Protein AF-A0A933X5A7-F1 (afdb_monomer)

Radius of gyration: 33.51 Å; Cα contacts (8 Å, |Δi|>4): 408; chains: 1; bounding box: 72×53×98 Å

Structure (mmCIF, N/CA/C/O backbone):
data_AF-A0A933X5A7-F1
#
_entry.id   AF-A0A933X5A7-F1
#
loop_
_atom_site.group_PDB
_atom_site.id
_atom_site.type_symbol
_atom_site.label_atom_id
_atom_site.label_alt_id
_atom_site.label_comp_id
_atom_site.label_asym_id
_atom_site.label_entity_id
_atom_site.label_seq_id
_atom_site.pdbx_PDB_ins_code
_atom_site.Cartn_x
_atom_site.Cartn_y
_atom_site.Cartn_z
_atom_site.occupancy
_atom_site.B_iso_or_equiv
_atom_site.auth_seq_id
_atom_site.auth_comp_id
_atom_site.auth_asym_id
_atom_site.auth_atom_id
_atom_site.pdbx_PDB_model_num
ATOM 1 N N . MET A 1 1 ? -29.990 -5.524 26.180 1.00 42.72 1 MET A N 1
ATOM 2 C CA . MET A 1 1 ? -28.900 -6.435 25.785 1.00 42.72 1 MET A CA 1
ATOM 3 C C . MET A 1 1 ? -27.844 -6.377 26.872 1.00 42.72 1 MET A C 1
ATOM 5 O O . MET A 1 1 ? -27.451 -5.260 27.201 1.00 42.72 1 MET A O 1
ATOM 9 N N . PRO A 1 2 ? -27.437 -7.513 27.458 1.00 55.31 2 PRO A N 1
ATOM 10 C CA . PRO A 1 2 ? -26.263 -7.545 28.320 1.00 55.31 2 PRO A CA 1
ATOM 11 C C . PRO A 1 2 ? -25.062 -7.063 27.501 1.00 55.31 2 PRO A C 1
ATOM 13 O O . PRO A 1 2 ? -24.871 -7.483 26.360 1.00 55.31 2 PRO A O 1
ATOM 16 N N . ALA A 1 3 ? -24.310 -6.107 28.035 1.00 64.94 3 ALA A N 1
ATOM 17 C CA . ALA A 1 3 ? -23.134 -5.584 27.360 1.00 64.94 3 ALA A CA 1
ATOM 18 C C . ALA A 1 3 ? -22.058 -6.678 27.292 1.00 64.94 3 ALA A C 1
ATOM 20 O O . ALA A 1 3 ? -21.705 -7.279 28.310 1.00 64.94 3 ALA A O 1
ATOM 21 N N . TYR A 1 4 ? -21.562 -6.950 26.087 1.00 75.81 4 TYR A N 1
ATOM 22 C CA . TYR A 1 4 ? -20.503 -7.926 25.861 1.00 75.81 4 TYR A CA 1
ATOM 23 C C . TYR A 1 4 ? -19.150 -7.300 26.205 1.00 75.81 4 TYR A C 1
ATOM 25 O O . TYR A 1 4 ? -18.743 -6.320 25.584 1.00 75.81 4 TYR A O 1
ATOM 33 N N . ALA A 1 5 ? -18.468 -7.858 27.201 1.00 81.25 5 ALA A N 1
ATOM 34 C CA . ALA A 1 5 ? -17.094 -7.501 27.516 1.00 81.25 5 ALA A CA 1
ATOM 35 C C . ALA A 1 5 ? -16.159 -8.294 26.599 1.00 81.25 5 ALA A C 1
ATOM 37 O O . ALA A 1 5 ? -16.067 -9.514 26.730 1.00 81.25 5 ALA A O 1
ATOM 38 N N . ASP A 1 6 ? -15.487 -7.613 25.672 1.00 81.88 6 ASP A N 1
ATOM 39 C CA . ASP A 1 6 ? -14.465 -8.244 24.841 1.00 81.88 6 ASP A CA 1
ATOM 40 C C . ASP A 1 6 ? -13.217 -8.632 25.659 1.00 81.88 6 ASP A C 1
ATOM 42 O O . ASP A 1 6 ? -13.009 -8.199 26.800 1.00 81.88 6 ASP A O 1
ATOM 46 N N . THR A 1 7 ? -12.344 -9.450 25.070 1.00 83.44 7 THR A N 1
ATOM 47 C CA . THR A 1 7 ? -11.128 -9.899 25.752 1.00 83.44 7 THR A CA 1
ATOM 48 C C . THR A 1 7 ? -10.181 -8.754 26.101 1.00 83.44 7 THR A C 1
ATOM 50 O O . THR A 1 7 ? -9.541 -8.807 27.148 1.00 83.44 7 THR A O 1
ATOM 53 N N . SER A 1 8 ? -10.084 -7.707 25.278 1.00 80.62 8 SER A N 1
ATOM 54 C CA . SER A 1 8 ? -9.198 -6.566 25.551 1.00 80.62 8 SER A CA 1
ATOM 55 C C . SER A 1 8 ? -9.640 -5.806 26.800 1.00 80.62 8 SER A C 1
ATOM 57 O O . SER A 1 8 ? -8.805 -5.397 27.611 1.00 80.62 8 SER A O 1
ATOM 59 N N . PHE A 1 9 ? -10.949 -5.656 26.992 1.00 84.88 9 PHE A N 1
ATOM 60 C CA . PHE A 1 9 ? -11.553 -5.121 28.201 1.00 84.88 9 PHE A CA 1
ATOM 61 C C . PHE A 1 9 ? -11.274 -6.022 29.411 1.00 84.88 9 PHE A C 1
ATOM 63 O O . PHE A 1 9 ? -10.796 -5.528 30.434 1.00 84.88 9 PHE A O 1
ATOM 70 N N . LEU A 1 10 ? -11.477 -7.339 29.287 1.00 85.56 10 LEU A N 1
ATOM 71 C CA . LEU A 1 10 ? -11.176 -8.295 30.362 1.00 85.56 10 LEU A CA 1
ATOM 72 C C . LEU A 1 10 ? -9.686 -8.272 30.748 1.00 85.56 10 LEU A C 1
ATOM 74 O O . LEU A 1 10 ? -9.354 -8.240 31.930 1.00 85.56 10 LEU A O 1
ATOM 78 N N . VAL A 1 11 ? -8.767 -8.189 29.782 1.00 85.81 11 VAL A N 1
ATOM 79 C CA . VAL A 1 11 ? -7.322 -8.050 30.050 1.00 85.81 11 VAL A CA 1
ATOM 80 C C . VAL A 1 11 ? -7.040 -6.812 30.902 1.00 85.81 11 VAL A C 1
ATOM 82 O O . VAL A 1 11 ? -6.234 -6.885 31.829 1.00 85.81 11 VAL A O 1
ATOM 85 N N . ARG A 1 12 ? -7.701 -5.681 30.623 1.00 84.56 12 ARG A N 1
ATOM 86 C CA . ARG A 1 12 ? -7.540 -4.441 31.403 1.00 84.56 12 ARG A CA 1
ATOM 87 C C . ARG A 1 12 ? -8.102 -4.555 32.820 1.00 84.56 12 ARG A C 1
ATOM 89 O O . ARG A 1 12 ? -7.582 -3.886 33.706 1.00 84.56 12 ARG A O 1
ATOM 96 N N . ALA A 1 13 ? -9.135 -5.368 33.034 1.00 83.94 13 ALA A N 1
ATOM 97 C CA . ALA A 1 13 ? -9.700 -5.598 34.361 1.00 83.94 13 ALA A CA 1
ATOM 98 C C . ALA A 1 13 ? -8.765 -6.431 35.255 1.00 83.94 13 ALA A C 1
ATOM 100 O O . ALA A 1 13 ? -8.583 -6.090 36.417 1.00 83.94 13 ALA A O 1
ATOM 101 N N . TYR A 1 14 ? -8.115 -7.458 34.695 1.00 84.56 14 TYR A N 1
ATOM 102 C CA . TYR A 1 14 ? -7.277 -8.408 35.448 1.00 84.56 14 TYR A CA 1
ATOM 103 C C . TYR A 1 14 ? -5.772 -8.113 35.415 1.00 84.56 14 TYR A C 1
ATOM 105 O O . TYR A 1 14 ? -4.965 -8.914 35.883 1.00 84.56 14 TYR A O 1
ATOM 113 N N . THR A 1 15 ? -5.339 -6.999 34.820 1.00 82.88 15 THR A N 1
ATOM 114 C CA . THR A 1 15 ? -3.921 -6.614 34.813 1.00 82.88 15 THR A CA 1
ATOM 115 C C . THR A 1 15 ? -3.738 -5.125 35.104 1.00 82.88 15 THR A C 1
ATOM 117 O O . THR A 1 15 ? -4.627 -4.331 34.794 1.00 82.88 15 THR A O 1
ATOM 120 N N . PRO A 1 16 ? -2.582 -4.713 35.662 1.00 73.06 16 PRO A N 1
ATOM 121 C CA . PRO A 1 16 ? -2.262 -3.305 35.865 1.00 73.06 16 PRO A CA 1
ATOM 122 C C . PRO A 1 16 ? -2.421 -2.496 34.567 1.00 73.06 16 PRO A C 1
ATOM 124 O O . PRO A 1 16 ? -1.745 -2.740 33.568 1.00 73.06 16 PRO A O 1
ATOM 127 N N . HIS A 1 17 ? -3.348 -1.540 34.571 1.00 72.69 17 HIS A N 1
ATOM 128 C CA . HIS A 1 17 ? -3.622 -0.628 33.460 1.00 72.69 17 HIS A CA 1
ATOM 129 C C . HIS A 1 17 ? -4.215 0.676 34.007 1.00 72.69 17 HIS A C 1
ATOM 131 O O . HIS A 1 17 ? -4.885 0.656 35.038 1.00 72.69 17 HIS A O 1
ATOM 137 N N . ALA A 1 18 ? -4.030 1.799 33.305 1.00 60.66 18 ALA A N 1
ATOM 138 C CA . ALA A 1 18 ? -4.531 3.112 33.739 1.00 60.66 18 ALA A CA 1
ATOM 139 C C . ALA A 1 18 ? -6.054 3.130 34.004 1.00 60.66 18 ALA A C 1
ATOM 141 O O . ALA A 1 18 ? -6.531 3.844 34.882 1.00 60.66 18 ALA A O 1
ATOM 142 N N . ASP A 1 19 ? -6.806 2.294 33.285 1.00 71.31 19 ASP A N 1
ATOM 143 C CA . ASP A 1 19 ? -8.266 2.163 33.403 1.00 71.31 19 ASP A CA 1
ATOM 144 C C . ASP A 1 19 ? -8.735 0.926 34.192 1.00 71.31 19 ASP A C 1
ATOM 146 O O . ASP A 1 19 ? -9.932 0.645 34.226 1.00 71.31 19 ASP A O 1
ATOM 150 N N . CYS A 1 20 ? -7.826 0.193 34.844 1.00 72.81 20 CYS A N 1
ATOM 151 C CA . CYS A 1 20 ? -8.132 -1.039 35.585 1.00 72.81 20 CYS A CA 1
ATOM 152 C C . CYS A 1 20 ? -9.269 -0.834 36.606 1.00 72.81 20 CYS A C 1
ATOM 154 O O . CYS A 1 20 ? -10.258 -1.565 36.599 1.00 72.81 20 CYS A O 1
ATOM 156 N N . HIS A 1 21 ? -9.215 0.245 37.394 1.00 70.38 21 HIS A N 1
ATOM 157 C CA . HIS A 1 21 ? -10.259 0.573 38.372 1.00 70.38 21 HIS A CA 1
ATOM 158 C C . HIS A 1 21 ? -11.632 0.858 37.746 1.00 70.38 21 HIS A C 1
ATOM 160 O O . HIS A 1 21 ? -12.651 0.511 38.336 1.00 70.38 21 HIS A O 1
ATOM 166 N N . LYS A 1 22 ? -11.680 1.468 36.554 1.00 70.56 22 LYS A N 1
ATOM 167 C CA . LYS A 1 22 ? -12.946 1.737 35.851 1.00 70.56 22 LYS A CA 1
ATOM 168 C C . LYS A 1 22 ? -13.535 0.454 35.271 1.00 70.56 22 LYS A C 1
ATOM 170 O O . LYS A 1 22 ? -14.743 0.259 35.350 1.00 70.56 22 LYS A O 1
ATOM 175 N N . ALA A 1 23 ? -12.686 -0.412 34.717 1.00 71.62 23 ALA A N 1
ATOM 176 C CA . ALA A 1 23 ? -13.098 -1.701 34.168 1.00 71.62 23 ALA A CA 1
ATOM 177 C C . ALA A 1 23 ? -13.633 -2.635 35.267 1.00 71.62 23 ALA A C 1
ATOM 179 O O . ALA A 1 23 ? -14.717 -3.195 35.118 1.00 71.62 23 ALA A O 1
ATOM 180 N N . LEU A 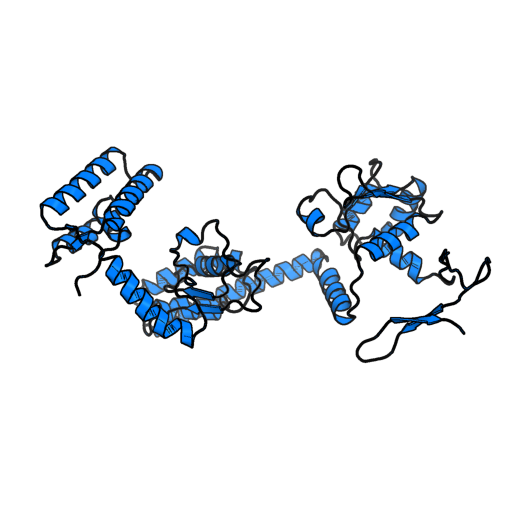1 24 ? -12.933 -2.720 36.404 1.00 73.44 24 LEU A N 1
ATOM 181 C CA . LEU A 1 24 ? -13.381 -3.468 37.584 1.00 73.44 24 LEU A CA 1
ATOM 182 C C . LEU A 1 24 ? -14.687 -2.913 38.158 1.00 73.44 24 LEU A C 1
ATOM 184 O O . LEU A 1 24 ? -15.619 -3.674 38.404 1.00 73.44 24 LEU A O 1
ATOM 188 N N . ALA A 1 25 ? -14.792 -1.589 38.320 1.00 73.94 25 ALA A N 1
ATOM 189 C CA . ALA A 1 25 ? -16.017 -0.966 38.816 1.00 73.94 25 ALA A CA 1
ATOM 190 C C . ALA A 1 25 ? -17.218 -1.252 37.903 1.00 73.94 25 ALA A C 1
ATOM 192 O O . ALA A 1 25 ? -18.325 -1.452 38.398 1.00 73.94 25 ALA A O 1
ATOM 193 N N . TRP A 1 26 ? -17.002 -1.301 36.585 1.00 78.38 26 TRP A N 1
ATOM 194 C CA . TRP A 1 26 ? -18.036 -1.641 35.614 1.00 78.38 26 TRP A CA 1
ATOM 195 C C . TRP A 1 26 ? -18.467 -3.110 35.707 1.00 78.38 26 TRP A C 1
ATOM 197 O O . TRP A 1 26 ? -19.667 -3.364 35.783 1.00 78.38 26 TRP A O 1
ATOM 207 N N . LEU A 1 27 ? -17.515 -4.052 35.791 1.00 74.25 27 LEU A N 1
ATOM 208 C CA . LEU A 1 27 ? -17.810 -5.483 35.981 1.00 74.25 27 LEU A CA 1
ATOM 209 C C . LEU A 1 27 ? -18.603 -5.732 37.271 1.00 74.25 27 LEU A C 1
ATOM 211 O O . LEU A 1 27 ? -19.525 -6.538 37.291 1.00 74.25 27 LEU A O 1
ATOM 215 N N . GLN A 1 28 ? -18.285 -4.999 38.340 1.00 71.94 28 GLN A N 1
ATOM 216 C CA . GLN A 1 28 ? -18.964 -5.115 39.634 1.00 71.94 28 GLN A CA 1
ATOM 217 C C . GLN A 1 28 ? -20.346 -4.444 39.672 1.00 71.94 28 GLN A C 1
ATOM 219 O O . GLN A 1 28 ? -21.196 -4.838 40.467 1.00 71.94 28 GLN A O 1
ATOM 224 N N . HIS A 1 29 ? -20.584 -3.416 38.849 1.00 72.31 29 HIS A N 1
ATOM 225 C CA . HIS A 1 29 ? -21.885 -2.734 38.754 1.00 72.31 29 HIS A CA 1
ATOM 226 C C . HIS A 1 29 ? -22.857 -3.414 37.786 1.00 72.31 29 HIS A C 1
ATOM 228 O O . HIS A 1 29 ? -24.032 -3.029 37.724 1.00 72.31 29 HIS A O 1
ATOM 234 N N . ALA A 1 30 ? -22.396 -4.396 37.015 1.00 68.25 30 ALA A N 1
ATOM 235 C CA . ALA A 1 30 ? -23.262 -5.157 36.141 1.00 68.25 30 ALA A CA 1
ATOM 236 C C . ALA A 1 30 ? -24.273 -5.965 36.964 1.00 68.25 30 ALA A C 1
ATOM 238 O O . ALA A 1 30 ? -23.933 -6.667 37.911 1.00 68.25 30 ALA A O 1
ATOM 239 N N . ARG A 1 31 ? -25.555 -5.838 36.607 1.00 64.94 31 ARG A N 1
ATOM 240 C CA . ARG A 1 31 ? -26.656 -6.541 37.289 1.00 64.94 31 ARG A CA 1
ATOM 241 C C . ARG A 1 31 ? -26.757 -8.020 36.912 1.00 64.94 31 ARG A C 1
ATOM 243 O O . ARG A 1 31 ? -27.474 -8.754 37.582 1.00 64.94 31 ARG A O 1
ATOM 250 N N . GLU A 1 32 ? -26.093 -8.429 35.835 1.00 80.12 32 GLU A N 1
ATOM 251 C CA . GLU A 1 32 ? -26.134 -9.782 35.283 1.00 80.12 32 GLU A CA 1
ATOM 252 C C . GLU A 1 32 ? -24.705 -10.326 35.140 1.00 80.12 32 GLU A C 1
ATOM 254 O O . GLU A 1 32 ? -23.808 -9.548 34.801 1.00 80.12 32 GLU A O 1
ATOM 259 N N . PRO A 1 33 ? -24.490 -11.639 35.352 1.00 80.94 33 PRO A N 1
ATOM 260 C CA . PRO A 1 33 ? -23.201 -12.276 35.115 1.00 80.94 33 PRO A CA 1
ATOM 261 C C . PRO A 1 33 ? -22.720 -12.084 33.677 1.00 80.94 33 PRO A C 1
ATOM 263 O O . PRO A 1 33 ? -23.481 -12.260 32.721 1.00 80.94 33 PRO A O 1
ATOM 266 N N . HIS A 1 34 ? -21.439 -11.776 33.504 1.00 85.12 34 HIS A N 1
ATOM 267 C CA . HIS A 1 34 ? -20.882 -11.542 32.179 1.00 85.12 34 HIS A CA 1
ATOM 268 C C . HIS A 1 34 ? -20.581 -12.854 31.444 1.00 85.12 34 HIS A C 1
ATOM 270 O O . HIS A 1 34 ? -19.974 -13.767 32.015 1.00 85.12 34 HIS A O 1
ATOM 276 N N . PRO A 1 35 ? -20.943 -12.960 30.154 1.00 87.88 35 PRO A N 1
ATOM 277 C CA . PRO A 1 35 ? -20.696 -14.164 29.379 1.00 87.88 35 PRO A CA 1
ATOM 278 C C . PRO A 1 35 ? -19.194 -14.405 29.166 1.00 87.88 35 PRO A C 1
ATOM 280 O O . PRO A 1 35 ? -18.468 -13.582 28.607 1.00 87.88 35 PRO A O 1
ATOM 283 N N . PHE A 1 36 ? -18.729 -15.586 29.567 1.00 89.25 36 PHE A N 1
ATOM 284 C CA . PHE A 1 36 ? -17.343 -16.027 29.456 1.00 89.25 36 PHE A CA 1
ATOM 285 C C . PHE A 1 36 ? -17.238 -17.290 28.593 1.00 89.25 36 PHE A C 1
ATOM 287 O O . PHE A 1 36 ? -17.519 -18.413 29.026 1.00 89.25 36 PHE A O 1
ATOM 294 N N . THR A 1 37 ? -16.854 -17.105 27.332 1.00 89.25 37 THR A N 1
ATOM 295 C CA . THR A 1 37 ? -16.797 -18.179 26.333 1.00 89.25 37 THR A CA 1
ATOM 296 C C . THR A 1 37 ? -15.478 -18.957 26.399 1.00 89.25 37 THR A C 1
ATOM 298 O O . THR A 1 37 ? -14.498 -18.538 27.022 1.00 89.25 37 THR A O 1
ATOM 301 N N . ALA A 1 38 ? -15.415 -20.102 25.712 1.00 85.12 38 ALA A N 1
ATOM 302 C CA . ALA A 1 38 ? -14.159 -20.839 25.545 1.00 85.12 38 ALA A CA 1
ATOM 303 C C . ALA A 1 38 ? -13.084 -20.010 24.808 1.00 85.12 38 ALA A C 1
ATOM 305 O O . ALA A 1 38 ? -11.896 -20.144 25.108 1.00 85.12 38 ALA A O 1
ATOM 306 N N . LEU A 1 39 ? -13.501 -19.120 23.896 1.00 84.75 39 LEU A N 1
ATOM 307 C CA . LEU A 1 39 ? -12.613 -18.194 23.190 1.00 84.75 39 LEU A CA 1
ATOM 308 C C . LEU A 1 39 ? -12.040 -17.139 24.139 1.00 84.75 39 LEU A C 1
ATOM 310 O O . LEU A 1 39 ? -10.820 -16.989 24.182 1.00 84.75 39 LEU A O 1
ATOM 314 N N . HIS A 1 40 ? -12.880 -16.514 24.978 1.00 88.44 40 HIS A N 1
ATOM 315 C CA . HIS A 1 40 ? -12.418 -15.613 26.042 1.00 88.44 40 HIS A CA 1
ATOM 316 C C . HIS A 1 40 ? -11.366 -16.290 26.918 1.00 88.44 40 HIS A C 1
ATOM 318 O O . HIS A 1 40 ? -10.287 -15.742 27.127 1.00 88.44 40 HIS A O 1
ATOM 324 N N . ARG A 1 41 ? -11.624 -17.523 27.373 1.00 88.31 41 ARG A N 1
ATOM 325 C CA . ARG A 1 41 ? -10.671 -18.277 28.201 1.00 88.31 41 ARG A CA 1
ATOM 326 C C . ARG A 1 41 ? -9.318 -18.470 27.512 1.00 88.31 41 ARG A C 1
ATOM 328 O O . ARG A 1 41 ? -8.283 -18.381 28.176 1.00 88.31 41 ARG A O 1
ATOM 335 N N . HIS A 1 42 ? -9.307 -18.774 26.216 1.00 86.75 42 HIS A N 1
ATOM 336 C CA . HIS A 1 42 ? -8.068 -19.001 25.478 1.00 86.75 42 HIS A CA 1
ATOM 337 C C . HIS A 1 42 ? -7.303 -17.695 25.232 1.00 86.75 42 HIS A C 1
ATOM 339 O O . HIS A 1 42 ? -6.126 -17.588 25.588 1.00 86.75 42 HIS A O 1
ATOM 345 N N . GLU A 1 43 ? -7.978 -16.695 24.667 1.00 88.88 43 GLU A N 1
ATOM 346 C CA . GLU A 1 43 ? -7.370 -15.427 24.279 1.00 88.88 43 GLU A CA 1
ATOM 347 C C . GLU A 1 43 ? -6.910 -14.622 25.501 1.00 88.88 43 GLU A C 1
ATOM 349 O O . GLU A 1 43 ? -5.753 -14.208 25.544 1.00 88.88 43 GLU A O 1
ATOM 354 N N . LEU A 1 44 ? -7.740 -14.497 26.546 1.00 89.62 44 LEU A N 1
ATOM 355 C CA . LEU A 1 44 ? -7.412 -13.758 27.774 1.00 89.62 44 LEU A CA 1
ATOM 356 C C . LEU A 1 44 ? -6.122 -14.283 28.411 1.00 89.62 44 LEU A C 1
ATOM 358 O O . LEU A 1 44 ? -5.222 -13.522 28.767 1.00 89.62 44 LEU A O 1
ATOM 362 N N . ARG A 1 45 ? -5.981 -15.611 28.502 1.00 91.19 45 ARG A N 1
ATOM 363 C CA . ARG A 1 45 ? -4.778 -16.235 29.072 1.00 91.19 45 ARG A CA 1
ATOM 364 C C . ARG A 1 45 ? -3.543 -15.995 28.210 1.00 91.19 45 ARG A C 1
ATOM 366 O O . ARG A 1 45 ? -2.452 -15.851 28.762 1.00 91.19 45 ARG A O 1
ATOM 373 N N . ASN A 1 46 ? -3.685 -15.965 26.888 1.00 90.62 46 ASN A N 1
ATOM 374 C CA . ASN A 1 46 ? -2.581 -15.652 25.981 1.00 90.62 46 ASN A CA 1
ATOM 375 C C . ASN A 1 46 ? -2.201 -14.170 26.037 1.00 90.62 46 ASN A C 1
ATOM 377 O O . ASN A 1 46 ? -1.016 -13.864 26.135 1.00 90.62 46 ASN A O 1
ATOM 381 N N . ALA A 1 47 ? -3.174 -13.263 26.080 1.00 86.69 47 ALA A N 1
ATOM 382 C CA . ALA A 1 47 ? -2.938 -11.830 26.192 1.00 86.69 47 ALA A CA 1
ATOM 383 C C . ALA A 1 47 ? -2.213 -11.464 27.500 1.00 86.69 47 ALA A C 1
ATOM 385 O O . ALA A 1 47 ? -1.233 -10.722 27.476 1.00 86.69 47 ALA A O 1
ATOM 386 N N . ILE A 1 48 ? -2.598 -12.056 28.637 1.00 90.38 48 ILE A N 1
ATOM 387 C CA . ILE A 1 48 ? -1.886 -11.854 29.912 1.00 90.38 48 ILE A CA 1
ATOM 388 C C . ILE A 1 48 ? -0.445 -12.395 29.825 1.00 90.38 48 ILE A C 1
ATOM 390 O O . ILE A 1 48 ? 0.487 -11.756 30.310 1.00 90.38 48 ILE A O 1
ATOM 394 N N . ARG A 1 49 ? -0.213 -13.546 29.173 1.00 90.62 49 ARG A N 1
ATOM 395 C CA . ARG A 1 49 ? 1.155 -14.057 28.934 1.00 90.62 49 ARG A CA 1
ATOM 396 C C . ARG A 1 49 ? 1.975 -13.114 28.050 1.00 90.62 49 ARG A C 1
ATOM 398 O O . ARG A 1 49 ? 3.149 -12.902 28.338 1.00 90.62 49 ARG A O 1
ATOM 405 N N . LEU A 1 50 ? 1.367 -12.532 27.017 1.00 87.00 50 LEU A N 1
ATOM 406 C CA . LEU A 1 50 ? 2.020 -11.560 26.141 1.00 87.00 50 LEU A CA 1
ATOM 407 C C . LEU A 1 50 ? 2.464 -10.312 26.916 1.00 87.00 50 LEU A C 1
ATOM 409 O O . LEU A 1 50 ? 3.568 -9.823 26.693 1.00 87.00 50 LEU A O 1
ATOM 413 N N . ARG A 1 51 ? 1.669 -9.844 27.887 1.00 87.12 51 ARG A N 1
ATOM 414 C CA . ARG A 1 51 ? 2.061 -8.734 28.775 1.00 87.12 51 ARG A CA 1
ATOM 415 C C . ARG A 1 51 ? 3.288 -9.047 29.632 1.00 87.12 51 ARG A C 1
ATOM 417 O O . ARG A 1 51 ? 4.100 -8.157 29.867 1.00 87.12 51 ARG A O 1
ATOM 424 N N . VAL A 1 52 ? 3.465 -10.305 30.052 1.00 89.19 52 VAL A N 1
ATOM 425 C CA . VAL A 1 52 ? 4.701 -10.740 30.733 1.00 89.19 52 VAL A CA 1
ATOM 426 C C . VAL A 1 52 ? 5.898 -10.621 29.794 1.00 89.19 52 VAL A C 1
ATOM 428 O O . VAL A 1 52 ? 6.931 -10.090 30.184 1.00 89.19 52 VAL A O 1
ATOM 431 N N . PHE A 1 53 ? 5.755 -11.079 28.547 1.00 87.81 53 PHE A N 1
ATOM 432 C CA . PHE A 1 53 ? 6.814 -10.974 27.540 1.00 87.81 53 PHE A CA 1
ATOM 433 C C . PHE A 1 53 ? 7.190 -9.514 27.237 1.00 87.81 53 PHE A C 1
ATOM 435 O O . PHE A 1 53 ? 8.367 -9.202 27.095 1.00 87.81 53 PHE A O 1
ATOM 442 N N . ARG A 1 54 ? 6.204 -8.609 27.208 1.00 86.94 54 ARG A N 1
ATOM 443 C CA . ARG A 1 54 ? 6.406 -7.163 27.010 1.00 86.94 54 ARG A CA 1
ATOM 444 C C . ARG A 1 54 ? 6.978 -6.431 28.232 1.00 86.94 54 ARG A C 1
ATOM 446 O O . ARG A 1 54 ? 7.266 -5.245 28.137 1.00 86.94 54 ARG A O 1
ATOM 453 N N . GLY A 1 55 ? 7.131 -7.107 29.373 1.00 86.56 55 GLY A N 1
ATOM 454 C CA . GLY A 1 55 ? 7.606 -6.493 30.617 1.00 86.56 55 GLY A CA 1
ATOM 455 C C . GLY A 1 55 ? 6.583 -5.580 31.302 1.00 86.56 55 GLY A C 1
ATOM 456 O O . GLY A 1 55 ? 6.940 -4.856 32.226 1.00 86.56 55 GLY A O 1
ATOM 457 N N . GLU A 1 56 ? 5.317 -5.616 30.879 1.00 86.94 56 GLU A N 1
ATOM 458 C CA . GLU A 1 56 ? 4.234 -4.809 31.460 1.00 86.94 56 GLU A CA 1
ATOM 459 C C . GLU A 1 56 ? 3.792 -5.355 32.827 1.00 86.94 56 GLU A C 1
ATOM 461 O O . GLU A 1 56 ? 3.369 -4.598 33.699 1.00 86.94 56 GLU A O 1
ATOM 466 N N . ILE A 1 57 ? 3.884 -6.678 33.018 1.00 89.69 57 ILE A N 1
ATOM 467 C CA . ILE A 1 57 ? 3.535 -7.371 34.265 1.00 89.69 57 ILE A CA 1
ATOM 468 C C . ILE A 1 57 ? 4.558 -8.465 34.592 1.00 89.69 57 ILE A C 1
ATOM 470 O O . ILE A 1 57 ? 5.197 -9.035 33.708 1.00 89.69 57 ILE A O 1
ATOM 474 N N . THR A 1 58 ? 4.684 -8.820 35.867 1.00 91.88 58 THR A N 1
ATOM 475 C CA . THR A 1 58 ? 5.572 -9.899 36.318 1.00 91.88 58 THR A CA 1
ATOM 476 C C . THR A 1 58 ? 4.927 -11.282 36.185 1.00 91.88 58 THR A C 1
ATOM 478 O O . THR A 1 58 ? 3.704 -11.441 36.115 1.00 91.88 58 THR A O 1
ATOM 481 N N . ALA A 1 59 ? 5.755 -12.331 36.210 1.00 90.12 59 ALA A N 1
ATOM 482 C CA . ALA A 1 59 ? 5.278 -13.714 36.191 1.00 90.12 59 ALA A CA 1
ATOM 483 C C . ALA A 1 59 ? 4.378 -14.067 37.395 1.00 90.12 59 ALA A C 1
ATOM 485 O O . ALA A 1 59 ? 3.497 -14.924 37.254 1.00 90.12 59 ALA A O 1
ATOM 486 N N . GLU A 1 60 ? 4.584 -13.404 38.540 1.00 90.06 60 GLU A N 1
ATOM 487 C CA . GLU A 1 60 ? 3.752 -13.529 39.743 1.00 90.06 60 GLU A CA 1
ATOM 488 C C . GLU A 1 60 ? 2.415 -12.797 39.583 1.00 90.06 60 GLU A C 1
ATOM 490 O O . GLU A 1 60 ? 1.371 -13.383 39.857 1.00 90.06 60 GLU A O 1
ATOM 495 N N . GLN A 1 61 ? 2.407 -11.583 39.021 1.00 87.62 61 GLN A N 1
ATOM 496 C CA . GLN A 1 61 ? 1.163 -10.862 38.708 1.00 87.62 61 GLN A CA 1
ATOM 497 C C . GLN A 1 61 ? 0.272 -11.643 37.733 1.00 87.62 61 GLN A C 1
ATOM 499 O O . GLN A 1 61 ? -0.936 -11.714 37.923 1.00 87.62 61 GLN A O 1
ATOM 504 N N . ARG A 1 62 ? 0.857 -12.321 36.738 1.00 93.06 62 ARG A N 1
ATOM 505 C CA . ARG A 1 62 ? 0.114 -13.241 35.858 1.00 93.06 62 ARG A CA 1
ATOM 506 C C . ARG A 1 62 ? -0.536 -14.396 36.635 1.00 93.06 62 ARG A C 1
ATOM 508 O O . ARG A 1 62 ? -1.644 -14.800 36.291 1.00 93.06 62 ARG A O 1
ATOM 515 N N . LYS A 1 63 ? 0.146 -14.971 37.638 1.00 91.12 63 LYS A N 1
ATOM 516 C CA . LYS A 1 63 ? -0.446 -16.045 38.462 1.00 91.12 63 LYS A CA 1
ATOM 517 C C . LYS A 1 63 ? -1.647 -15.519 39.243 1.00 91.12 63 LYS A C 1
ATOM 519 O O . LYS A 1 63 ? -2.672 -16.191 39.241 1.00 91.12 63 LYS A O 1
ATOM 524 N N . LEU A 1 64 ? -1.514 -14.333 39.841 1.00 90.00 64 LEU A N 1
ATOM 525 C CA . LEU A 1 64 ? -2.588 -13.672 40.581 1.00 90.00 64 LEU A CA 1
ATOM 526 C C . LEU A 1 64 ? -3.800 -13.408 39.676 1.00 90.00 64 LEU A C 1
ATOM 528 O O . LEU A 1 64 ? -4.894 -13.858 39.985 1.00 90.00 64 LEU A O 1
ATOM 532 N N . ALA A 1 65 ? -3.579 -12.819 38.497 1.00 88.62 65 ALA A N 1
ATOM 533 C CA . ALA A 1 65 ? -4.633 -12.553 37.517 1.00 88.62 65 ALA A CA 1
ATOM 534 C C . ALA A 1 65 ? -5.394 -13.827 37.110 1.00 88.62 65 ALA A C 1
ATOM 536 O O . ALA A 1 65 ? -6.613 -13.829 36.975 1.00 88.62 65 ALA A O 1
ATOM 537 N N . PHE A 1 66 ? -4.690 -14.951 36.930 1.00 92.50 66 PHE A N 1
ATOM 538 C CA . PHE A 1 66 ? -5.347 -16.227 36.635 1.00 92.50 66 PHE A CA 1
ATOM 539 C C . PHE A 1 66 ? -6.168 -16.757 37.810 1.00 92.50 66 PHE A C 1
ATOM 541 O O . PHE A 1 66 ? -7.179 -17.401 37.566 1.00 92.50 66 PHE A O 1
ATOM 548 N N . GLN A 1 67 ? -5.738 -16.525 39.050 1.00 90.81 67 GLN A N 1
ATOM 549 C CA . GLN A 1 67 ? -6.498 -16.917 40.236 1.00 90.81 67 GLN A CA 1
ATOM 550 C C . GLN A 1 67 ? -7.753 -16.056 40.401 1.00 90.81 67 GLN A C 1
ATOM 552 O O . GLN A 1 67 ? -8.813 -16.606 40.674 1.00 90.81 67 GLN A O 1
ATOM 557 N N . GLU A 1 68 ? -7.652 -14.747 40.167 1.00 88.19 68 GLU A N 1
ATOM 558 C CA . GLU A 1 68 ? -8.790 -13.819 40.199 1.00 88.19 68 GLU A CA 1
ATOM 559 C C . GLU A 1 68 ? -9.855 -14.193 39.164 1.00 88.19 68 GLU A C 1
ATOM 561 O O . GLU A 1 68 ? -11.024 -14.283 39.511 1.00 88.19 68 GLU A O 1
ATOM 566 N N . ILE A 1 69 ? -9.462 -14.529 37.929 1.00 88.94 69 ILE A N 1
ATOM 567 C CA . ILE A 1 69 ? -10.411 -14.984 36.895 1.00 88.94 69 ILE A CA 1
ATOM 568 C C . ILE A 1 69 ? -11.178 -16.240 37.340 1.00 88.94 69 ILE A C 1
ATOM 570 O O . ILE A 1 69 ? -12.380 -16.345 37.102 1.00 88.94 69 ILE A O 1
ATOM 574 N N . GLU A 1 70 ? -10.502 -17.214 37.960 1.00 89.50 70 GLU A N 1
ATOM 575 C CA . GLU A 1 70 ? -11.185 -18.418 38.455 1.00 89.50 70 GLU A CA 1
ATOM 576 C C . GLU A 1 70 ? -12.054 -18.119 39.691 1.00 89.50 70 GLU A C 1
ATOM 578 O O . GLU A 1 70 ? -13.095 -18.752 39.851 1.00 89.50 70 GLU A O 1
ATOM 583 N N . SER A 1 71 ? -11.675 -17.143 40.527 1.00 87.75 71 SER A N 1
ATOM 584 C CA . SER A 1 71 ? -12.515 -16.659 41.633 1.00 87.75 71 SER A CA 1
ATOM 585 C C . SER A 1 71 ? -13.789 -16.007 41.106 1.00 87.75 71 SER A C 1
ATOM 587 O O . SER A 1 71 ? -14.879 -16.389 41.509 1.00 87.75 71 SER A O 1
ATOM 589 N N . ASP A 1 72 ? -13.677 -15.113 40.126 1.00 87.25 72 ASP A N 1
ATOM 590 C CA . ASP A 1 72 ? -14.817 -14.401 39.543 1.00 87.25 72 ASP A CA 1
ATOM 591 C C . ASP A 1 72 ? -15.779 -15.336 38.790 1.00 87.25 72 ASP A C 1
ATOM 593 O O . ASP A 1 72 ? -16.982 -15.075 38.713 1.00 87.25 72 ASP A O 1
ATOM 597 N N . LEU A 1 73 ? -15.270 -16.449 38.250 1.00 87.12 73 LEU A N 1
ATOM 598 C CA . LEU A 1 73 ? -16.095 -17.537 37.716 1.00 87.12 73 LEU A CA 1
ATOM 599 C C . LEU A 1 73 ? -16.821 -18.314 38.821 1.00 87.12 73 LEU A C 1
ATOM 601 O O . LEU A 1 73 ? -17.958 -18.737 38.618 1.00 87.12 73 LEU A O 1
ATOM 605 N N . ALA A 1 74 ? -16.183 -18.518 39.976 1.00 87.88 74 ALA A N 1
ATOM 606 C CA . ALA A 1 74 ? -16.805 -19.168 41.127 1.00 87.88 74 ALA A CA 1
ATOM 607 C C . ALA A 1 74 ? -17.862 -18.270 41.795 1.00 87.88 74 ALA A C 1
ATOM 609 O O . ALA A 1 74 ? -18.905 -18.763 42.227 1.00 87.88 74 ALA A O 1
ATOM 610 N N . ASP A 1 75 ? -17.626 -16.958 41.806 1.00 85.81 75 ASP A N 1
ATOM 611 C CA . ASP A 1 75 ? -18.502 -15.939 42.390 1.00 85.81 75 ASP A CA 1
ATOM 612 C C . ASP A 1 75 ? -19.653 -15.515 41.451 1.00 85.81 75 ASP A C 1
ATOM 614 O O . ASP A 1 75 ? -20.438 -14.627 41.783 1.00 85.81 75 ASP A O 1
ATOM 618 N N . ASN A 1 76 ? -19.798 -16.166 40.286 1.00 83.75 76 ASN A N 1
ATOM 619 C CA . ASN A 1 76 ? -20.786 -15.859 39.240 1.00 83.75 76 ASN A CA 1
ATOM 620 C C . ASN A 1 76 ? -20.723 -14.414 38.705 1.00 83.75 76 ASN A C 1
ATOM 622 O O . ASN A 1 76 ? -21.710 -13.911 38.169 1.00 83.75 76 ASN A O 1
ATOM 626 N N . ILE A 1 77 ? -19.572 -13.746 38.799 1.00 84.06 77 ILE A N 1
ATOM 627 C CA . ILE A 1 77 ? -19.329 -12.472 38.103 1.00 84.06 77 ILE A CA 1
ATOM 628 C C . ILE A 1 77 ? -19.130 -12.753 36.607 1.00 84.06 77 ILE A C 1
ATOM 630 O O . ILE A 1 77 ? -19.690 -12.069 35.749 1.00 84.06 77 ILE A O 1
ATOM 634 N N . LEU A 1 78 ? -18.382 -13.815 36.295 1.00 86.38 78 LEU A N 1
ATOM 635 C CA . LEU A 1 78 ? -18.253 -14.397 34.962 1.00 86.38 78 LEU A CA 1
ATOM 636 C C . LEU A 1 78 ? -19.059 -15.699 34.896 1.00 86.38 78 LEU A C 1
ATOM 638 O O . LEU A 1 78 ? -19.041 -16.496 35.828 1.00 86.38 78 LEU A O 1
ATOM 642 N N . THR A 1 79 ? -19.745 -15.964 33.785 1.00 89.56 79 THR A N 1
ATOM 643 C CA . THR A 1 79 ? -20.501 -17.211 33.588 1.00 89.56 79 THR A CA 1
ATOM 644 C C . THR A 1 79 ? -20.085 -17.916 32.312 1.00 89.56 79 THR A C 1
ATOM 646 O O . THR A 1 79 ? -20.117 -17.341 31.221 1.00 89.56 79 THR A O 1
ATOM 649 N N . HIS A 1 80 ? -19.747 -19.202 32.432 1.00 88.44 80 HIS A N 1
ATOM 650 C CA . HIS A 1 80 ? -19.419 -20.024 31.276 1.00 88.44 80 HIS A CA 1
ATOM 651 C C . HIS A 1 80 ? -20.581 -20.099 30.292 1.00 88.44 80 HIS A C 1
ATOM 653 O O . HIS A 1 80 ? -21.604 -20.724 30.556 1.00 88.44 80 HIS A O 1
ATOM 659 N N . THR A 1 81 ? -20.393 -19.462 29.139 1.00 87.50 81 THR A N 1
ATOM 660 C CA . THR A 1 81 ? -21.412 -19.384 28.096 1.00 87.50 81 THR A CA 1
ATOM 661 C C . THR A 1 81 ? -20.945 -20.204 26.897 1.00 87.50 81 THR A C 1
ATOM 663 O O . THR A 1 81 ? -19.969 -19.816 26.241 1.00 87.50 81 THR A O 1
ATOM 666 N N . PRO A 1 82 ? -21.567 -21.365 26.620 1.00 84.31 82 PRO A N 1
ATOM 667 C CA . PRO A 1 82 ? -21.251 -22.134 25.429 1.00 84.31 82 PRO A CA 1
ATOM 668 C C . PRO A 1 82 ? -21.706 -21.363 24.190 1.00 84.31 82 PRO A C 1
ATOM 670 O O . PRO A 1 82 ? -22.782 -20.771 24.171 1.00 84.31 82 PRO A O 1
ATOM 673 N N . ILE A 1 83 ? -20.883 -21.392 23.145 1.00 81.56 83 ILE A N 1
ATOM 674 C CA . ILE A 1 83 ? -21.275 -20.891 21.828 1.00 81.56 83 ILE A CA 1
ATOM 675 C C . ILE A 1 83 ? -21.970 -22.059 21.116 1.00 81.56 83 ILE A C 1
ATOM 677 O O . ILE A 1 83 ? -21.327 -23.100 20.933 1.00 81.56 83 ILE A O 1
ATOM 681 N N . PRO A 1 84 ? -23.260 -21.947 20.745 1.00 85.31 84 PRO A N 1
ATOM 682 C CA . PRO A 1 84 ? -23.973 -23.004 20.039 1.00 85.31 84 PRO A CA 1
ATOM 683 C C . PRO A 1 84 ? -23.527 -23.032 18.573 1.00 85.31 84 PRO A C 1
ATOM 685 O O . PRO A 1 84 ? -24.250 -22.597 17.685 1.00 85.31 84 PRO A O 1
ATOM 688 N N . TRP A 1 85 ? -22.315 -23.536 18.316 1.00 78.81 85 TRP A N 1
ATOM 689 C CA . TRP A 1 85 ? -21.663 -23.477 17.003 1.00 78.81 85 TRP A CA 1
ATOM 690 C C . TRP A 1 85 ? -22.544 -23.978 15.864 1.00 78.81 85 TRP A C 1
ATOM 692 O O . TRP A 1 85 ? -22.583 -23.354 14.813 1.00 78.81 85 TRP A O 1
ATOM 702 N N . THR A 1 86 ? -23.281 -25.068 16.076 1.00 83.94 86 THR A N 1
ATOM 703 C CA . THR A 1 86 ? -24.199 -25.611 15.070 1.00 83.94 86 THR A CA 1
ATOM 704 C C . THR A 1 86 ? -25.287 -24.611 14.685 1.00 83.94 86 THR A C 1
ATOM 706 O O . THR A 1 86 ? -25.566 -24.447 13.503 1.00 83.94 86 THR A O 1
ATOM 709 N N . ASP A 1 87 ? -25.882 -23.926 15.662 1.00 83.50 87 ASP A N 1
ATOM 710 C CA . ASP A 1 87 ? -26.921 -22.929 15.401 1.00 83.50 87 ASP A CA 1
ATOM 711 C C . ASP A 1 87 ? -26.313 -21.635 14.847 1.00 83.50 87 ASP A C 1
ATOM 713 O O . ASP A 1 87 ? -26.884 -21.032 13.948 1.00 83.50 87 ASP A O 1
ATOM 717 N N . THR A 1 88 ? -25.114 -21.251 15.299 1.00 77.88 88 THR A N 1
ATOM 718 C CA . THR A 1 88 ? -24.358 -20.124 14.732 1.00 77.88 88 THR A CA 1
ATOM 719 C C . THR A 1 88 ? -24.013 -20.350 13.259 1.00 77.88 88 THR A C 1
ATOM 721 O O . THR A 1 88 ? -24.173 -19.442 12.449 1.00 77.88 88 THR A O 1
ATOM 724 N N . PHE A 1 89 ? -23.560 -21.549 12.887 1.00 77.94 89 PHE A N 1
ATOM 725 C CA . PHE A 1 89 ? -23.275 -21.878 11.491 1.00 77.94 89 PHE A CA 1
ATOM 726 C C . PHE A 1 89 ? -24.544 -21.999 10.655 1.00 77.94 89 PHE A C 1
ATOM 728 O O . PHE A 1 89 ? -24.518 -21.598 9.499 1.00 77.94 89 PHE A O 1
ATOM 735 N N . ARG A 1 90 ? -25.652 -22.478 11.234 1.00 83.25 90 ARG A N 1
ATOM 736 C CA . ARG A 1 90 ? -26.952 -22.489 10.553 1.00 83.25 90 ARG A CA 1
ATOM 737 C C . ARG A 1 90 ? -27.431 -21.069 10.251 1.00 83.25 90 ARG A C 1
ATOM 739 O O . ARG A 1 90 ? -27.747 -20.778 9.109 1.00 83.25 90 ARG A O 1
ATOM 746 N N . GLU A 1 91 ? -27.369 -20.166 11.228 1.00 79.75 91 GLU A N 1
ATOM 747 C CA . GLU A 1 91 ? -27.677 -18.744 11.020 1.00 79.75 91 GLU A CA 1
ATOM 748 C C . GLU A 1 91 ? -26.734 -18.117 9.979 1.00 79.75 91 GLU A C 1
ATOM 750 O O . GLU A 1 91 ? -27.155 -17.361 9.109 1.00 79.75 91 GLU A O 1
ATOM 755 N N . SER A 1 92 ? -25.444 -18.465 10.021 1.00 72.56 92 SER A N 1
ATOM 756 C CA . SER A 1 92 ? -24.475 -18.031 9.012 1.00 72.56 92 SER A CA 1
ATOM 757 C C . SER A 1 92 ? -24.809 -18.552 7.611 1.00 72.56 92 SER A C 1
ATOM 759 O O . SER A 1 92 ? -24.537 -17.851 6.638 1.00 72.56 92 SER A O 1
ATOM 761 N N . GLU A 1 93 ? -25.346 -19.764 7.487 1.00 78.94 93 GLU A N 1
ATOM 762 C CA . GLU A 1 93 ? -25.777 -20.366 6.224 1.00 78.94 93 GLU A CA 1
ATOM 763 C C . GLU A 1 93 ? -27.058 -19.700 5.707 1.00 78.94 93 GLU A C 1
ATOM 765 O O . GLU A 1 93 ? -27.121 -19.352 4.530 1.00 78.94 93 GLU A O 1
ATOM 770 N N . ASP A 1 94 ? -28.018 -19.410 6.588 1.00 83.00 94 ASP A N 1
ATOM 771 C CA . ASP A 1 94 ? -29.239 -18.665 6.259 1.00 83.00 94 ASP A CA 1
ATOM 772 C C . ASP A 1 94 ? -28.906 -17.243 5.772 1.00 83.00 94 ASP A C 1
ATOM 774 O O . ASP A 1 94 ? -29.403 -16.781 4.739 1.00 83.00 94 ASP A O 1
ATOM 778 N N . LEU A 1 95 ? -27.986 -16.557 6.458 1.00 71.44 95 LEU A N 1
ATOM 779 C CA . LEU A 1 95 ? -27.463 -15.263 6.022 1.00 71.44 95 LEU A CA 1
ATOM 780 C C . LEU A 1 95 ? -26.706 -15.381 4.696 1.00 71.44 95 LEU A C 1
ATOM 782 O O . LEU A 1 95 ? -26.890 -14.537 3.817 1.00 71.44 95 LEU A O 1
ATOM 786 N N . ALA A 1 96 ? -25.887 -16.418 4.516 1.00 70.88 96 ALA A N 1
ATOM 787 C CA . ALA A 1 96 ? -25.181 -16.659 3.263 1.00 70.88 96 ALA A CA 1
ATOM 788 C C . ALA A 1 96 ? -26.154 -16.884 2.102 1.00 70.88 96 ALA A C 1
ATOM 790 O O . ALA A 1 96 ? -25.982 -16.273 1.054 1.00 70.88 96 ALA A O 1
ATOM 791 N N . ALA A 1 97 ? -27.217 -17.668 2.286 1.00 76.81 97 ALA A N 1
ATOM 792 C CA . ALA A 1 97 ? -28.228 -17.911 1.260 1.00 76.81 97 ALA A CA 1
ATOM 793 C C . ALA A 1 97 ? -28.884 -16.604 0.778 1.00 76.81 97 ALA A C 1
ATOM 795 O O . ALA A 1 97 ? -29.056 -16.393 -0.421 1.00 76.81 97 ALA A O 1
ATOM 796 N N . ILE A 1 98 ? -29.167 -15.671 1.696 1.00 73.00 98 ILE A N 1
ATOM 797 C CA . ILE A 1 98 ? -29.754 -14.362 1.359 1.00 73.00 98 ILE A CA 1
ATOM 798 C C . ILE A 1 98 ? -28.811 -13.507 0.495 1.00 73.00 98 ILE A C 1
ATOM 800 O O . ILE A 1 98 ? -29.280 -12.733 -0.348 1.00 73.00 98 ILE A O 1
ATOM 804 N N . HIS A 1 99 ? -27.500 -13.611 0.721 1.00 64.69 99 HIS A N 1
ATOM 805 C CA . HIS A 1 99 ? -26.508 -12.679 0.185 1.00 64.69 99 HIS A CA 1
ATOM 806 C C . HIS A 1 99 ? -25.713 -13.258 -0.987 1.00 64.69 99 HIS A C 1
ATOM 808 O O . HIS A 1 99 ? -25.535 -12.567 -1.985 1.00 64.69 99 HIS A O 1
ATOM 814 N N . THR A 1 100 ? -25.280 -14.514 -0.918 1.00 71.19 100 THR A N 1
ATOM 815 C CA . THR A 1 100 ? -24.434 -15.166 -1.925 1.00 71.19 100 THR A CA 1
ATOM 816 C C . THR A 1 100 ? -25.123 -15.270 -3.282 1.00 71.19 100 THR A C 1
ATOM 818 O O . THR A 1 100 ? -24.496 -14.965 -4.294 1.00 71.19 100 THR A O 1
ATOM 821 N N . GLU A 1 101 ? -26.419 -15.592 -3.329 1.00 73.81 101 GLU A N 1
ATOM 822 C CA . GLU A 1 101 ? -27.170 -15.646 -4.594 1.00 73.81 101 GLU A CA 1
ATOM 823 C C . GLU A 1 101 ? -27.381 -14.260 -5.226 1.00 73.81 101 GLU A C 1
ATOM 825 O O . GLU A 1 101 ? -27.457 -14.136 -6.446 1.00 73.81 101 GLU A O 1
ATOM 830 N N . LYS A 1 102 ? -27.461 -13.204 -4.405 1.00 70.19 102 LYS A N 1
ATOM 831 C CA . LYS A 1 102 ? -27.709 -11.829 -4.871 1.00 70.19 102 LYS A CA 1
ATOM 832 C C . LYS A 1 102 ? -26.436 -11.071 -5.229 1.00 70.19 102 LYS A C 1
ATOM 834 O O . LYS A 1 102 ? -26.445 -10.272 -6.159 1.00 70.19 102 LYS A O 1
ATOM 839 N N . LEU A 1 103 ? -25.376 -11.272 -4.452 1.00 63.56 103 LEU A N 1
ATOM 840 C CA . LEU A 1 103 ? -24.128 -10.513 -4.531 1.00 63.56 103 LEU A CA 1
ATOM 841 C C . LEU A 1 103 ? -23.014 -11.283 -5.246 1.00 63.56 103 LEU A C 1
ATOM 843 O O . LEU A 1 103 ? -22.010 -10.678 -5.607 1.00 63.56 103 LEU A O 1
ATOM 847 N N . GLY A 1 104 ? -23.170 -12.595 -5.456 1.00 63.78 104 GLY A N 1
ATOM 848 C CA . GLY A 1 104 ? -22.173 -13.425 -6.136 1.00 63.78 104 GLY A CA 1
ATOM 849 C C . GLY A 1 104 ? -20.879 -13.634 -5.342 1.00 63.78 104 GLY A C 1
ATOM 850 O O . GLY A 1 104 ? -19.878 -14.043 -5.924 1.00 63.78 104 GLY A O 1
ATOM 851 N N . VAL A 1 105 ? -20.891 -13.361 -4.033 1.00 60.16 105 VAL A N 1
ATOM 852 C CA . VAL A 1 105 ? -19.748 -13.523 -3.119 1.00 60.16 105 VAL A CA 1
ATOM 853 C C . VAL A 1 105 ? -20.041 -14.605 -2.083 1.00 60.16 105 VAL A C 1
ATOM 855 O O . VAL A 1 105 ? -21.166 -14.732 -1.588 1.00 60.16 105 VAL A O 1
ATOM 858 N N . ARG A 1 106 ? -19.038 -15.418 -1.757 1.00 63.34 106 ARG A N 1
ATOM 859 C CA . ARG A 1 106 ? -19.140 -16.439 -0.713 1.00 63.34 106 ARG A CA 1
ATOM 860 C C . ARG A 1 106 ? -19.081 -15.750 0.648 1.00 63.34 106 ARG A C 1
ATOM 862 O O . ARG A 1 106 ? -18.329 -14.808 0.863 1.00 63.34 106 ARG A O 1
ATOM 869 N N . SER A 1 107 ? -19.835 -16.262 1.610 1.00 56.50 107 SER A N 1
ATOM 870 C CA . SER A 1 107 ? -19.878 -15.764 2.993 1.00 56.50 107 SER A CA 1
ATOM 871 C C . SER A 1 107 ? -18.534 -15.836 3.742 1.00 56.50 107 SER A C 1
ATOM 873 O O . SER A 1 107 ? -18.373 -15.168 4.758 1.00 56.50 107 SER A O 1
ATOM 875 N N . PHE A 1 108 ? -17.556 -16.588 3.222 1.00 56.94 108 PHE A N 1
ATOM 876 C CA . PHE A 1 108 ? -16.178 -16.659 3.727 1.00 56.94 108 PHE A CA 1
ATOM 877 C C . PHE A 1 108 ? -15.195 -15.702 3.024 1.00 56.94 108 PHE A C 1
ATOM 879 O O . PHE A 1 108 ? -14.010 -15.726 3.344 1.00 56.94 108 PHE A O 1
ATOM 886 N N . ASP A 1 109 ? -15.660 -14.840 2.113 1.00 67.44 109 ASP A N 1
ATOM 887 C CA . ASP A 1 109 ? -14.819 -13.842 1.425 1.00 67.44 109 ASP A CA 1
ATOM 888 C C . ASP A 1 109 ? -14.525 -12.603 2.305 1.00 67.44 109 ASP A C 1
ATOM 890 O O . ASP A 1 109 ? -13.946 -11.621 1.845 1.00 67.44 109 ASP A O 1
ATOM 894 N N . ILE A 1 110 ? -14.930 -12.628 3.581 1.00 72.25 110 ILE A N 1
ATOM 895 C CA . ILE A 1 110 ? -14.709 -11.547 4.546 1.00 72.25 110 ILE A CA 1
ATOM 896 C C . ILE A 1 110 ? -13.562 -11.934 5.481 1.00 72.25 110 ILE A C 1
ATOM 898 O O . ILE A 1 110 ? -13.708 -12.794 6.352 1.00 72.25 110 ILE A O 1
ATOM 902 N N . LEU A 1 111 ? -12.429 -11.248 5.336 1.00 77.81 111 LEU A N 1
ATOM 903 C CA . LEU A 1 111 ? -11.326 -11.298 6.289 1.00 77.81 111 LEU A CA 1
ATOM 904 C C . LEU A 1 111 ? -11.531 -10.220 7.359 1.00 77.81 111 LEU A C 1
ATOM 906 O O . LEU A 1 111 ? -11.502 -9.027 7.065 1.00 77.81 111 LEU A O 1
ATOM 910 N N . LEU A 1 112 ? -11.710 -10.640 8.611 1.00 82.75 112 LEU A N 1
ATOM 911 C CA . LEU A 1 112 ? -11.733 -9.735 9.758 1.00 82.75 112 LEU A CA 1
ATOM 912 C C . LEU A 1 112 ? -10.343 -9.682 10.388 1.00 82.75 112 LEU A C 1
ATOM 914 O O . LEU A 1 112 ? -9.804 -10.706 10.806 1.00 82.75 112 LEU A O 1
ATOM 918 N N . SER A 1 113 ? -9.787 -8.480 10.490 1.00 79.69 113 SER A N 1
ATOM 919 C CA . SER A 1 113 ? -8.505 -8.233 11.140 1.00 79.69 113 SER A CA 1
ATOM 920 C C . SER A 1 113 ? -8.617 -7.051 12.093 1.00 79.69 113 SER A C 1
ATOM 922 O O . SER A 1 113 ? -9.199 -6.025 11.753 1.00 79.69 113 SER A O 1
ATOM 924 N N . SER A 1 114 ? -8.015 -7.179 13.275 1.00 81.56 114 SER A N 1
ATOM 925 C CA . SER A 1 114 ? -7.715 -6.027 14.130 1.00 81.56 114 SER A CA 1
ATOM 926 C C . SER A 1 114 ? -6.462 -5.302 13.618 1.00 81.56 114 SER A C 1
ATOM 928 O O . SER A 1 114 ? -5.848 -5.727 12.635 1.00 81.56 114 SER A O 1
ATOM 930 N N . GLU A 1 115 ? -6.032 -4.234 14.300 1.00 70.94 115 GLU A N 1
ATOM 931 C CA . GLU A 1 115 ? -4.806 -3.508 13.927 1.00 70.94 115 GLU A CA 1
ATOM 932 C C . GLU A 1 115 ? -3.559 -4.398 13.854 1.00 70.94 115 GLU A C 1
ATOM 934 O O . GLU A 1 115 ? -2.647 -4.103 13.091 1.00 70.94 115 GLU A O 1
ATOM 939 N N . VAL A 1 116 ? -3.533 -5.518 14.583 1.00 69.25 116 VAL A N 1
ATOM 940 C CA . VAL A 1 116 ? -2.399 -6.454 14.578 1.00 69.25 116 VAL A CA 1
ATOM 941 C C . VAL A 1 116 ? -2.168 -7.061 13.194 1.00 69.25 116 VAL A C 1
ATOM 943 O O . VAL A 1 116 ? -1.026 -7.280 12.810 1.00 69.25 116 VAL A O 1
ATOM 946 N N . GLY A 1 117 ? -3.220 -7.296 12.407 1.00 62.97 117 GLY A N 1
ATOM 947 C CA . GLY A 1 117 ? -3.034 -7.818 11.052 1.00 62.97 117 GLY A CA 1
ATOM 948 C C . GLY A 1 117 ? -2.534 -6.775 10.054 1.00 62.97 117 GLY A C 1
ATOM 949 O O . GLY A 1 117 ? -2.275 -7.137 8.914 1.00 62.97 117 GLY A O 1
ATOM 950 N N . CYS A 1 118 ? -2.358 -5.513 10.457 1.00 62.97 118 CYS A N 1
ATOM 951 C CA . CYS A 1 118 ? -1.712 -4.487 9.634 1.00 62.97 118 CYS A CA 1
ATOM 952 C C . CYS A 1 118 ? -0.177 -4.516 9.758 1.00 62.97 118 CYS A C 1
ATOM 954 O O . CYS A 1 118 ? 0.509 -3.780 9.048 1.00 62.97 118 CYS A O 1
ATOM 956 N N . GLU A 1 119 ? 0.377 -5.361 10.636 1.00 66.31 119 GLU A N 1
ATOM 957 C CA . GLU A 1 119 ? 1.817 -5.516 10.836 1.00 66.31 119 GLU A CA 1
ATOM 958 C C . GLU A 1 119 ? 2.340 -6.766 10.109 1.00 66.31 119 GLU A C 1
ATOM 960 O O . GLU A 1 119 ? 2.007 -7.897 10.454 1.00 66.31 119 GLU A O 1
ATOM 965 N N . GLY A 1 120 ? 3.200 -6.567 9.104 1.00 59.31 120 GLY A N 1
ATOM 966 C CA . GLY A 1 120 ? 4.016 -7.641 8.516 1.00 59.31 120 GLY A CA 1
ATOM 967 C C . GLY A 1 120 ? 3.287 -8.653 7.622 1.00 59.31 120 GLY A C 1
ATOM 968 O O . GLY A 1 120 ? 3.891 -9.659 7.256 1.00 59.31 120 GLY A O 1
ATOM 969 N N . LEU A 1 121 ? 2.027 -8.399 7.265 1.00 69.25 121 LEU A N 1
ATOM 970 C CA . LEU A 1 121 ? 1.235 -9.220 6.345 1.00 69.25 121 LEU A CA 1
ATOM 971 C C . LEU A 1 121 ? 0.801 -8.396 5.137 1.00 69.25 121 LEU A C 1
ATOM 973 O O . LEU A 1 121 ? 0.549 -7.202 5.274 1.00 69.25 121 LEU A O 1
ATOM 977 N N . ASP A 1 122 ? 0.692 -9.039 3.979 1.00 76.56 122 ASP A N 1
ATOM 978 C CA . ASP A 1 122 ? 0.259 -8.405 2.736 1.00 76.56 122 ASP A CA 1
ATOM 979 C C . ASP A 1 122 ? -1.026 -9.077 2.243 1.00 76.56 122 ASP A C 1
ATOM 981 O O . ASP A 1 122 ? -1.144 -10.305 2.238 1.00 76.56 122 ASP A O 1
ATOM 985 N N . TYR A 1 123 ? -2.005 -8.260 1.858 1.00 82.38 123 TYR A N 1
ATOM 986 C CA . TYR A 1 123 ? -3.351 -8.682 1.462 1.00 82.38 123 TYR A CA 1
ATOM 987 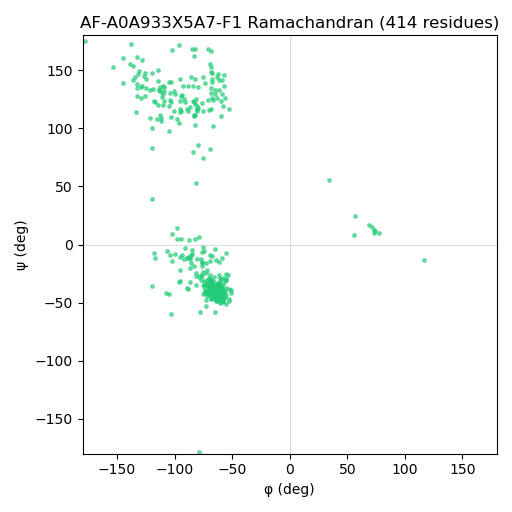C C . TYR A 1 123 ? -3.657 -8.266 0.023 1.00 82.38 123 TYR A C 1
ATOM 989 O O . TYR A 1 123 ? -4.773 -7.874 -0.302 1.00 82.38 123 TYR A O 1
ATOM 997 N N . GLU A 1 124 ? -2.666 -8.379 -0.856 1.00 75.56 124 GLU A N 1
ATOM 998 C CA . GLU A 1 124 ? -2.763 -8.102 -2.299 1.00 75.56 124 GLU A CA 1
ATOM 999 C C . GLU A 1 124 ? -3.813 -8.965 -3.035 1.00 75.56 124 GLU A C 1
ATOM 1001 O O . GLU A 1 124 ? -4.175 -8.680 -4.174 1.00 75.56 124 GLU A O 1
ATOM 1006 N N . PHE A 1 125 ? -4.337 -10.012 -2.386 1.00 76.56 125 PHE A N 1
ATOM 1007 C CA . PHE A 1 125 ? -5.458 -10.819 -2.877 1.00 76.56 125 PHE A CA 1
ATOM 1008 C C . PHE A 1 125 ? -6.843 -10.255 -2.509 1.00 76.56 125 PHE A C 1
ATOM 1010 O O . PHE A 1 125 ? -7.846 -10.731 -3.040 1.00 76.56 125 PHE A O 1
ATOM 1017 N N . CYS A 1 126 ? -6.917 -9.281 -1.598 1.00 83.25 126 CYS A N 1
ATOM 1018 C CA . CYS A 1 126 ? -8.144 -8.562 -1.267 1.00 83.25 126 CYS A CA 1
ATOM 1019 C C . CYS A 1 126 ? -8.329 -7.388 -2.235 1.00 83.25 126 CYS A C 1
ATOM 1021 O O . CYS A 1 126 ? -7.365 -6.735 -2.612 1.00 83.25 126 CYS A O 1
ATOM 1023 N N . ASP A 1 127 ? -9.567 -7.077 -2.609 1.00 84.00 127 ASP A N 1
ATOM 1024 C CA . ASP A 1 127 ? -9.902 -5.950 -3.495 1.00 84.00 127 ASP A CA 1
ATOM 1025 C C . ASP A 1 127 ? -10.794 -4.894 -2.812 1.00 84.00 127 ASP A C 1
ATOM 1027 O O . ASP A 1 127 ? -11.060 -3.823 -3.364 1.00 84.00 127 ASP A O 1
ATOM 1031 N N . ARG A 1 128 ? -11.262 -5.186 -1.594 1.00 86.50 128 ARG A N 1
ATOM 1032 C CA . ARG A 1 128 ? -12.152 -4.339 -0.796 1.00 86.50 128 ARG A CA 1
ATOM 1033 C C . ARG A 1 128 ? -11.632 -4.224 0.631 1.00 86.50 128 ARG A C 1
ATOM 1035 O O . ARG A 1 128 ? -11.427 -5.233 1.301 1.00 86.50 128 ARG A O 1
ATOM 1042 N N . LEU A 1 129 ? -11.492 -2.993 1.112 1.00 88.06 129 LEU A N 1
ATOM 1043 C CA . LEU A 1 129 ? -11.186 -2.669 2.502 1.00 88.06 129 LEU A CA 1
ATOM 1044 C C . LEU A 1 129 ? -12.409 -2.024 3.147 1.00 88.06 129 LEU A C 1
ATOM 1046 O O . LEU A 1 129 ? -12.924 -1.032 2.638 1.00 88.06 129 LEU A O 1
ATOM 1050 N N . VAL A 1 130 ? -12.853 -2.551 4.285 1.00 88.94 130 VAL A N 1
ATOM 1051 C CA . VAL A 1 130 ? -13.898 -1.923 5.102 1.00 88.94 130 VAL A CA 1
ATOM 1052 C C . VAL A 1 130 ? -13.294 -1.523 6.442 1.00 88.94 130 VAL A C 1
ATOM 1054 O O . VAL A 1 130 ? -13.014 -2.372 7.284 1.00 88.94 130 VAL A O 1
ATOM 1057 N N . ASN A 1 131 ? -13.108 -0.222 6.650 1.00 87.75 131 ASN A N 1
ATOM 1058 C CA . ASN A 1 131 ? -12.715 0.338 7.937 1.00 87.75 131 ASN A CA 1
ATOM 1059 C C . ASN A 1 131 ? -13.960 0.493 8.810 1.00 87.75 131 ASN A C 1
ATOM 1061 O O . ASN A 1 131 ? -14.759 1.412 8.614 1.00 87.75 131 ASN A O 1
ATOM 1065 N N . TYR A 1 132 ? -14.119 -0.427 9.762 1.00 87.06 132 TYR A N 1
ATOM 1066 C CA . TYR A 1 132 ? -15.192 -0.362 10.755 1.00 87.06 132 TYR A CA 1
ATOM 1067 C C . TYR A 1 132 ? -15.002 0.826 11.711 1.00 87.06 132 TYR A C 1
ATOM 1069 O O . TYR A 1 132 ? -15.964 1.500 12.071 1.00 87.06 132 TYR A O 1
ATOM 1077 N N . ASP A 1 133 ? -13.750 1.108 12.071 1.00 83.88 133 ASP A N 1
ATOM 1078 C CA . ASP A 1 133 ? -13.308 2.293 12.795 1.00 83.88 133 ASP A CA 1
ATOM 1079 C C . ASP A 1 133 ? -12.197 3.010 12.014 1.00 83.88 133 ASP A C 1
ATOM 1081 O O . ASP A 1 133 ? -11.324 2.380 11.403 1.00 83.88 133 ASP A O 1
ATOM 1085 N N . ILE A 1 134 ? -12.223 4.344 12.044 1.00 82.69 134 ILE A N 1
ATOM 1086 C CA . ILE A 1 134 ? -11.157 5.171 11.477 1.00 82.69 134 ILE A CA 1
ATOM 1087 C C . ILE A 1 134 ? -10.131 5.449 12.580 1.00 82.69 134 ILE A C 1
ATOM 1089 O O . ILE A 1 134 ? -10.494 6.015 13.617 1.00 82.69 134 ILE A O 1
ATOM 1093 N N . PRO A 1 135 ? -8.850 5.090 12.381 1.00 80.25 135 PRO A N 1
ATOM 1094 C CA . PRO A 1 135 ? -7.820 5.387 13.358 1.00 80.25 135 PRO A CA 1
ATOM 1095 C C . PRO A 1 135 ? -7.600 6.898 13.427 1.00 80.25 135 PRO A C 1
ATOM 1097 O O . PRO A 1 135 ? -7.703 7.614 12.440 1.00 80.25 135 PRO A O 1
ATOM 1100 N N . TRP A 1 136 ? -7.253 7.396 14.607 1.00 81.25 136 TRP A N 1
ATOM 1101 C CA . TRP A 1 136 ? -7.091 8.834 14.835 1.00 81.25 136 TRP A CA 1
ATOM 1102 C C . TRP A 1 136 ? -5.777 9.356 14.239 1.00 81.25 136 TRP A C 1
ATOM 1104 O O . TRP A 1 136 ? -5.599 10.559 14.071 1.00 81.25 136 TRP A O 1
ATOM 1114 N N . ASN A 1 137 ? -4.863 8.433 13.926 1.00 78.00 137 ASN A N 1
ATOM 1115 C CA . ASN A 1 137 ? -3.625 8.698 13.218 1.00 78.00 137 ASN A CA 1
ATOM 1116 C C . ASN A 1 137 ? -3.828 8.415 11.712 1.00 78.00 137 ASN A C 1
ATOM 1118 O O . ASN A 1 137 ? -4.044 7.248 11.362 1.00 78.00 137 ASN A O 1
ATOM 1122 N N . PRO A 1 138 ? -3.716 9.430 10.833 1.00 78.31 138 PRO A N 1
ATOM 1123 C CA . PRO A 1 138 ? -3.856 9.265 9.386 1.00 78.31 138 PRO A CA 1
ATOM 1124 C C . PRO A 1 138 ? -2.861 8.258 8.805 1.00 78.31 138 PRO A C 1
ATOM 1126 O O . PRO A 1 138 ? -3.215 7.501 7.907 1.00 78.31 138 PRO A O 1
ATOM 1129 N N . MET A 1 139 ? -1.653 8.183 9.369 1.00 77.31 139 MET A N 1
ATOM 1130 C CA . MET A 1 139 ? -0.620 7.242 8.944 1.00 77.31 139 MET A CA 1
ATOM 1131 C C . MET A 1 139 ? -1.067 5.791 9.097 1.00 77.31 139 MET A C 1
ATOM 1133 O O . MET A 1 139 ? -0.814 4.955 8.242 1.00 77.31 139 MET A O 1
ATOM 1137 N N . ARG A 1 140 ? -1.782 5.470 10.182 1.00 80.25 140 ARG A N 1
ATOM 1138 C CA . ARG A 1 140 ? -2.280 4.101 10.383 1.00 80.25 140 ARG A CA 1
ATOM 1139 C C . ARG A 1 140 ? -3.317 3.719 9.338 1.00 80.25 140 ARG A C 1
ATOM 1141 O O . ARG A 1 140 ? -3.421 2.550 8.987 1.00 80.25 140 ARG A O 1
ATOM 1148 N N . LEU A 1 141 ? -4.102 4.686 8.875 1.00 82.25 141 LEU A N 1
ATOM 1149 C CA . LEU A 1 141 ? -5.089 4.466 7.829 1.00 82.25 141 LEU A CA 1
ATOM 1150 C C . LEU A 1 141 ? -4.424 4.268 6.465 1.00 82.25 141 LEU A C 1
ATOM 1152 O O . LEU A 1 141 ? -4.802 3.342 5.755 1.00 82.25 141 LEU A O 1
ATOM 1156 N N . GLU A 1 142 ? -3.429 5.093 6.137 1.00 80.38 142 GLU A N 1
ATOM 1157 C CA . GLU A 1 142 ? -2.597 4.927 4.939 1.00 80.38 142 GLU A CA 1
ATOM 1158 C C . GLU A 1 142 ? -1.962 3.530 4.940 1.00 80.38 142 GLU A C 1
ATOM 1160 O O . GLU A 1 142 ? -2.209 2.743 4.030 1.00 80.38 142 GLU A O 1
ATOM 1165 N N . GLN A 1 143 ? -1.313 3.145 6.043 1.00 79.75 143 GLN A N 1
ATOM 1166 C CA . GLN A 1 143 ? -0.655 1.846 6.150 1.00 79.75 143 GLN A CA 1
ATOM 1167 C C . GLN A 1 143 ? -1.631 0.682 5.984 1.00 79.75 143 GLN A C 1
ATOM 1169 O O . GLN A 1 143 ? -1.245 -0.340 5.425 1.00 79.75 143 GLN A O 1
ATOM 1174 N N . ARG A 1 144 ? -2.885 0.810 6.454 1.00 84.69 144 ARG A N 1
ATOM 1175 C CA . ARG A 1 144 ? -3.952 -0.187 6.228 1.00 84.69 144 ARG A CA 1
ATOM 1176 C C . ARG A 1 144 ? -4.263 -0.331 4.739 1.00 84.69 144 ARG A C 1
ATOM 1178 O O . ARG A 1 144 ? -4.363 -1.455 4.250 1.00 84.69 144 ARG A O 1
ATOM 1185 N N . ILE A 1 145 ? -4.407 0.787 4.029 1.00 84.88 145 ILE A N 1
ATOM 1186 C CA . ILE A 1 145 ? -4.666 0.814 2.582 1.00 84.88 145 ILE A CA 1
ATOM 1187 C C . ILE A 1 145 ? -3.480 0.196 1.836 1.00 84.88 145 ILE A C 1
ATOM 1189 O O . ILE A 1 145 ? -3.673 -0.718 1.034 1.00 84.88 145 ILE A O 1
ATOM 1193 N N . GLY A 1 146 ? -2.258 0.581 2.206 1.00 83.00 146 GLY A N 1
ATOM 1194 C CA . GLY A 1 146 ? -1.014 0.068 1.644 1.00 83.00 146 GLY A CA 1
ATOM 1195 C C . GLY A 1 146 ? -0.741 -1.417 1.908 1.00 83.00 146 GLY A C 1
ATOM 1196 O O . GLY A 1 146 ? 0.249 -1.935 1.407 1.00 83.00 146 GLY A O 1
ATOM 1197 N N . ARG A 1 147 ? -1.569 -2.151 2.671 1.00 83.56 147 ARG A N 1
ATOM 1198 C CA . ARG A 1 147 ? -1.500 -3.632 2.753 1.00 83.56 147 ARG A CA 1
ATOM 1199 C C . ARG A 1 147 ? -2.199 -4.319 1.585 1.00 83.56 147 ARG A C 1
ATOM 1201 O O . ARG A 1 147 ? -1.891 -5.472 1.295 1.00 83.56 147 ARG A O 1
ATOM 1208 N N . ILE A 1 148 ? -3.154 -3.629 0.970 1.00 85.88 148 ILE A N 1
ATOM 1209 C CA . ILE A 1 148 ? -4.017 -4.136 -0.100 1.00 85.88 148 ILE A CA 1
ATOM 1210 C C . ILE A 1 148 ? -3.617 -3.504 -1.437 1.00 85.88 148 ILE A C 1
ATOM 1212 O O . ILE A 1 148 ? -3.539 -4.196 -2.453 1.00 85.88 148 ILE A O 1
ATOM 1216 N N . ASP A 1 149 ? -3.333 -2.202 -1.428 1.00 83.88 149 ASP A N 1
ATOM 1217 C CA . ASP A 1 149 ? -2.851 -1.450 -2.584 1.00 83.88 149 ASP A CA 1
ATOM 1218 C C . ASP A 1 149 ? -1.327 -1.606 -2.723 1.00 83.88 149 ASP A C 1
ATOM 1220 O O . ASP A 1 149 ? -0.541 -0.782 -2.259 1.00 83.88 149 ASP A O 1
ATOM 1224 N N . ARG A 1 150 ? -0.900 -2.749 -3.279 1.00 76.44 150 ARG A N 1
ATOM 1225 C CA . ARG A 1 150 ? 0.513 -3.105 -3.501 1.00 76.44 150 ARG A CA 1
ATOM 1226 C C . ARG A 1 150 ? 0.767 -3.628 -4.907 1.00 76.44 150 ARG A C 1
ATOM 1228 O O . ARG A 1 150 ? -0.132 -4.115 -5.592 1.00 76.44 150 ARG A O 1
ATOM 1235 N N . PHE A 1 151 ? 2.040 -3.595 -5.305 1.00 72.69 151 PHE A N 1
ATOM 1236 C CA . PHE A 1 151 ? 2.516 -4.270 -6.510 1.00 72.69 151 PHE A CA 1
ATOM 1237 C C . PHE A 1 151 ? 2.205 -5.770 -6.431 1.00 72.69 151 PHE A C 1
ATOM 1239 O O . PHE A 1 151 ? 2.695 -6.437 -5.529 1.00 72.69 151 PHE A O 1
ATOM 1246 N N . GLY A 1 152 ? 1.405 -6.281 -7.371 1.00 70.25 152 GLY A N 1
ATOM 1247 C CA . GLY A 1 152 ? 0.878 -7.654 -7.341 1.00 70.25 152 GLY A CA 1
ATOM 1248 C C . GLY A 1 152 ? -0.649 -7.730 -7.229 1.00 70.25 152 GLY A C 1
ATOM 1249 O O . GLY A 1 152 ? -1.233 -8.772 -7.543 1.00 70.25 152 GLY A O 1
ATOM 1250 N N . GLN A 1 153 ? -1.305 -6.610 -6.895 1.00 78.44 153 GLN A N 1
ATOM 1251 C CA . GLN A 1 153 ? -2.761 -6.472 -6.910 1.00 78.44 153 GLN A CA 1
ATOM 1252 C C . GLN A 1 153 ? -3.336 -6.802 -8.299 1.00 78.44 153 GLN A C 1
ATOM 1254 O O . GLN A 1 153 ? -2.919 -6.250 -9.318 1.00 78.44 153 GLN A O 1
ATOM 1259 N N . ARG A 1 154 ? -4.300 -7.732 -8.340 1.00 73.62 154 ARG A N 1
ATOM 1260 C CA . ARG A 1 154 ? -4.911 -8.233 -9.588 1.00 73.62 154 ARG A CA 1
ATOM 1261 C C . ARG A 1 154 ? -6.203 -7.516 -9.960 1.00 73.62 154 ARG A C 1
ATOM 1263 O O . ARG A 1 154 ? -6.617 -7.589 -11.115 1.00 73.62 154 ARG A O 1
ATOM 1270 N N . SER A 1 155 ? -6.867 -6.889 -8.991 1.00 78.25 155 SER A N 1
ATOM 1271 C CA . SER A 1 155 ? -8.080 -6.115 -9.239 1.00 78.25 155 SER A CA 1
ATOM 1272 C C . SER A 1 155 ? -7.739 -4.793 -9.925 1.00 78.25 155 SER A C 1
ATOM 1274 O O . SER A 1 155 ? -6.795 -4.116 -9.531 1.00 78.25 155 SER A O 1
ATOM 1276 N N . GLU A 1 156 ? -8.543 -4.383 -10.910 1.00 80.56 156 GLU A N 1
ATOM 1277 C CA . GLU A 1 156 ? -8.385 -3.079 -11.577 1.00 80.56 156 GLU A CA 1
ATOM 1278 C C . GLU A 1 156 ? -8.548 -1.899 -10.609 1.00 80.56 156 GLU A C 1
ATOM 1280 O O . GLU A 1 156 ? -8.056 -0.803 -10.875 1.00 80.56 156 GLU A O 1
ATOM 1285 N N . LYS A 1 157 ? -9.299 -2.097 -9.516 1.00 80.12 157 LYS A N 1
ATOM 1286 C CA . LYS A 1 157 ? -9.580 -1.075 -8.505 1.00 80.12 157 LYS A CA 1
ATOM 1287 C C . LYS A 1 157 ? -9.647 -1.694 -7.116 1.00 80.12 157 LYS A C 1
ATOM 1289 O O . LYS A 1 157 ? -10.286 -2.732 -6.932 1.00 80.12 157 LYS A O 1
ATOM 1294 N N . VAL A 1 158 ? -9.071 -0.995 -6.142 1.00 83.94 158 VAL A N 1
ATOM 1295 C CA . VAL A 1 158 ? -9.273 -1.253 -4.713 1.00 83.94 158 VAL A CA 1
ATOM 1296 C C . VAL A 1 158 ? -10.392 -0.343 -4.210 1.00 83.94 158 VAL A C 1
ATOM 1298 O O . VAL A 1 158 ? -10.373 0.866 -4.439 1.00 83.94 158 VAL A O 1
ATOM 1301 N N . LEU A 1 159 ? -11.402 -0.916 -3.554 1.00 85.94 159 LEU A N 1
ATOM 1302 C CA . LEU A 1 159 ? -12.517 -0.153 -2.989 1.00 85.94 159 LEU A CA 1
ATOM 1303 C C . LEU A 1 159 ? -12.349 -0.014 -1.478 1.00 85.94 159 LEU A C 1
ATOM 1305 O O . LEU A 1 159 ? -12.301 -1.012 -0.763 1.00 85.94 159 LEU A O 1
ATOM 1309 N N . ILE A 1 160 ? -12.315 1.224 -0.991 1.00 87.44 160 ILE A N 1
ATOM 1310 C CA . ILE A 1 160 ? -12.170 1.530 0.433 1.00 87.44 160 ILE A CA 1
ATOM 1311 C C . ILE A 1 160 ? -13.492 2.095 0.951 1.00 87.44 160 ILE A C 1
ATOM 1313 O O . ILE A 1 160 ? -13.966 3.135 0.494 1.00 87.44 160 ILE A O 1
ATOM 1317 N N . PHE A 1 161 ? -14.079 1.416 1.930 1.00 87.62 161 PHE A N 1
ATOM 1318 C CA . PHE A 1 161 ? -15.286 1.837 2.629 1.00 87.62 161 PHE A CA 1
ATOM 1319 C C . PHE A 1 161 ? -14.921 2.237 4.053 1.00 87.62 161 PHE A C 1
ATOM 1321 O O . PHE A 1 161 ? -14.278 1.474 4.767 1.00 87.62 161 PHE A O 1
ATOM 1328 N N . ASN A 1 162 ? -15.350 3.420 4.484 1.00 86.75 162 ASN A N 1
ATOM 1329 C CA . ASN A 1 162 ? -15.112 3.905 5.840 1.00 86.75 162 ASN A CA 1
ATOM 1330 C C . ASN A 1 162 ? -16.447 4.109 6.548 1.00 86.75 162 ASN A C 1
ATOM 1332 O O . ASN A 1 162 ? -17.299 4.854 6.058 1.00 86.75 162 ASN A O 1
ATOM 1336 N N . PHE A 1 163 ? -16.632 3.461 7.694 1.00 88.19 163 PHE A N 1
ATOM 1337 C CA . PHE A 1 163 ? -17.787 3.714 8.544 1.00 88.19 163 PHE A CA 1
ATOM 1338 C C . PHE A 1 163 ? -17.515 4.926 9.431 1.00 88.19 163 PHE A C 1
ATOM 1340 O O . PHE A 1 163 ? -16.531 4.991 10.164 1.00 88.19 163 PHE A O 1
ATOM 1347 N N . VAL A 1 164 ? -18.404 5.912 9.330 1.00 83.62 164 VAL A N 1
ATOM 1348 C CA . VAL A 1 164 ? -18.333 7.173 10.067 1.00 83.62 164 VAL A CA 1
ATOM 1349 C C . VAL A 1 164 ? -19.676 7.398 10.737 1.00 83.62 164 VAL A C 1
ATOM 1351 O O . VAL A 1 164 ? -20.714 7.369 10.078 1.00 83.62 164 VAL A O 1
ATOM 1354 N N . THR A 1 165 ? -19.661 7.621 12.050 1.00 83.56 165 THR A N 1
ATOM 1355 C CA . THR A 1 165 ? -20.884 7.914 12.800 1.00 83.56 165 THR A CA 1
ATOM 1356 C C . THR A 1 165 ? -21.218 9.403 12.662 1.00 83.56 165 THR A C 1
ATOM 1358 O O . THR A 1 165 ? -20.398 10.236 13.056 1.00 83.56 165 THR A O 1
ATOM 1361 N N . PRO A 1 166 ? -22.400 9.775 12.138 1.00 81.69 166 PRO A N 1
ATOM 1362 C CA . PRO A 1 166 ? -22.768 11.177 11.984 1.00 81.69 166 PRO A CA 1
ATOM 1363 C C . PRO A 1 166 ? -22.823 11.913 13.324 1.00 81.69 166 PRO A C 1
ATOM 1365 O O . PRO A 1 166 ? -23.309 11.386 14.327 1.00 81.69 166 PRO A O 1
ATOM 1368 N N . GLY A 1 167 ? -22.366 13.160 13.342 1.00 79.12 167 GLY A N 1
ATOM 1369 C CA . GLY A 1 167 ? -22.403 14.019 14.517 1.00 79.12 167 GLY A CA 1
ATOM 1370 C C . GLY A 1 167 ? -21.371 13.672 15.591 1.00 79.12 167 GLY A C 1
ATOM 1371 O O . GLY A 1 167 ? -21.446 14.237 16.689 1.00 79.12 167 GLY A O 1
ATOM 1372 N N . THR A 1 168 ? -20.390 12.810 15.315 1.00 83.44 168 THR A N 1
ATOM 1373 C CA . THR A 1 168 ? -19.301 12.524 16.259 1.00 83.44 168 THR A CA 1
ATOM 1374 C C . THR A 1 168 ? -18.044 13.345 15.972 1.00 83.44 168 THR A C 1
ATOM 1376 O O . THR A 1 168 ? -17.954 14.098 14.997 1.00 83.44 168 THR A O 1
ATOM 1379 N N . VAL A 1 169 ? -17.078 13.265 16.887 1.00 80.31 169 VAL A N 1
ATOM 1380 C CA . VAL A 1 169 ? -15.776 13.922 16.732 1.00 80.31 169 VAL A CA 1
ATOM 1381 C C . VAL A 1 169 ? -14.985 13.273 15.591 1.00 80.31 169 VAL A C 1
ATOM 1383 O O . VAL A 1 169 ? -14.317 13.976 14.836 1.00 80.31 169 VAL A O 1
ATOM 1386 N N . GLU A 1 170 ? -15.130 11.959 15.419 1.00 80.50 170 GLU A N 1
ATOM 1387 C CA . GLU A 1 170 ? -14.549 11.174 14.330 1.00 80.50 170 GLU A CA 1
ATOM 1388 C C . GLU A 1 170 ? -14.974 11.710 12.960 1.00 80.50 170 GLU A C 1
ATOM 1390 O O . GLU A 1 170 ? -14.112 11.918 12.110 1.00 80.50 170 GLU A O 1
ATOM 1395 N N . GLU A 1 171 ? -16.262 12.013 12.755 1.00 84.00 171 GLU A N 1
ATOM 1396 C CA . GLU A 1 171 ? -16.729 12.632 11.508 1.00 84.00 171 GLU A CA 1
ATOM 1397 C C . GLU A 1 171 ? -16.141 14.036 11.324 1.00 84.00 171 GLU A C 1
ATOM 1399 O O . GLU A 1 171 ? -15.498 14.323 10.314 1.00 84.00 171 GLU A O 1
ATOM 1404 N N . ARG A 1 172 ? -16.380 14.927 12.293 1.00 79.56 172 ARG A N 1
ATOM 1405 C CA . ARG A 1 172 ? -16.133 16.368 12.126 1.00 79.56 172 ARG A CA 1
ATOM 1406 C C . ARG A 1 172 ? -14.657 16.733 12.054 1.00 79.56 172 ARG A C 1
ATOM 1408 O O . ARG A 1 172 ? -14.308 17.690 11.371 1.00 79.56 172 ARG A O 1
ATOM 1415 N N . ILE A 1 173 ? -13.817 16.026 12.805 1.00 81.25 173 ILE A N 1
ATOM 1416 C CA . ILE A 1 173 ? -12.403 16.370 12.963 1.00 81.25 173 ILE A CA 1
ATOM 1417 C C . ILE A 1 173 ? -11.548 15.438 12.115 1.00 81.25 173 ILE A C 1
ATOM 1419 O O . ILE A 1 173 ? -10.847 15.909 11.227 1.00 81.25 173 ILE A O 1
ATOM 1423 N N . PHE A 1 174 ? -11.618 14.129 12.352 1.00 81.44 174 PHE A N 1
ATOM 1424 C CA . PHE A 1 174 ? -10.682 13.180 11.748 1.00 81.44 174 PHE A CA 1
ATOM 1425 C C . PHE A 1 174 ? -11.030 12.881 10.291 1.00 81.44 174 PHE A C 1
ATOM 1427 O O . PHE A 1 174 ? -10.227 13.166 9.407 1.00 81.44 174 PHE A O 1
ATOM 1434 N N . PHE A 1 175 ? -12.242 12.392 10.014 1.00 82.62 175 PHE A N 1
ATOM 1435 C CA . PHE A 1 175 ? -12.641 12.002 8.661 1.00 82.62 175 PHE A CA 1
ATOM 1436 C C . PHE A 1 175 ? -12.566 13.171 7.674 1.00 82.62 175 PHE A C 1
ATOM 1438 O O . PHE A 1 175 ? -11.971 13.033 6.609 1.00 82.62 175 PHE A O 1
ATOM 1445 N N . ARG A 1 176 ? -13.096 14.346 8.042 1.00 81.38 176 ARG A N 1
ATOM 1446 C CA . ARG A 1 176 ? -13.027 15.559 7.205 1.00 81.38 176 ARG A CA 1
ATOM 1447 C C . ARG A 1 176 ? -11.599 16.046 6.967 1.00 81.38 176 ARG A C 1
ATOM 1449 O O . ARG A 1 176 ? -11.288 16.478 5.859 1.00 81.38 176 ARG A O 1
ATOM 1456 N N . CYS A 1 177 ? -10.739 15.987 7.985 1.00 82.25 177 CYS A N 1
ATOM 1457 C CA . CYS A 1 177 ? -9.325 16.331 7.839 1.00 82.25 177 CYS A CA 1
ATOM 1458 C C . CYS A 1 177 ? -8.635 15.364 6.869 1.00 82.25 177 CYS A C 1
ATOM 1460 O O . CYS A 1 177 ? -7.988 15.801 5.923 1.00 82.25 177 CYS A O 1
ATOM 1462 N N . PHE A 1 178 ? -8.849 14.058 7.033 1.00 82.81 178 PHE A N 1
ATOM 1463 C CA . PHE A 1 178 ? -8.231 13.020 6.203 1.00 82.81 178 PHE A CA 1
ATOM 1464 C C . PHE A 1 178 ? -8.732 13.039 4.758 1.00 82.81 178 PHE A C 1
ATOM 1466 O O . PHE A 1 178 ? -7.943 12.882 3.830 1.00 82.81 178 PHE A O 1
ATOM 1473 N N . GLU A 1 179 ? -10.030 13.289 4.557 1.00 81.38 179 GLU A N 1
ATOM 1474 C CA . GLU A 1 179 ? -10.622 13.510 3.235 1.00 81.38 179 GLU A CA 1
ATOM 1475 C C . GLU A 1 179 ? -9.939 14.682 2.526 1.00 81.38 179 GLU A C 1
ATOM 1477 O O . GLU A 1 179 ? -9.612 14.588 1.344 1.00 81.38 179 GLU A O 1
ATOM 1482 N N . ARG A 1 180 ? -9.678 15.770 3.256 1.00 82.62 180 ARG A N 1
ATOM 1483 C CA . ARG A 1 180 ? -9.014 16.953 2.709 1.00 82.62 180 ARG A CA 1
ATOM 1484 C C . ARG A 1 180 ? -7.527 16.740 2.441 1.00 82.62 180 ARG A C 1
ATOM 1486 O O . ARG A 1 180 ? -7.025 17.284 1.467 1.00 82.62 180 ARG A O 1
ATOM 1493 N N . LEU A 1 181 ? -6.859 15.921 3.251 1.00 76.62 181 LEU A N 1
ATOM 1494 C CA . LEU A 1 181 ? -5.478 15.479 3.029 1.00 76.62 181 LEU A CA 1
ATOM 1495 C C . LEU A 1 181 ? -5.329 14.526 1.831 1.00 76.62 181 LEU A C 1
ATOM 1497 O O . LEU A 1 181 ? -4.207 14.206 1.458 1.00 76.62 181 LEU A O 1
ATOM 1501 N N . GLY A 1 182 ? -6.430 14.058 1.235 1.00 75.62 182 GLY A N 1
ATOM 1502 C CA . GLY A 1 182 ? -6.388 13.191 0.056 1.00 75.62 182 GLY A CA 1
ATOM 1503 C C . GLY A 1 182 ? -6.049 11.726 0.346 1.00 75.62 182 GLY A C 1
ATOM 1504 O O . GLY A 1 182 ? -5.899 10.955 -0.596 1.00 75.62 182 GLY A O 1
ATOM 1505 N N . ILE A 1 183 ? -6.018 11.311 1.621 1.00 73.50 183 ILE A N 1
ATOM 1506 C CA . ILE A 1 183 ? -5.588 9.966 2.072 1.00 73.50 183 ILE A CA 1
ATOM 1507 C C . ILE A 1 183 ? -6.363 8.829 1.391 1.00 73.50 183 ILE A C 1
ATOM 1509 O O . ILE A 1 183 ? -5.849 7.732 1.217 1.00 73.50 183 ILE A O 1
ATOM 1513 N N . PHE A 1 184 ? -7.614 9.076 1.003 1.00 68.81 184 PHE A N 1
ATOM 1514 C CA . PHE A 1 184 ? -8.481 8.063 0.396 1.00 68.81 184 PHE A CA 1
ATOM 1515 C C . PHE A 1 184 ? -8.460 8.036 -1.137 1.00 68.81 184 PHE A C 1
ATOM 1517 O O . PHE A 1 184 ? -9.137 7.188 -1.717 1.00 68.81 184 PHE A O 1
ATOM 1524 N N . ARG A 1 185 ? -7.823 9.012 -1.797 1.00 66.12 185 ARG A N 1
ATOM 1525 C CA . ARG A 1 185 ? -7.954 9.216 -3.252 1.00 66.12 185 ARG A CA 1
ATOM 1526 C C . ARG A 1 185 ? -6.642 9.101 -4.007 1.00 66.12 185 ARG A C 1
ATOM 1528 O O . ARG A 1 185 ? -6.669 8.583 -5.117 1.00 66.12 185 ARG A O 1
ATOM 1535 N N . ASP A 1 186 ? -5.546 9.552 -3.412 1.00 62.50 186 ASP A N 1
ATOM 1536 C CA . ASP A 1 186 ? -4.233 9.536 -4.047 1.00 62.50 186 ASP A CA 1
ATOM 1537 C C . ASP A 1 186 ? -3.299 8.584 -3.293 1.00 62.50 186 ASP A C 1
ATOM 1539 O O . ASP A 1 186 ? -3.437 8.398 -2.085 1.00 62.50 186 ASP A O 1
ATOM 1543 N N . THR A 1 187 ? -2.335 7.978 -3.989 1.00 55.78 187 THR A N 1
ATOM 1544 C CA . THR A 1 187 ? -1.223 7.272 -3.342 1.00 55.78 187 THR A CA 1
ATOM 1545 C C . THR A 1 187 ? -0.370 8.305 -2.625 1.00 55.78 187 THR A C 1
ATOM 1547 O O . THR A 1 187 ? 0.399 9.047 -3.242 1.00 55.78 187 THR A O 1
ATOM 1550 N N . VAL A 1 188 ? -0.541 8.384 -1.311 1.00 55.19 188 VAL A N 1
ATOM 1551 C CA . VAL A 1 188 ? 0.130 9.343 -0.437 1.00 55.19 188 VAL A CA 1
ATOM 1552 C C . VAL A 1 188 ? 1.548 8.849 -0.098 1.00 55.19 188 VAL A C 1
ATOM 1554 O O . VAL A 1 188 ? 1.941 8.774 1.056 1.00 55.19 188 VAL A O 1
ATOM 1557 N N . GLY A 1 189 ? 2.344 8.515 -1.119 1.00 53.25 189 GLY A N 1
ATOM 1558 C CA . GLY A 1 189 ? 3.746 8.125 -0.926 1.00 53.25 189 GLY A CA 1
ATOM 1559 C C . GLY A 1 189 ? 4.595 9.265 -0.348 1.00 53.25 189 GLY A C 1
ATOM 1560 O O . GLY A 1 189 ? 5.417 9.036 0.530 1.00 53.25 189 GLY A O 1
ATOM 1561 N N . ASP A 1 190 ? 4.333 10.512 -0.764 1.00 53.59 190 ASP A N 1
ATOM 1562 C CA . ASP A 1 190 ? 5.124 11.681 -0.332 1.00 53.59 190 ASP A CA 1
ATOM 1563 C C . ASP A 1 190 ? 4.642 12.312 0.979 1.00 53.59 190 ASP A C 1
ATOM 1565 O O . ASP A 1 190 ? 5.389 13.057 1.609 1.00 53.59 190 ASP A O 1
ATOM 1569 N N . CYS A 1 191 ? 3.394 12.073 1.411 1.00 55.78 191 CYS A N 1
ATOM 1570 C CA . CYS A 1 191 ? 2.954 12.615 2.702 1.00 55.78 191 CYS A CA 1
ATOM 1571 C C . CYS A 1 191 ? 3.278 11.671 3.862 1.00 55.78 191 CYS A C 1
ATOM 1573 O O . CYS A 1 191 ? 2.913 12.006 4.986 1.00 55.78 191 CYS A O 1
ATOM 1575 N N . GLU A 1 192 ? 3.956 10.535 3.645 1.00 60.41 192 GLU A N 1
ATOM 1576 C CA . GLU A 1 192 ? 4.391 9.668 4.745 1.00 60.41 192 GLU A CA 1
ATOM 1577 C C . GLU A 1 192 ? 5.241 10.436 5.768 1.00 60.41 192 GLU A C 1
ATOM 1579 O O . GLU A 1 192 ? 5.015 10.339 6.973 1.00 60.41 192 GLU A O 1
ATOM 1584 N N . GLU A 1 193 ? 6.168 11.274 5.309 1.00 58.88 193 GLU A N 1
ATOM 1585 C CA . GLU A 1 193 ? 7.043 12.033 6.205 1.00 58.88 193 GLU A CA 1
ATOM 1586 C C . GLU A 1 193 ? 6.259 13.109 6.981 1.00 58.88 193 GLU A C 1
ATOM 1588 O O . GLU A 1 193 ? 6.375 13.216 8.201 1.00 58.88 193 GLU A O 1
ATOM 1593 N N . VAL A 1 194 ? 5.344 13.818 6.308 1.00 62.03 194 VAL A N 1
ATOM 1594 C CA . VAL A 1 194 ? 4.537 14.902 6.904 1.00 62.03 194 VAL A CA 1
ATOM 1595 C C . VAL A 1 194 ? 3.419 14.386 7.822 1.00 62.03 194 VAL A C 1
ATOM 1597 O O . VAL A 1 194 ? 3.106 15.006 8.838 1.00 62.03 194 VAL A O 1
ATOM 1600 N N . LEU A 1 195 ? 2.793 13.257 7.478 1.00 64.31 195 LEU A N 1
ATOM 1601 C CA . LEU A 1 195 ? 1.748 12.608 8.282 1.00 64.31 195 LEU A CA 1
ATOM 1602 C C . LEU A 1 195 ? 2.340 11.752 9.412 1.00 64.31 195 LEU A C 1
ATOM 1604 O O . LEU A 1 195 ? 1.665 11.520 10.419 1.00 64.31 195 LEU A O 1
ATOM 1608 N N . GLY A 1 196 ? 3.565 11.252 9.222 1.00 57.22 196 GLY A N 1
ATOM 1609 C CA . GLY A 1 196 ? 4.321 10.451 10.180 1.00 57.22 196 GLY A CA 1
ATOM 1610 C C . GLY A 1 196 ? 4.971 11.286 11.282 1.00 57.22 196 GLY A C 1
ATOM 1611 O O . GLY A 1 196 ? 5.109 10.799 12.409 1.00 57.22 196 GLY A O 1
ATOM 1612 N N . GLU A 1 197 ? 5.302 12.553 11.013 1.00 56.44 197 GLU A N 1
ATOM 1613 C CA . GLU A 1 197 ? 5.633 13.501 12.071 1.00 56.44 197 GLU A CA 1
ATOM 1614 C C . GLU A 1 197 ? 4.433 13.649 13.017 1.00 56.44 197 GLU A C 1
ATOM 1616 O O . GLU A 1 197 ? 3.324 14.007 12.621 1.00 56.44 197 GLU A O 1
ATOM 1621 N N . MET A 1 198 ? 4.653 13.385 14.307 1.00 53.09 198 MET A N 1
ATOM 1622 C CA . MET A 1 198 ? 3.627 13.301 15.360 1.00 53.09 198 MET A CA 1
ATOM 1623 C C . MET A 1 198 ? 2.729 14.556 15.495 1.00 53.09 198 MET A C 1
ATOM 1625 O O . MET A 1 198 ? 1.716 14.517 16.192 1.00 53.09 198 MET A O 1
ATOM 1629 N N . SER A 1 199 ? 3.032 15.642 14.776 1.00 65.56 199 SER A N 1
ATOM 1630 C CA . SER A 1 199 ? 2.387 16.948 14.870 1.00 65.56 199 SER A CA 1
ATOM 1631 C C . SER A 1 199 ? 0.906 16.958 14.465 1.00 65.56 199 SER A C 1
ATOM 1633 O O . SER A 1 199 ? 0.107 17.587 15.158 1.00 65.56 199 SER A O 1
ATOM 1635 N N . VAL A 1 200 ? 0.495 16.273 13.389 1.00 73.88 200 VAL A N 1
ATOM 1636 C CA . VAL A 1 200 ? -0.902 16.336 12.903 1.00 73.88 200 VAL A CA 1
ATOM 1637 C C . VAL A 1 200 ? -1.833 15.568 13.838 1.00 73.88 200 VAL A C 1
ATOM 1639 O O . VAL A 1 200 ? -2.868 16.081 14.264 1.00 73.88 200 VAL A O 1
ATOM 1642 N N . THR A 1 201 ? -1.444 14.345 14.200 1.00 77.75 201 THR A N 1
ATOM 1643 C CA . THR A 1 201 ? -2.237 13.481 15.084 1.00 77.75 201 THR A CA 1
ATOM 1644 C C . THR A 1 201 ? -2.393 14.105 16.472 1.00 77.75 201 THR A C 1
ATOM 1646 O O . THR A 1 201 ? -3.499 14.119 17.012 1.00 77.75 201 THR A O 1
ATOM 1649 N N . GLU A 1 202 ? -1.315 14.656 17.040 1.00 79.25 202 GLU A N 1
ATOM 1650 C CA . GLU A 1 202 ? -1.344 15.327 18.345 1.00 79.25 202 GLU A CA 1
ATOM 1651 C C . GLU A 1 202 ? -2.257 16.554 18.335 1.00 79.25 202 GLU A C 1
ATOM 1653 O O . GLU A 1 202 ? -3.115 16.679 19.208 1.00 79.25 202 GLU A O 1
ATOM 1658 N N . GLN A 1 203 ? -2.164 17.405 17.310 1.00 80.56 203 GLN A N 1
ATOM 1659 C CA . GLN A 1 203 ? -3.019 18.589 17.195 1.00 80.56 203 GLN A CA 1
ATOM 1660 C C . GLN A 1 203 ? -4.504 18.222 17.045 1.00 80.56 203 GLN A C 1
ATOM 1662 O O . GLN A 1 203 ? -5.365 18.845 17.671 1.00 80.56 203 GLN A O 1
ATOM 1667 N N . LEU A 1 204 ? -4.832 17.189 16.258 1.00 82.00 204 LEU A N 1
ATOM 1668 C CA . LEU A 1 204 ? -6.215 16.712 16.125 1.00 82.00 204 LEU A CA 1
ATOM 1669 C C . LEU A 1 204 ? -6.731 16.088 17.431 1.00 82.00 204 LEU A C 1
ATOM 1671 O O . LEU A 1 204 ? -7.878 16.325 17.813 1.00 82.00 204 LEU A O 1
ATOM 1675 N N . LEU A 1 205 ? -5.889 15.339 18.150 1.00 81.94 205 LEU A N 1
ATOM 1676 C CA . LEU A 1 205 ? -6.200 14.789 19.473 1.00 81.94 205 LEU A CA 1
ATOM 1677 C C . LEU A 1 205 ? -6.446 15.886 20.514 1.00 81.94 205 LEU A C 1
ATOM 1679 O O . LEU A 1 205 ? -7.390 15.783 21.300 1.00 81.94 205 LEU A O 1
ATOM 1683 N N . GLU A 1 206 ? -5.621 16.933 20.533 1.00 82.56 206 GLU A N 1
ATOM 1684 C CA . GLU A 1 206 ? -5.798 18.089 21.413 1.00 82.56 206 GLU A CA 1
ATOM 1685 C C . GLU A 1 206 ? -7.105 18.824 21.116 1.00 82.56 206 GLU A C 1
ATOM 1687 O O . GLU A 1 206 ? -7.852 19.151 22.041 1.00 82.56 206 GLU A O 1
ATOM 1692 N N . LEU A 1 207 ? -7.428 19.025 19.835 1.00 82.81 207 LEU A N 1
ATOM 1693 C CA . LEU A 1 207 ? -8.705 19.604 19.419 1.00 82.81 207 LEU A CA 1
ATOM 1694 C C . LEU A 1 207 ? -9.891 18.749 19.860 1.00 82.81 207 LEU A C 1
ATOM 1696 O O . LEU A 1 207 ? -10.850 19.282 20.414 1.00 82.81 207 LEU A O 1
ATOM 1700 N N . ALA A 1 208 ? -9.811 17.435 19.652 1.00 80.19 208 ALA A N 1
ATOM 1701 C CA . ALA A 1 208 ? -10.851 16.485 20.034 1.00 80.19 208 ALA A CA 1
ATOM 1702 C C . ALA A 1 208 ? -11.090 16.443 21.552 1.00 80.19 208 ALA A C 1
ATOM 1704 O O . ALA A 1 208 ? -12.215 16.224 21.998 1.00 80.19 208 ALA A O 1
ATOM 1705 N N . ARG A 1 209 ? -10.038 16.651 22.353 1.00 81.12 209 ARG A N 1
ATOM 1706 C CA . ARG A 1 209 ? -10.094 16.607 23.821 1.00 81.12 209 ARG A CA 1
ATOM 1707 C C . ARG A 1 209 ? -10.452 17.938 24.468 1.00 81.12 209 ARG A C 1
ATOM 1709 O O . ARG A 1 209 ? -10.688 17.952 25.673 1.00 81.12 209 ARG A O 1
ATOM 1716 N N . ASN A 1 210 ? -10.472 19.042 23.724 1.00 79.25 210 ASN A N 1
ATOM 1717 C CA . ASN A 1 210 ? -10.685 20.366 24.293 1.00 79.25 210 ASN A CA 1
ATOM 1718 C C . ASN A 1 210 ? -12.187 20.665 24.483 1.00 79.25 210 ASN A C 1
ATOM 1720 O O . ASN A 1 210 ? -12.892 20.905 23.502 1.00 79.25 210 ASN A O 1
ATOM 1724 N N . PRO A 1 211 ? -12.690 20.732 25.732 1.00 70.81 211 PRO A N 1
ATOM 1725 C CA . PRO A 1 211 ? -14.109 20.952 26.002 1.00 70.81 211 PRO A CA 1
ATOM 1726 C C . PRO A 1 211 ? -14.560 22.408 25.797 1.00 70.81 211 PRO A C 1
ATOM 1728 O O . PRO A 1 211 ? -15.747 22.693 25.922 1.00 70.81 211 PRO A O 1
ATOM 1731 N N . GLN A 1 212 ? -13.640 23.345 25.532 1.00 73.81 212 GLN A N 1
ATOM 1732 C CA . GLN A 1 212 ? -13.953 24.775 25.406 1.00 73.81 212 GLN A CA 1
ATOM 1733 C C . GLN A 1 212 ? -14.268 25.219 23.972 1.00 73.81 212 GLN A C 1
ATOM 1735 O O . GLN A 1 212 ? -14.730 26.341 23.776 1.00 73.81 212 GLN A O 1
ATOM 1740 N N . LEU A 1 213 ? -13.993 24.383 22.969 1.00 75.38 213 LEU A N 1
ATOM 1741 C CA . LEU A 1 213 ? -14.218 24.728 21.566 1.00 75.38 213 LEU A CA 1
ATOM 1742 C C . LEU A 1 213 ? -15.641 24.365 21.146 1.00 75.38 213 LEU A C 1
ATOM 1744 O O . LEU A 1 213 ? -16.125 23.270 21.435 1.00 75.38 213 LEU A O 1
ATOM 1748 N N . THR A 1 214 ? -16.301 25.261 20.409 1.00 82.69 214 THR A N 1
ATOM 1749 C CA . THR A 1 214 ? -17.544 24.887 19.725 1.00 82.69 214 THR A CA 1
ATOM 1750 C C . THR A 1 214 ? -17.239 23.901 18.588 1.00 82.69 214 THR A C 1
ATOM 1752 O O . THR A 1 214 ? -16.125 23.910 18.050 1.00 82.69 214 THR A O 1
ATOM 1755 N N . PRO A 1 215 ? -18.208 23.065 18.169 1.00 76.81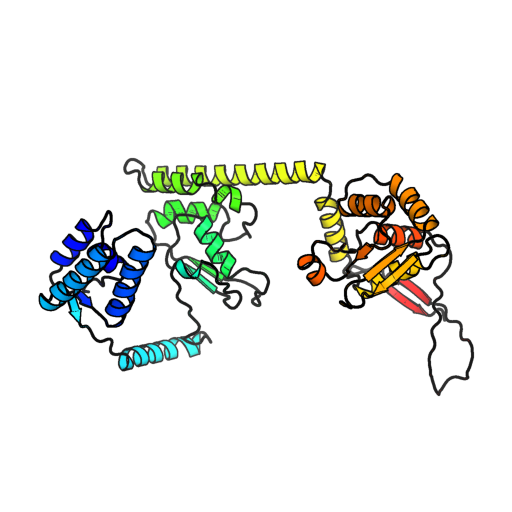 215 PRO A N 1
ATOM 1756 C CA . PRO A 1 215 ? -18.019 22.146 17.045 1.00 76.81 215 PRO A CA 1
ATOM 1757 C C . PRO A 1 215 ? -17.519 22.844 15.772 1.00 76.81 215 PRO A C 1
ATOM 1759 O O . PRO A 1 215 ? -16.636 22.326 15.095 1.00 76.81 215 PRO A O 1
ATOM 1762 N N . GLU A 1 216 ? -18.015 24.052 15.494 1.00 81.44 216 GLU A N 1
ATOM 1763 C CA . GLU A 1 216 ? -17.619 24.858 14.331 1.00 81.44 216 GLU A CA 1
ATOM 1764 C C . GLU A 1 216 ? -16.176 25.371 14.444 1.00 81.44 216 GLU A C 1
ATOM 1766 O O . GLU A 1 216 ? -15.431 25.373 13.465 1.00 81.44 216 GLU A O 1
ATOM 1771 N N . GLN A 1 217 ? -15.751 25.778 15.644 1.00 83.00 217 GLN A N 1
ATOM 1772 C CA . GLN A 1 217 ? -14.376 26.212 15.895 1.00 83.00 217 GLN A CA 1
ATOM 1773 C C . GLN A 1 217 ? -13.385 25.050 15.794 1.00 83.00 217 GLN A C 1
ATOM 1775 O O . GLN A 1 217 ? -12.289 25.223 15.258 1.00 83.00 217 GLN A O 1
ATOM 1780 N N . ALA A 1 218 ? -13.759 23.874 16.305 1.00 79.81 218 ALA A N 1
ATOM 1781 C CA . ALA A 1 218 ? -12.949 22.666 16.205 1.00 79.81 218 ALA A CA 1
ATOM 1782 C C . ALA A 1 218 ? -12.769 22.240 14.741 1.00 79.81 218 ALA A C 1
ATOM 1784 O O . ALA A 1 218 ? -11.652 21.946 14.322 1.00 79.81 218 ALA A O 1
ATOM 1785 N N . GLU A 1 219 ? -13.839 22.291 13.945 1.00 81.75 219 GLU A N 1
ATOM 1786 C CA . GLU A 1 219 ? -13.783 21.975 12.518 1.00 81.75 219 GLU A CA 1
ATOM 1787 C C . GLU A 1 219 ? -12.939 22.991 11.734 1.00 81.75 219 GLU A C 1
ATOM 1789 O O . GLU A 1 219 ? -12.106 22.603 10.917 1.00 81.75 219 GLU A O 1
ATOM 1794 N N . ALA A 1 220 ? -13.082 24.292 12.010 1.00 85.50 220 ALA A N 1
ATOM 1795 C CA . ALA A 1 220 ? -12.264 25.325 11.375 1.00 85.50 220 ALA A CA 1
ATOM 1796 C C . ALA A 1 220 ? -10.764 25.132 11.659 1.00 85.50 220 ALA A C 1
ATOM 1798 O O . ALA A 1 220 ? -9.940 25.255 10.752 1.00 85.50 220 ALA A O 1
ATOM 1799 N N . LYS A 1 221 ? -10.407 24.772 12.897 1.00 83.62 221 LYS A N 1
ATOM 1800 C CA . LYS A 1 221 ? -9.019 24.457 13.257 1.00 83.62 221 LYS A CA 1
ATOM 1801 C C . LYS A 1 221 ? -8.531 23.159 12.616 1.00 83.62 221 LYS A C 1
ATOM 1803 O O . LYS A 1 221 ? -7.405 23.128 12.136 1.00 83.62 221 LYS A O 1
ATOM 1808 N N . ALA A 1 222 ? -9.363 22.120 12.550 1.00 83.81 222 ALA A N 1
ATOM 1809 C CA . ALA A 1 222 ? -9.018 20.878 11.858 1.00 83.81 222 ALA A CA 1
ATOM 1810 C C . ALA A 1 222 ? -8.725 21.124 10.368 1.00 83.81 222 ALA A C 1
ATOM 1812 O O . ALA A 1 222 ? -7.741 20.609 9.840 1.00 83.81 222 ALA A O 1
ATOM 1813 N N . ARG A 1 223 ? -9.514 21.985 9.708 1.00 85.06 223 ARG A N 1
ATOM 1814 C CA . ARG A 1 223 ? -9.237 22.428 8.330 1.00 85.06 223 ARG A CA 1
ATOM 1815 C C . ARG A 1 223 ? -7.903 23.158 8.223 1.00 85.06 223 ARG A C 1
ATOM 1817 O O . ARG A 1 223 ? -7.139 22.872 7.314 1.00 85.06 223 ARG A O 1
ATOM 1824 N N . GLN A 1 224 ? -7.607 24.054 9.163 1.00 85.31 224 GLN A N 1
ATOM 1825 C CA . GLN A 1 224 ? -6.336 24.774 9.178 1.00 85.31 224 GLN A CA 1
ATOM 1826 C C . GLN A 1 224 ? -5.136 23.828 9.340 1.00 85.31 224 GLN A C 1
ATOM 1828 O O . GLN A 1 224 ? -4.113 24.032 8.694 1.00 85.31 224 GLN A O 1
ATOM 1833 N N . ILE A 1 225 ? -5.259 22.784 10.164 1.00 84.00 225 ILE A N 1
ATOM 1834 C CA . ILE A 1 225 ? -4.226 21.746 10.303 1.00 84.00 225 ILE A CA 1
ATOM 1835 C C . ILE A 1 225 ? -4.031 21.007 8.978 1.00 84.00 225 ILE A C 1
ATOM 1837 O O . ILE A 1 225 ? -2.893 20.857 8.541 1.00 84.00 225 ILE A O 1
ATOM 1841 N N . ALA A 1 226 ? -5.122 20.594 8.324 1.00 82.81 226 ALA A N 1
ATOM 1842 C CA . ALA A 1 226 ? -5.056 19.926 7.026 1.00 82.81 226 ALA A CA 1
ATOM 1843 C C . ALA A 1 226 ? -4.374 20.808 5.967 1.00 82.81 226 ALA A C 1
ATOM 1845 O O . ALA A 1 226 ? -3.458 20.356 5.290 1.00 82.81 226 ALA A O 1
ATOM 1846 N N . ASP A 1 227 ? -4.773 22.078 5.865 1.00 85.12 227 ASP A N 1
ATOM 1847 C CA . ASP A 1 227 ? -4.208 23.025 4.898 1.00 85.12 227 ASP A CA 1
ATOM 1848 C C . ASP A 1 227 ? -2.717 23.306 5.184 1.00 85.12 227 ASP A C 1
ATOM 1850 O O . ASP A 1 227 ? -1.909 23.392 4.260 1.00 85.12 227 ASP A O 1
ATOM 1854 N N . ASN A 1 228 ? -2.319 23.402 6.459 1.00 84.12 228 ASN A N 1
ATOM 1855 C CA . ASN A 1 228 ? -0.912 23.551 6.840 1.00 84.12 228 ASN A CA 1
ATOM 1856 C C . ASN A 1 228 ? -0.087 22.318 6.454 1.00 84.12 228 ASN A C 1
ATOM 1858 O O . ASN A 1 228 ? 1.006 22.473 5.916 1.00 84.12 228 ASN A O 1
ATOM 1862 N N . ALA A 1 229 ? -0.603 21.115 6.714 1.00 79.50 229 ALA A N 1
ATOM 1863 C CA . ALA A 1 229 ? 0.060 19.870 6.345 1.00 79.50 229 ALA A CA 1
ATOM 1864 C C . ALA A 1 229 ? 0.209 19.752 4.820 1.00 79.50 229 ALA A C 1
ATOM 1866 O O . ALA A 1 229 ? 1.304 19.473 4.341 1.00 79.50 229 ALA A O 1
ATOM 1867 N N . LEU A 1 230 ? -0.838 20.071 4.051 1.00 80.50 230 LEU A N 1
ATOM 1868 C CA . LEU A 1 230 ? -0.764 20.130 2.586 1.00 80.50 230 LEU A CA 1
ATOM 1869 C C . LEU A 1 230 ? 0.295 21.123 2.105 1.00 80.50 230 LEU A C 1
ATOM 1871 O O . LEU A 1 230 ? 1.056 20.808 1.197 1.00 80.50 230 LEU A O 1
ATOM 1875 N N . ARG A 1 231 ? 0.401 22.295 2.742 1.00 82.38 231 ARG A N 1
ATOM 1876 C CA . ARG A 1 231 ? 1.430 23.282 2.395 1.00 82.38 231 ARG A CA 1
ATOM 1877 C C . ARG A 1 231 ? 2.843 22.748 2.625 1.00 82.38 231 ARG A C 1
ATOM 1879 O O . ARG A 1 231 ? 3.729 23.037 1.831 1.00 82.38 231 ARG A O 1
ATOM 1886 N N . VAL A 1 232 ? 3.062 21.999 3.707 1.00 78.50 232 VAL A N 1
ATOM 1887 C CA . VAL A 1 232 ? 4.361 21.365 3.983 1.00 78.50 232 VAL A CA 1
ATOM 1888 C C . VAL A 1 232 ? 4.671 20.312 2.922 1.00 78.50 232 VAL A C 1
ATOM 1890 O O . VAL A 1 232 ? 5.771 20.326 2.383 1.00 78.50 232 VAL A O 1
ATOM 1893 N N . VAL A 1 233 ? 3.695 19.474 2.556 1.00 75.19 233 VAL A N 1
ATOM 1894 C CA . VAL A 1 233 ? 3.840 18.490 1.468 1.00 75.19 233 VAL A CA 1
ATOM 1895 C C . VAL A 1 233 ? 4.174 19.177 0.144 1.00 75.19 233 VAL A C 1
ATOM 1897 O O . VAL A 1 233 ? 5.085 18.755 -0.559 1.00 75.19 233 VAL A O 1
ATOM 1900 N N . GLU A 1 234 ? 3.464 20.247 -0.214 1.00 77.38 234 GLU A N 1
ATOM 1901 C CA . GLU A 1 234 ? 3.732 21.013 -1.436 1.00 77.38 234 GLU A CA 1
ATOM 1902 C C . GLU A 1 234 ? 5.115 21.662 -1.418 1.00 77.38 234 GLU A C 1
ATOM 1904 O O . GLU A 1 234 ? 5.807 21.662 -2.433 1.00 77.38 234 GLU A O 1
ATOM 1909 N N . GLU A 1 235 ? 5.533 22.215 -0.281 1.00 77.06 235 GLU A N 1
ATOM 1910 C CA . GLU A 1 235 ? 6.857 22.812 -0.131 1.00 77.06 235 GLU A CA 1
ATOM 1911 C C . GLU A 1 235 ? 7.958 21.755 -0.217 1.00 77.06 235 GLU A C 1
ATOM 1913 O O . GLU A 1 235 ? 8.963 21.984 -0.884 1.00 77.06 235 GLU A O 1
ATOM 1918 N N . GLN A 1 236 ? 7.746 20.579 0.370 1.00 71.25 236 GLN A N 1
ATOM 1919 C CA . GLN A 1 236 ? 8.659 19.451 0.263 1.00 71.25 236 GLN A CA 1
ATOM 1920 C C . GLN A 1 236 ? 8.745 18.935 -1.174 1.00 71.25 236 GLN A C 1
ATOM 1922 O O . GLN A 1 236 ? 9.844 18.848 -1.709 1.00 71.25 236 GLN A O 1
ATOM 1927 N N . ARG A 1 237 ? 7.611 18.748 -1.860 1.00 69.75 237 ARG A N 1
ATOM 1928 C CA . ARG A 1 237 ? 7.582 18.441 -3.299 1.00 69.75 237 ARG A CA 1
ATOM 1929 C C . ARG A 1 237 ? 8.279 19.505 -4.126 1.00 69.75 237 ARG A C 1
ATOM 1931 O O . ARG A 1 237 ? 8.989 19.177 -5.068 1.00 69.75 237 ARG A O 1
ATOM 1938 N N . ARG A 1 238 ? 8.100 20.786 -3.795 1.00 74.19 238 ARG A N 1
ATOM 1939 C CA . ARG A 1 238 ? 8.803 21.878 -4.475 1.00 74.19 238 ARG A CA 1
ATOM 1940 C C . ARG A 1 238 ? 10.306 21.765 -4.247 1.00 74.19 238 ARG A C 1
ATOM 1942 O O . ARG A 1 238 ? 11.052 21.895 -5.204 1.00 74.19 238 ARG A O 1
ATOM 1949 N N . LEU A 1 239 ? 10.755 21.492 -3.024 1.00 67.12 239 LEU A N 1
ATOM 1950 C CA . LEU A 1 239 ? 12.170 21.299 -2.695 1.00 67.12 239 LEU A CA 1
ATOM 1951 C C . LEU A 1 239 ? 12.755 20.043 -3.348 1.00 67.12 239 LEU A C 1
ATOM 1953 O O . LEU A 1 239 ? 13.901 20.072 -3.782 1.00 67.12 239 LEU A O 1
ATOM 1957 N N . GLU A 1 240 ? 11.986 18.966 -3.468 1.00 61.03 240 GLU A N 1
ATOM 1958 C CA . GLU A 1 240 ? 12.361 17.759 -4.207 1.00 61.03 240 GLU A CA 1
ATOM 1959 C C . GLU A 1 240 ? 12.399 18.009 -5.711 1.00 61.03 240 GLU A C 1
ATOM 1961 O O . GLU A 1 240 ? 13.296 17.518 -6.379 1.00 61.03 240 GLU A O 1
ATOM 1966 N N . GLN A 1 241 ? 11.499 18.825 -6.257 1.00 58.19 241 GLN A N 1
ATOM 1967 C CA . GLN A 1 241 ? 11.527 19.231 -7.663 1.00 58.19 241 GLN A CA 1
ATOM 1968 C C . GLN A 1 241 ? 12.657 20.223 -7.953 1.00 58.19 241 GLN A C 1
ATOM 1970 O O . GLN A 1 241 ? 13.313 20.115 -8.982 1.00 58.19 241 GLN A O 1
ATOM 1975 N N . GLU A 1 242 ? 12.929 21.178 -7.064 1.00 61.47 242 GLU A N 1
ATOM 1976 C CA . GLU A 1 242 ? 14.013 22.161 -7.188 1.00 61.47 242 GLU A CA 1
ATOM 1977 C C . GLU A 1 242 ? 15.384 21.509 -6.929 1.00 61.47 242 GLU A C 1
ATOM 1979 O O . GLU A 1 242 ? 16.348 21.760 -7.655 1.00 61.47 242 GLU A O 1
ATOM 1984 N N . GLY A 1 243 ? 15.469 20.612 -5.944 1.00 48.81 243 GLY A N 1
ATOM 1985 C CA . GLY A 1 243 ? 16.630 19.768 -5.653 1.00 48.81 243 GLY A CA 1
ATOM 1986 C C . GLY A 1 243 ? 16.842 18.678 -6.707 1.00 48.81 243 GLY A C 1
ATOM 1987 O O . GLY A 1 243 ? 17.976 18.412 -7.107 1.00 48.81 243 GLY A O 1
ATOM 1988 N N . GLY A 1 244 ? 15.754 18.119 -7.232 1.00 45.69 244 GLY A N 1
ATOM 1989 C CA . GLY A 1 244 ? 15.700 17.198 -8.365 1.00 45.69 244 GLY A CA 1
ATOM 1990 C C . GLY A 1 244 ? 16.062 17.875 -9.684 1.00 45.69 244 GLY A C 1
ATOM 1991 O O . GLY A 1 244 ? 16.749 17.274 -10.501 1.00 45.69 244 GLY A O 1
ATOM 1992 N N . ALA A 1 245 ? 15.741 19.160 -9.868 1.00 40.53 245 ALA A N 1
ATOM 1993 C CA . ALA A 1 245 ? 16.219 19.985 -10.981 1.00 40.53 245 ALA A CA 1
ATOM 1994 C C . ALA A 1 245 ? 17.720 20.310 -10.859 1.00 40.53 245 ALA A C 1
ATOM 1996 O O . ALA A 1 245 ? 18.413 20.439 -11.871 1.00 40.53 245 ALA A O 1
ATOM 1997 N N . LEU A 1 246 ? 18.252 20.373 -9.632 1.00 41.97 246 LEU A N 1
ATOM 1998 C CA . LEU A 1 246 ? 19.693 20.431 -9.355 1.00 41.97 246 LEU A CA 1
ATOM 1999 C C . LEU A 1 246 ? 20.402 19.085 -9.600 1.00 41.97 246 LEU A C 1
ATOM 2001 O O . LEU A 1 246 ? 21.597 19.075 -9.903 1.00 41.97 246 LEU A O 1
ATOM 2005 N N . LEU A 1 247 ? 19.669 17.970 -9.523 1.00 45.00 247 LEU A N 1
ATOM 2006 C CA . LEU A 1 247 ? 20.145 16.611 -9.803 1.00 45.00 247 LEU A CA 1
ATOM 2007 C C . LEU A 1 247 ? 19.780 16.081 -11.205 1.00 45.00 247 LEU A C 1
ATOM 2009 O O . LEU A 1 247 ? 20.318 15.056 -11.597 1.00 45.00 247 LEU A O 1
ATOM 2013 N N . GLY A 1 248 ? 18.952 16.777 -11.991 1.00 43.69 248 GLY A N 1
ATOM 2014 C CA . GLY A 1 248 ? 18.683 16.557 -13.422 1.00 43.69 248 GLY A CA 1
ATOM 2015 C C . GLY A 1 248 ? 18.191 15.165 -13.858 1.00 43.69 248 GLY A C 1
ATOM 2016 O O . GLY A 1 248 ? 18.142 14.915 -15.062 1.00 43.69 248 GLY A O 1
ATOM 2017 N N . LEU A 1 249 ? 17.878 14.268 -12.922 1.00 45.69 249 LEU A N 1
ATOM 2018 C CA . LEU A 1 249 ? 17.678 12.835 -13.168 1.00 45.69 249 LEU A CA 1
ATOM 2019 C C . LEU A 1 249 ? 16.222 12.475 -13.515 1.00 45.69 249 LEU A C 1
ATOM 2021 O O . LEU A 1 249 ? 16.016 11.660 -14.410 1.00 45.69 249 LEU A O 1
ATOM 2025 N N . ASP A 1 250 ? 15.225 13.118 -12.900 1.00 46.41 250 ASP A N 1
ATOM 2026 C CA . ASP A 1 250 ? 13.822 12.684 -13.039 1.00 46.41 250 ASP A CA 1
ATOM 2027 C C . ASP A 1 250 ? 13.103 13.278 -14.254 1.00 46.41 250 ASP A C 1
ATOM 2029 O O . ASP A 1 250 ? 12.283 12.609 -14.875 1.00 46.41 250 ASP A O 1
ATOM 2033 N N . GLN A 1 251 ? 13.447 14.499 -14.669 1.00 44.53 251 GLN A N 1
ATOM 2034 C CA . GLN A 1 251 ? 12.795 15.148 -15.814 1.00 44.53 251 GLN A CA 1
ATOM 2035 C C . GLN A 1 251 ? 13.146 14.482 -17.149 1.00 44.53 251 GLN A C 1
ATOM 2037 O O . GLN A 1 251 ? 12.264 14.267 -17.967 1.00 44.53 251 GLN A O 1
ATOM 2042 N N . ALA A 1 252 ? 14.401 14.064 -17.350 1.00 46.19 252 ALA A N 1
ATOM 2043 C CA . ALA A 1 252 ? 14.795 13.362 -18.574 1.00 46.19 252 ALA A CA 1
ATOM 2044 C C . ALA A 1 252 ? 14.151 11.967 -18.677 1.00 46.19 252 ALA A C 1
ATOM 2046 O O . ALA A 1 252 ? 13.712 11.576 -19.754 1.00 46.19 252 ALA A O 1
ATOM 2047 N N . LEU A 1 253 ? 14.052 11.242 -17.554 1.00 46.03 253 LEU A N 1
ATOM 2048 C CA . LEU A 1 253 ? 13.372 9.945 -17.481 1.00 46.03 253 LEU A CA 1
ATOM 2049 C C . LEU A 1 253 ? 11.857 10.080 -17.674 1.00 46.03 253 LEU A C 1
ATOM 2051 O O . LEU A 1 253 ? 11.274 9.273 -18.391 1.00 46.03 253 LEU A O 1
ATOM 2055 N N . ALA A 1 254 ? 11.224 11.092 -17.076 1.00 47.28 254 ALA A N 1
ATOM 2056 C CA . ALA A 1 254 ? 9.795 11.352 -17.227 1.00 47.28 254 ALA A CA 1
ATOM 2057 C C . ALA A 1 254 ? 9.435 11.815 -18.649 1.00 47.28 254 ALA A C 1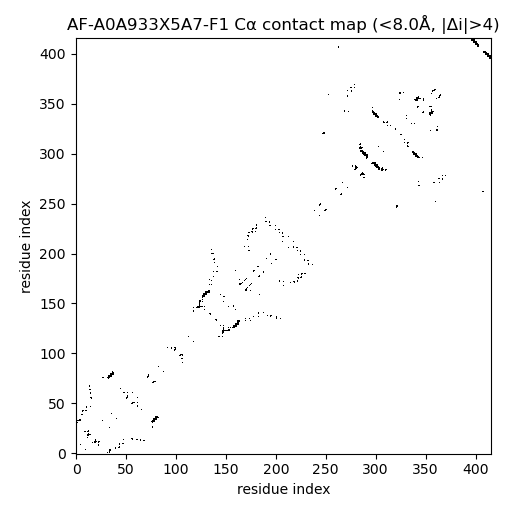
ATOM 2059 O O . ALA A 1 254 ? 8.472 11.309 -19.222 1.00 47.28 254 ALA A O 1
ATOM 2060 N N . ASP A 1 255 ? 10.227 12.711 -19.246 1.00 50.72 255 ASP A N 1
ATOM 2061 C CA . ASP A 1 255 ? 10.010 13.220 -20.606 1.00 50.72 255 ASP A CA 1
ATOM 2062 C C . ASP A 1 255 ? 10.226 12.123 -21.672 1.00 50.72 255 ASP A C 1
ATOM 2064 O O . ASP A 1 255 ? 9.493 12.054 -22.666 1.00 50.72 255 ASP A O 1
ATOM 2068 N N . GLU A 1 256 ? 11.192 11.219 -21.465 1.00 50.50 256 GLU A N 1
ATOM 2069 C CA . GLU A 1 256 ? 11.448 10.092 -22.373 1.00 50.50 256 GLU A CA 1
ATOM 2070 C C . GLU A 1 256 ? 10.491 8.913 -22.142 1.00 50.50 256 GLU A C 1
ATOM 2072 O O . GLU A 1 256 ? 10.071 8.293 -23.117 1.00 50.50 256 GLU A O 1
ATOM 2077 N N . ALA A 1 257 ? 10.068 8.630 -20.903 1.00 49.22 257 ALA A N 1
ATOM 2078 C CA . ALA A 1 257 ? 9.010 7.653 -20.626 1.00 49.22 257 ALA A CA 1
ATOM 2079 C C . ALA A 1 257 ? 7.664 8.114 -21.204 1.00 49.22 257 ALA A C 1
ATOM 2081 O O . ALA A 1 257 ? 6.958 7.322 -21.828 1.00 49.22 257 ALA A O 1
ATOM 2082 N N . ALA A 1 258 ? 7.346 9.407 -21.078 1.00 48.19 258 ALA A N 1
ATOM 2083 C CA . ALA A 1 258 ? 6.181 10.010 -21.712 1.00 48.19 258 ALA A CA 1
ATOM 2084 C C . ALA A 1 258 ? 6.276 9.962 -23.246 1.00 48.19 258 ALA A C 1
ATOM 2086 O O . ALA A 1 258 ? 5.277 9.652 -23.892 1.00 48.19 258 ALA A O 1
ATOM 2087 N N . SER A 1 259 ? 7.459 10.187 -23.837 1.00 50.09 259 SER A N 1
ATOM 2088 C CA . SER A 1 259 ? 7.670 10.024 -25.289 1.00 50.09 259 SER A CA 1
ATOM 2089 C C . SER A 1 259 ? 7.522 8.570 -25.739 1.00 50.09 259 SER A C 1
ATOM 2091 O O . SER A 1 259 ? 6.799 8.300 -26.693 1.00 50.09 259 SER A O 1
ATOM 2093 N N . ALA A 1 260 ? 8.125 7.614 -25.028 1.00 50.00 260 ALA A N 1
ATOM 2094 C CA . ALA A 1 260 ? 8.027 6.187 -25.339 1.00 50.00 260 ALA A CA 1
ATOM 2095 C C . ALA A 1 260 ? 6.581 5.670 -25.230 1.00 50.00 260 ALA A C 1
ATOM 2097 O O . ALA A 1 260 ? 6.131 4.864 -26.047 1.00 50.00 260 ALA A O 1
ATOM 2098 N N . GLN A 1 261 ? 5.822 6.178 -24.254 1.00 44.06 261 GLN A N 1
ATOM 2099 C CA . GLN A 1 261 ? 4.413 5.846 -24.062 1.00 44.06 261 GLN A CA 1
ATOM 2100 C C . GLN A 1 261 ? 3.488 6.564 -25.061 1.00 44.06 261 GLN A C 1
ATOM 2102 O O . GLN A 1 261 ? 2.469 5.996 -25.453 1.00 44.06 261 GLN A O 1
ATOM 2107 N N . ALA A 1 262 ? 3.851 7.769 -25.518 1.00 47.66 262 ALA A N 1
ATOM 2108 C CA . ALA A 1 262 ? 3.137 8.510 -26.561 1.00 47.66 262 ALA A CA 1
ATOM 2109 C C . ALA A 1 262 ? 3.362 7.925 -27.966 1.00 47.66 262 ALA A C 1
ATOM 2111 O O . ALA A 1 262 ? 2.438 7.914 -28.779 1.00 47.66 262 ALA A O 1
ATOM 2112 N N . GLU A 1 263 ? 4.561 7.409 -28.243 1.00 49.34 263 GLU A N 1
ATOM 2113 C CA . GLU A 1 263 ? 4.896 6.784 -29.524 1.00 49.34 263 GLU A CA 1
ATOM 2114 C C . GLU A 1 263 ? 4.447 5.316 -29.591 1.00 49.34 263 GLU A C 1
ATOM 2116 O O . GLU A 1 263 ? 4.294 4.792 -30.687 1.00 49.34 263 GLU A O 1
ATOM 2121 N N . GLY A 1 264 ? 4.177 4.646 -28.462 1.00 44.84 264 GLY A N 1
ATOM 2122 C CA . GLY A 1 264 ? 3.655 3.270 -28.436 1.00 44.84 264 GLY A CA 1
ATOM 2123 C C . GLY A 1 264 ? 4.667 2.194 -28.850 1.00 44.84 264 GLY A C 1
ATOM 2124 O O . GLY A 1 264 ? 4.282 1.059 -29.131 1.00 44.84 264 GLY A O 1
ATOM 2125 N N . HIS A 1 265 ? 5.954 2.539 -28.880 1.00 56.19 265 HIS A N 1
ATOM 2126 C CA . HIS A 1 265 ? 7.043 1.655 -29.283 1.00 56.19 265 HIS A CA 1
ATOM 2127 C C . HIS A 1 265 ? 7.816 1.196 -28.041 1.00 56.19 265 HIS A C 1
ATOM 2129 O O . HIS A 1 265 ? 8.683 1.902 -27.528 1.00 56.19 265 HIS A O 1
ATOM 2135 N N . PHE A 1 266 ? 7.505 -0.001 -27.540 1.00 56.59 266 PHE A N 1
ATOM 2136 C CA . PHE A 1 266 ? 8.291 -0.624 -26.475 1.00 56.59 266 PHE A CA 1
ATOM 2137 C C . PHE A 1 266 ? 9.529 -1.280 -27.086 1.00 56.59 266 PHE A C 1
ATOM 2139 O O . PHE A 1 266 ? 9.401 -2.239 -27.841 1.00 56.59 266 PHE A O 1
ATOM 2146 N N . ILE A 1 267 ? 10.719 -0.774 -26.754 1.00 62.69 267 ILE A N 1
ATOM 2147 C CA . ILE A 1 267 ? 11.980 -1.431 -27.117 1.00 62.69 267 ILE A CA 1
ATOM 2148 C C . ILE A 1 267 ? 12.070 -2.725 -26.309 1.00 62.69 267 ILE A C 1
ATOM 2150 O O . ILE A 1 267 ? 12.123 -2.685 -25.075 1.00 62.69 267 ILE A O 1
ATOM 2154 N N . ALA A 1 268 ? 12.084 -3.870 -26.986 1.00 67.94 268 ALA A N 1
ATOM 2155 C CA . ALA A 1 268 ? 12.252 -5.146 -26.310 1.00 67.94 268 ALA A CA 1
ATOM 2156 C C . ALA A 1 268 ? 13.679 -5.267 -25.745 1.00 67.94 268 ALA A C 1
ATOM 2158 O O . ALA A 1 268 ? 14.647 -4.761 -26.318 1.00 67.94 268 ALA A O 1
ATOM 2159 N N . LEU A 1 269 ? 13.828 -5.981 -24.625 1.00 70.31 269 LEU A N 1
ATOM 2160 C CA . LEU A 1 269 ? 15.125 -6.168 -23.957 1.00 70.31 269 LEU A CA 1
ATOM 2161 C C . LEU A 1 269 ? 16.183 -6.765 -24.902 1.00 70.31 269 LEU A C 1
ATOM 2163 O O . LEU A 1 269 ? 17.347 -6.362 -24.881 1.00 70.31 269 LEU A O 1
ATOM 2167 N N . ASP A 1 270 ? 15.755 -7.687 -25.767 1.00 72.81 270 ASP A N 1
ATOM 2168 C CA . ASP A 1 270 ? 16.603 -8.310 -26.780 1.00 72.81 270 ASP A CA 1
ATOM 2169 C C . ASP A 1 270 ? 17.064 -7.314 -27.857 1.00 72.81 270 ASP A C 1
ATOM 2171 O O . ASP A 1 270 ? 18.224 -7.348 -28.259 1.00 72.81 270 ASP A O 1
ATOM 2175 N N . GLU A 1 271 ? 16.211 -6.375 -28.271 1.00 75.81 271 GLU A N 1
ATOM 2176 C CA . GLU A 1 271 ? 16.541 -5.371 -29.294 1.00 75.81 271 GLU A CA 1
ATOM 2177 C C . GLU A 1 271 ? 17.604 -4.389 -28.793 1.00 75.81 271 GLU A C 1
ATOM 2179 O O . GLU A 1 271 ? 18.559 -4.067 -29.508 1.00 75.81 271 GLU A O 1
ATOM 2184 N N . LEU A 1 272 ? 17.478 -3.946 -27.537 1.00 79.38 272 LEU A N 1
ATOM 2185 C CA . LEU A 1 272 ? 18.455 -3.064 -26.900 1.00 79.38 272 LEU A CA 1
ATOM 2186 C C . LEU A 1 272 ? 19.819 -3.756 -26.759 1.00 79.38 272 LEU A C 1
ATOM 2188 O O . LEU A 1 272 ? 20.859 -3.155 -27.056 1.00 79.38 272 LEU A O 1
ATOM 2192 N N . ARG A 1 273 ? 19.817 -5.027 -26.337 1.00 83.50 273 ARG A N 1
ATOM 2193 C CA . ARG A 1 273 ? 21.029 -5.850 -26.239 1.00 83.50 273 ARG A CA 1
ATOM 2194 C C . ARG A 1 273 ? 21.695 -5.998 -27.603 1.00 83.50 273 ARG A C 1
ATOM 2196 O O . ARG A 1 273 ? 22.893 -5.735 -27.723 1.00 83.50 273 ARG A O 1
ATOM 2203 N N . ASP A 1 274 ? 20.934 -6.386 -28.619 1.00 80.56 274 ASP A N 1
ATOM 2204 C CA . ASP A 1 274 ? 21.453 -6.660 -29.957 1.00 80.56 274 ASP A CA 1
ATOM 2205 C C . ASP A 1 274 ? 22.017 -5.383 -30.602 1.00 80.56 274 ASP A C 1
ATOM 2207 O O . ASP A 1 274 ? 23.101 -5.406 -31.192 1.00 80.56 274 ASP A O 1
ATOM 2211 N N . MET A 1 275 ? 21.361 -4.233 -30.405 1.00 82.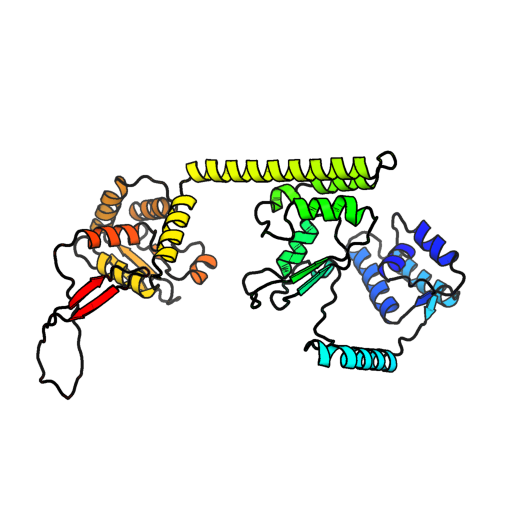94 275 MET A N 1
ATOM 2212 C CA . MET A 1 275 ? 21.875 -2.928 -30.833 1.00 82.94 275 MET A CA 1
ATOM 2213 C C . MET A 1 275 ? 23.231 -2.610 -30.191 1.00 82.94 275 MET A C 1
ATOM 2215 O O . MET A 1 275 ? 24.171 -2.200 -30.882 1.00 82.94 275 MET A O 1
ATOM 2219 N N . ILE A 1 276 ? 23.354 -2.797 -28.875 1.00 83.94 276 ILE A N 1
ATOM 2220 C CA . ILE A 1 276 ? 24.607 -2.544 -28.155 1.00 83.94 276 ILE A CA 1
ATOM 2221 C C . ILE A 1 276 ? 25.691 -3.526 -28.601 1.00 83.94 276 ILE A C 1
ATOM 2223 O O . ILE A 1 276 ? 26.833 -3.122 -28.816 1.00 83.94 276 ILE A O 1
ATOM 2227 N N . GLN A 1 277 ? 25.354 -4.795 -28.814 1.00 84.38 277 GLN A N 1
ATOM 2228 C CA . GLN A 1 277 ? 26.299 -5.792 -29.304 1.00 84.38 277 GLN A CA 1
ATOM 2229 C C . GLN A 1 277 ? 26.813 -5.445 -30.711 1.00 84.38 277 GLN A C 1
ATOM 2231 O O . GLN A 1 277 ? 28.020 -5.499 -30.956 1.00 84.38 277 GLN A O 1
ATOM 2236 N N . LEU A 1 278 ? 25.932 -5.000 -31.613 1.00 80.75 278 LEU A N 1
ATOM 2237 C CA . LEU A 1 278 ? 26.304 -4.501 -32.942 1.00 80.75 278 LEU A CA 1
ATOM 2238 C C . LEU A 1 278 ? 27.175 -3.242 -32.876 1.00 80.75 278 LEU A C 1
ATOM 2240 O O . LEU A 1 278 ? 28.072 -3.060 -33.701 1.00 80.75 278 LEU A O 1
ATOM 2244 N N . PHE A 1 279 ? 26.917 -2.360 -31.912 1.00 82.75 279 PHE A N 1
ATOM 2245 C CA . PHE A 1 279 ? 27.732 -1.173 -31.676 1.00 82.75 279 PHE A CA 1
ATOM 2246 C C . PHE A 1 279 ? 29.149 -1.536 -31.205 1.00 82.75 279 PHE A C 1
ATOM 2248 O O . PHE A 1 279 ? 30.127 -1.023 -31.751 1.00 82.75 279 PHE A O 1
ATOM 2255 N N . LEU A 1 280 ? 29.263 -2.461 -30.250 1.00 83.31 280 LEU A N 1
ATOM 2256 C CA . LEU A 1 280 ? 30.534 -2.910 -29.675 1.00 83.31 280 LEU A CA 1
ATOM 2257 C C . LEU A 1 280 ? 31.385 -3.736 -30.648 1.00 83.31 280 LEU A C 1
ATOM 2259 O O . LEU A 1 280 ? 32.612 -3.650 -30.606 1.00 83.31 280 LEU A O 1
ATOM 2263 N N . ALA A 1 281 ? 30.750 -4.479 -31.559 1.00 80.75 281 ALA A N 1
ATOM 2264 C CA . ALA A 1 281 ? 31.427 -5.266 -32.589 1.00 80.75 281 ALA A CA 1
ATOM 2265 C C . ALA A 1 281 ? 32.150 -4.412 -33.651 1.00 80.75 281 ALA A C 1
ATOM 2267 O O . ALA A 1 281 ? 32.889 -4.946 -34.482 1.00 80.75 281 ALA A O 1
ATOM 2268 N N . ARG A 1 282 ? 31.946 -3.088 -33.663 1.00 75.56 282 ARG A N 1
ATOM 2269 C CA . ARG A 1 282 ? 32.622 -2.195 -34.609 1.00 75.56 282 ARG A CA 1
ATOM 2270 C C . ARG A 1 282 ? 34.128 -2.125 -34.312 1.00 75.56 282 ARG A C 1
ATOM 2272 O O . ARG A 1 282 ? 34.508 -2.021 -33.145 1.00 75.56 282 ARG A O 1
ATOM 2279 N N . PRO A 1 283 ? 34.992 -2.058 -35.344 1.00 69.19 283 PRO A N 1
ATOM 2280 C CA . PRO A 1 283 ? 36.447 -1.988 -35.164 1.00 69.19 283 PRO A CA 1
ATOM 2281 C C . PRO A 1 283 ? 36.909 -0.814 -34.288 1.00 69.19 283 PRO A C 1
ATOM 2283 O O . PRO A 1 283 ? 37.896 -0.933 -33.574 1.00 69.19 283 PRO A O 1
ATOM 2286 N N . GLU A 1 284 ? 36.171 0.301 -34.316 1.00 69.31 284 GLU A N 1
ATOM 2287 C CA . GLU A 1 284 ? 36.444 1.511 -33.526 1.00 69.31 284 GLU A CA 1
ATOM 2288 C C . GLU A 1 284 ? 36.205 1.338 -32.015 1.00 69.31 284 GLU A C 1
ATOM 2290 O O . GLU A 1 284 ? 36.805 2.054 -31.215 1.00 69.31 284 GLU A O 1
ATOM 2295 N N . PHE A 1 285 ? 35.319 0.416 -31.620 1.00 72.94 285 PHE A N 1
ATOM 2296 C CA . PHE A 1 285 ? 34.896 0.220 -30.227 1.00 72.94 285 PHE A CA 1
ATOM 2297 C C . PHE A 1 285 ? 35.258 -1.152 -29.657 1.00 72.94 285 PHE A C 1
ATOM 2299 O O . PHE A 1 285 ? 35.137 -1.324 -28.451 1.00 72.94 285 PHE A O 1
ATOM 2306 N N . GLY A 1 286 ? 35.696 -2.114 -30.477 1.00 68.38 286 GLY A N 1
ATOM 2307 C CA . GLY A 1 286 ? 36.400 -3.338 -30.070 1.00 68.38 286 GLY A CA 1
ATOM 2308 C C . GLY A 1 286 ? 35.984 -3.936 -28.719 1.00 68.38 286 GLY A C 1
ATOM 2309 O O . GLY A 1 286 ? 36.826 -4.099 -27.828 1.00 68.38 286 GLY A O 1
ATOM 2310 N N . GLY A 1 287 ? 34.689 -4.218 -28.561 1.00 78.75 287 GLY A N 1
ATOM 2311 C CA . GLY A 1 287 ? 34.088 -4.691 -27.320 1.00 78.75 287 GLY A CA 1
ATOM 2312 C C . GLY A 1 287 ? 33.252 -5.950 -27.512 1.00 78.75 287 GLY A C 1
ATOM 2313 O O . GLY A 1 287 ? 32.800 -6.255 -28.614 1.00 78.75 287 GLY A O 1
ATOM 2314 N N . ALA A 1 288 ? 33.037 -6.682 -26.423 1.00 82.62 288 ALA A N 1
ATOM 2315 C CA . ALA A 1 288 ? 32.199 -7.873 -26.402 1.00 82.62 288 ALA A CA 1
ATOM 2316 C C . ALA A 1 288 ? 31.272 -7.850 -25.188 1.00 82.62 288 ALA A C 1
ATOM 2318 O O . ALA A 1 288 ? 31.652 -7.395 -24.106 1.00 82.62 288 ALA A O 1
ATOM 2319 N N . LEU A 1 289 ? 30.060 -8.353 -25.393 1.00 85.31 289 LEU A N 1
ATOM 2320 C CA . LEU A 1 289 ? 29.076 -8.590 -24.353 1.00 85.31 289 LEU A CA 1
ATOM 2321 C C . LEU A 1 289 ? 28.910 -10.109 -24.237 1.00 85.31 289 LEU A C 1
ATOM 2323 O O . LEU A 1 289 ? 28.382 -10.744 -25.147 1.00 85.31 289 LEU A O 1
ATOM 2327 N N . GLU A 1 290 ? 29.444 -10.699 -23.170 1.00 84.50 290 GLU A N 1
ATOM 2328 C CA . GLU A 1 290 ? 29.438 -12.154 -22.962 1.00 84.50 290 GLU A CA 1
ATOM 2329 C C . GLU A 1 290 ? 28.476 -12.506 -21.823 1.00 84.50 290 GLU A C 1
ATOM 2331 O O . GLU A 1 290 ? 28.557 -11.865 -20.777 1.00 84.50 290 GLU A O 1
ATOM 2336 N N . PRO A 1 291 ? 27.579 -13.495 -21.969 1.00 83.56 291 PRO A N 1
ATOM 2337 C CA . PRO A 1 291 ? 26.727 -13.920 -20.863 1.00 83.56 291 PRO A CA 1
ATOM 2338 C C . PRO A 1 291 ? 27.574 -14.495 -19.721 1.00 83.56 291 PRO A C 1
ATOM 2340 O O . PRO A 1 291 ? 28.600 -15.148 -19.948 1.00 83.56 291 PRO A O 1
ATOM 2343 N N . ASP A 1 292 ? 27.151 -14.240 -18.488 1.00 81.81 292 ASP A N 1
ATOM 2344 C CA . ASP A 1 292 ? 27.779 -14.820 -17.310 1.00 81.81 292 ASP A CA 1
ATOM 2345 C C . ASP A 1 292 ? 27.523 -16.339 -17.239 1.00 81.81 292 ASP A C 1
ATOM 2347 O O . ASP A 1 292 ? 26.548 -16.858 -17.784 1.00 81.81 292 ASP A O 1
ATOM 2351 N N . ARG A 1 293 ? 28.433 -17.085 -16.599 1.00 72.31 293 ARG A N 1
ATOM 2352 C CA . ARG A 1 293 ? 28.326 -18.550 -16.497 1.00 72.31 293 ARG A CA 1
ATOM 2353 C C . ARG A 1 293 ? 27.310 -18.996 -15.450 1.00 72.31 293 ARG A C 1
ATOM 2355 O O . ARG A 1 293 ? 26.806 -20.108 -15.567 1.00 72.31 293 ARG A O 1
ATOM 2362 N N . GLU A 1 294 ? 27.059 -18.173 -14.435 1.00 69.31 294 GLU A N 1
ATOM 2363 C CA . GLU A 1 294 ? 26.180 -18.515 -13.313 1.00 69.31 294 GLU A CA 1
ATOM 2364 C C . GLU A 1 294 ? 24.756 -17.990 -13.522 1.00 69.31 294 GLU A C 1
ATOM 2366 O O . GLU A 1 294 ? 23.800 -18.645 -13.111 1.00 69.31 294 GLU A O 1
ATOM 2371 N N . GLN A 1 295 ? 24.601 -16.853 -14.211 1.00 74.88 295 GLN A N 1
ATOM 2372 C CA . GLN A 1 295 ? 23.304 -16.226 -14.465 1.00 74.88 295 GLN A CA 1
ATOM 2373 C C . GLN A 1 295 ? 23.159 -15.813 -15.943 1.00 74.88 295 GLN A C 1
ATOM 2375 O O . GLN A 1 295 ? 23.840 -14.889 -16.384 1.00 74.88 295 GLN A O 1
ATOM 2380 N N . PRO A 1 296 ? 22.244 -16.427 -16.719 1.00 73.50 296 PRO A N 1
ATOM 2381 C CA . PRO A 1 296 ? 22.091 -16.140 -18.151 1.00 73.50 296 PRO A CA 1
ATOM 2382 C C . PRO A 1 296 ? 21.516 -14.744 -18.455 1.00 73.50 296 PRO A C 1
ATOM 2384 O O . PRO A 1 296 ? 21.581 -14.290 -19.594 1.00 73.50 296 PRO A O 1
ATOM 2387 N N . VAL A 1 297 ? 20.955 -14.068 -17.449 1.00 78.62 297 VAL A N 1
ATOM 2388 C CA . VAL A 1 297 ? 20.404 -12.705 -17.543 1.00 78.62 297 VAL A CA 1
ATOM 2389 C C . VAL A 1 297 ? 21.443 -11.612 -17.258 1.00 78.62 297 VAL A C 1
ATOM 2391 O O . VAL A 1 297 ? 21.201 -10.442 -17.555 1.00 78.62 297 VAL A O 1
ATOM 2394 N N . VAL A 1 298 ? 22.618 -11.987 -16.739 1.00 83.81 298 VAL A N 1
ATOM 2395 C CA . VAL A 1 298 ? 23.735 -11.078 -16.460 1.00 83.81 298 VAL A CA 1
ATOM 2396 C C . VAL A 1 298 ? 24.796 -11.223 -17.540 1.00 83.81 298 VAL A C 1
ATOM 2398 O O . VAL A 1 298 ? 25.126 -12.323 -17.979 1.00 83.81 298 VAL A O 1
ATOM 2401 N N . TYR A 1 299 ? 25.369 -10.100 -17.956 1.00 85.69 299 TYR A N 1
ATOM 2402 C CA . TYR A 1 299 ? 26.372 -10.040 -19.005 1.00 85.69 299 TYR A CA 1
ATOM 2403 C C . TYR A 1 299 ? 27.640 -9.331 -18.527 1.00 85.69 299 TYR A C 1
ATOM 2405 O O . TYR A 1 299 ? 27.612 -8.391 -17.735 1.00 85.69 299 TYR A O 1
ATOM 2413 N N . ARG A 1 300 ? 28.782 -9.765 -19.053 1.00 86.75 300 ARG A N 1
ATOM 2414 C CA . ARG A 1 300 ? 30.099 -9.164 -18.867 1.00 86.75 300 ARG A CA 1
ATOM 2415 C C . ARG A 1 300 ? 30.415 -8.287 -20.067 1.00 86.75 300 ARG A C 1
ATOM 2417 O O . ARG A 1 300 ? 30.717 -8.783 -21.153 1.00 86.75 300 ARG A O 1
ATOM 2424 N N . LEU A 1 301 ? 30.389 -6.978 -19.857 1.00 86.94 301 LEU A N 1
ATOM 2425 C CA . LEU A 1 301 ? 30.846 -6.001 -20.834 1.00 86.94 301 LEU A CA 1
ATOM 2426 C C . LEU A 1 301 ? 32.373 -5.896 -20.779 1.00 86.94 301 LEU A C 1
ATOM 2428 O O . LEU A 1 301 ? 32.948 -5.463 -19.776 1.00 86.94 301 LEU A O 1
ATOM 2432 N N . ARG A 1 302 ? 33.034 -6.261 -21.879 1.00 85.12 302 ARG A N 1
ATOM 2433 C CA . ARG A 1 302 ? 34.486 -6.154 -22.057 1.00 85.12 302 ARG A CA 1
ATOM 2434 C C . ARG A 1 302 ? 34.801 -5.139 -23.140 1.00 85.12 302 ARG A C 1
ATOM 2436 O O . ARG A 1 302 ? 34.245 -5.195 -24.231 1.00 85.12 302 ARG A O 1
ATOM 2443 N N . LEU A 1 303 ? 35.738 -4.246 -22.846 1.00 84.06 303 LEU A N 1
ATOM 2444 C CA . LEU A 1 303 ? 36.234 -3.237 -23.779 1.00 84.06 303 LEU A CA 1
ATOM 2445 C C . LEU A 1 303 ? 37.755 -3.291 -23.832 1.00 84.06 303 LEU A C 1
ATOM 2447 O O . LEU A 1 303 ? 38.404 -3.362 -22.782 1.00 84.06 303 LEU A O 1
ATOM 2451 N N . ASN A 1 304 ? 38.317 -3.212 -25.038 1.00 82.31 304 ASN A N 1
ATOM 2452 C CA . ASN A 1 304 ? 39.755 -3.048 -25.213 1.00 82.31 304 ASN A CA 1
ATOM 2453 C C . ASN A 1 304 ? 40.213 -1.626 -24.789 1.00 82.31 304 ASN A C 1
ATOM 2455 O O . ASN A 1 304 ? 39.406 -0.728 -24.531 1.00 82.31 304 ASN A O 1
ATOM 2459 N N . LYS A 1 305 ? 41.529 -1.412 -24.675 1.00 79.44 305 LYS A N 1
ATOM 2460 C CA . LYS A 1 305 ? 42.098 -0.140 -24.186 1.00 79.44 305 LYS A CA 1
ATOM 2461 C C . LYS A 1 305 ? 41.763 1.052 -25.095 1.00 79.44 305 LYS A C 1
ATOM 2463 O O . LYS A 1 305 ? 41.515 2.150 -24.603 1.00 79.44 305 LYS A O 1
ATOM 2468 N N . GLU A 1 306 ? 41.750 0.827 -26.405 1.00 78.94 306 GLU A N 1
ATOM 2469 C CA . GLU A 1 306 ? 41.454 1.842 -27.423 1.00 78.94 306 GLU A CA 1
ATOM 2470 C C . GLU A 1 306 ? 39.985 2.279 -27.357 1.00 78.94 306 GLU A C 1
ATOM 2472 O O . GLU A 1 306 ? 39.687 3.472 -27.348 1.00 78.94 306 GLU A O 1
ATOM 2477 N N . ALA A 1 307 ? 39.078 1.323 -27.176 1.00 79.31 307 ALA A N 1
ATOM 2478 C CA . ALA A 1 307 ? 37.651 1.531 -27.010 1.00 79.31 307 ALA A CA 1
ATOM 2479 C C . ALA A 1 307 ? 37.309 2.296 -25.740 1.00 79.31 307 ALA A C 1
ATOM 2481 O O . ALA A 1 307 ? 36.496 3.218 -25.783 1.00 79.31 307 ALA A O 1
ATOM 2482 N N . ARG A 1 308 ? 37.948 1.958 -24.610 1.00 82.69 308 ARG A N 1
ATOM 2483 C CA . ARG A 1 308 ? 37.763 2.716 -23.363 1.00 82.69 308 ARG A CA 1
ATOM 2484 C C . ARG A 1 308 ? 38.130 4.180 -23.558 1.00 82.69 308 ARG A C 1
ATOM 2486 O O . ARG A 1 308 ? 37.356 5.056 -23.184 1.00 82.69 308 ARG A O 1
ATOM 2493 N N . ALA A 1 309 ? 39.265 4.446 -24.207 1.00 80.25 309 ALA A N 1
ATOM 2494 C CA . ALA A 1 309 ? 39.713 5.805 -24.494 1.00 80.25 309 ALA A CA 1
ATOM 2495 C C . ALA A 1 309 ? 38.779 6.537 -25.476 1.00 80.25 309 ALA A C 1
ATOM 2497 O O . ALA A 1 309 ? 38.472 7.713 -25.261 1.00 80.25 309 ALA A O 1
ATOM 2498 N N . ALA A 1 310 ? 38.293 5.850 -26.515 1.00 80.25 310 ALA A N 1
ATOM 2499 C CA . ALA A 1 310 ? 37.362 6.402 -27.497 1.00 80.25 310 ALA A CA 1
ATOM 2500 C C . ALA A 1 310 ? 36.007 6.765 -26.866 1.00 80.25 310 ALA A C 1
ATOM 2502 O O . ALA A 1 310 ? 35.503 7.872 -27.069 1.00 80.25 310 ALA A O 1
ATOM 2503 N N . LEU A 1 311 ? 35.443 5.867 -26.052 1.00 81.12 311 LEU A N 1
ATOM 2504 C CA . LEU A 1 311 ? 34.180 6.090 -25.347 1.00 81.12 311 LEU A CA 1
ATOM 2505 C C . LEU A 1 311 ? 34.327 7.185 -24.287 1.00 81.12 311 LEU A C 1
ATOM 2507 O O . LEU A 1 311 ? 33.523 8.113 -24.261 1.00 81.12 311 LEU A O 1
ATOM 2511 N N . ALA A 1 312 ? 35.394 7.162 -23.482 1.00 81.50 312 ALA A N 1
ATOM 2512 C CA . ALA A 1 312 ? 35.678 8.224 -22.516 1.00 81.50 312 ALA A CA 1
ATOM 2513 C C . ALA A 1 312 ? 35.867 9.590 -23.204 1.00 81.50 312 ALA A C 1
ATOM 2515 O O . ALA A 1 312 ? 35.411 10.616 -22.704 1.00 81.50 312 ALA A O 1
ATOM 2516 N N . GLY A 1 313 ? 36.503 9.614 -24.382 1.00 77.12 313 GLY A N 1
ATOM 2517 C CA . GLY A 1 313 ? 36.638 10.797 -25.233 1.00 77.12 313 GLY A CA 1
ATOM 2518 C C . GLY A 1 313 ? 35.295 11.396 -25.649 1.00 77.12 313 GLY A C 1
ATOM 2519 O O . GLY A 1 313 ? 35.089 12.593 -25.467 1.00 77.12 313 GLY A O 1
ATOM 2520 N N . ARG A 1 314 ? 34.370 10.566 -26.145 1.00 76.44 314 ARG A N 1
ATOM 2521 C CA . ARG A 1 314 ? 33.025 11.009 -26.558 1.00 76.44 314 ARG A CA 1
ATOM 2522 C C . ARG A 1 314 ? 32.162 11.435 -25.380 1.00 76.44 314 ARG A C 1
ATOM 2524 O O . ARG A 1 314 ? 31.429 12.408 -25.479 1.00 76.44 314 ARG A O 1
ATOM 2531 N N . LEU A 1 315 ? 32.302 10.757 -24.247 1.00 76.50 315 LEU A N 1
ATOM 2532 C CA . LEU A 1 315 ? 31.545 11.091 -23.051 1.00 76.50 315 LEU A CA 1
ATOM 2533 C C . LEU A 1 315 ? 32.028 12.391 -22.407 1.00 76.50 315 LEU A C 1
ATOM 2535 O O . LEU A 1 315 ? 31.241 12.991 -21.695 1.00 76.50 315 LEU A O 1
ATOM 2539 N N . ARG A 1 316 ? 33.258 12.876 -22.636 1.00 71.50 316 ARG A N 1
ATOM 2540 C CA . ARG A 1 316 ? 33.763 14.123 -22.016 1.00 71.50 316 ARG A CA 1
ATOM 2541 C C . ARG A 1 316 ? 32.947 15.373 -22.348 1.00 71.50 316 ARG A C 1
ATOM 2543 O O . ARG A 1 316 ? 32.901 16.280 -21.523 1.00 71.50 316 ARG A O 1
ATOM 2550 N N . SER A 1 317 ? 32.316 15.430 -23.520 1.00 69.31 317 SER A N 1
ATOM 2551 C CA . SER A 1 317 ? 31.457 16.556 -23.915 1.00 69.31 317 SER A CA 1
ATOM 2552 C C . SER A 1 317 ? 30.079 16.522 -23.249 1.00 69.31 317 SER A C 1
ATOM 2554 O O . SER A 1 317 ? 29.354 17.514 -23.292 1.00 69.31 317 SER A O 1
ATOM 2556 N N . TRP A 1 318 ? 29.707 15.403 -22.622 1.00 71.00 318 TRP A N 1
ATOM 2557 C CA . TRP A 1 318 ? 28.418 15.252 -21.956 1.00 71.00 318 TRP A CA 1
ATOM 2558 C C . TRP A 1 318 ? 28.502 15.839 -20.545 1.00 71.00 318 TRP A C 1
ATOM 2560 O O . TRP A 1 318 ? 29.470 15.608 -19.814 1.00 71.00 318 TRP A O 1
ATOM 2570 N N . GLN A 1 319 ? 27.497 16.598 -20.115 1.00 59.84 319 GLN A N 1
ATOM 2571 C CA . GLN A 1 319 ? 27.477 17.084 -18.734 1.00 59.84 319 GLN A CA 1
ATOM 2572 C C . GLN A 1 319 ? 27.258 15.902 -17.769 1.00 59.84 319 GLN A C 1
ATOM 2574 O O . GLN A 1 319 ? 26.397 15.064 -18.041 1.00 59.84 319 GLN A O 1
ATOM 2579 N N . PRO A 1 320 ? 28.015 15.794 -16.656 1.00 56.97 320 PRO A N 1
ATOM 2580 C CA . PRO A 1 320 ? 27.757 14.800 -15.617 1.00 56.97 320 PRO A CA 1
ATOM 2581 C C . PRO A 1 320 ? 26.461 15.154 -14.880 1.00 56.97 320 PRO A C 1
ATOM 2583 O O . PRO A 1 320 ? 26.492 15.802 -13.842 1.00 56.97 320 PRO A O 1
ATOM 2586 N N . ARG A 1 321 ? 25.320 14.771 -15.455 1.00 52.12 321 ARG A N 1
ATOM 2587 C CA . ARG A 1 321 ? 23.995 14.879 -14.824 1.00 52.12 321 ARG A CA 1
ATOM 2588 C C . ARG A 1 321 ? 23.443 13.526 -14.367 1.00 52.12 321 ARG A C 1
ATOM 2590 O O . ARG A 1 321 ? 22.412 13.489 -13.726 1.00 52.12 321 ARG A O 1
ATOM 2597 N N . ASP A 1 322 ? 24.129 12.423 -14.678 1.00 54.59 322 ASP A N 1
ATOM 2598 C CA . ASP A 1 322 ? 23.620 11.065 -14.471 1.00 54.59 322 ASP A CA 1
ATOM 2599 C C . ASP A 1 322 ? 24.581 10.213 -13.612 1.00 54.59 322 ASP A C 1
ATOM 2601 O O . ASP A 1 322 ? 25.807 10.203 -13.811 1.00 54.59 322 ASP A O 1
ATOM 2605 N N . ARG A 1 323 ? 24.030 9.489 -12.629 1.00 60.06 323 ARG A N 1
ATOM 2606 C CA . ARG A 1 323 ? 24.760 8.536 -11.778 1.00 60.06 323 ARG A CA 1
ATOM 2607 C C . ARG A 1 323 ? 25.280 7.358 -12.600 1.00 60.06 323 ARG A C 1
ATOM 2609 O O . ARG A 1 323 ? 26.403 6.919 -12.352 1.00 60.06 323 ARG A O 1
ATOM 2616 N N . SER A 1 324 ? 24.523 6.905 -13.600 1.00 63.88 324 SER A N 1
ATOM 2617 C CA . SER A 1 324 ? 24.937 5.848 -14.525 1.00 63.88 324 SER A CA 1
ATOM 2618 C C . SER A 1 324 ? 26.110 6.316 -15.396 1.00 63.88 324 SER A C 1
ATOM 2620 O O . SER A 1 324 ? 27.107 5.611 -15.517 1.00 63.88 324 SER A O 1
ATOM 2622 N N . LEU A 1 325 ? 26.082 7.567 -15.876 1.00 69.50 325 LEU A N 1
ATOM 2623 C CA . LEU A 1 325 ? 27.192 8.201 -16.596 1.00 69.50 325 LEU A CA 1
ATOM 2624 C C . LEU A 1 325 ? 28.445 8.324 -15.734 1.00 69.50 325 LEU A C 1
ATOM 2626 O O . LEU A 1 325 ? 29.550 8.062 -16.204 1.00 69.50 325 LEU A O 1
ATOM 2630 N N . THR A 1 326 ? 28.284 8.714 -14.473 1.00 69.75 326 THR A N 1
ATOM 2631 C CA . THR A 1 326 ? 29.403 8.874 -13.541 1.00 69.75 326 THR A CA 1
ATOM 2632 C C . THR A 1 326 ? 30.010 7.521 -13.165 1.00 69.75 326 THR A C 1
ATOM 2634 O O . THR A 1 326 ? 31.232 7.371 -13.190 1.00 69.75 326 THR A O 1
ATOM 2637 N N . ALA A 1 327 ? 29.175 6.518 -12.881 1.00 72.38 327 ALA A N 1
ATOM 2638 C CA . ALA A 1 327 ? 29.604 5.146 -12.616 1.00 72.38 327 ALA A CA 1
ATOM 2639 C C . ALA A 1 327 ? 30.291 4.523 -13.841 1.00 72.38 327 ALA A C 1
ATOM 2641 O O . ALA A 1 327 ? 31.372 3.948 -13.720 1.00 72.38 327 ALA A O 1
ATOM 2642 N N . PHE A 1 328 ? 29.720 4.719 -15.030 1.00 78.62 328 PHE A N 1
ATOM 2643 C CA . PHE A 1 328 ? 30.277 4.223 -16.282 1.00 78.62 328 PHE A CA 1
ATOM 2644 C C . PHE A 1 328 ? 31.607 4.903 -16.627 1.00 78.62 328 PHE A C 1
ATOM 2646 O O . PHE A 1 328 ? 32.563 4.219 -16.976 1.00 78.62 328 PHE A O 1
ATOM 2653 N N . ARG A 1 329 ? 31.731 6.227 -16.449 1.00 78.56 329 ARG A N 1
ATOM 2654 C CA . ARG A 1 329 ? 33.013 6.946 -16.589 1.00 78.56 329 ARG A CA 1
ATOM 2655 C C . ARG A 1 329 ? 34.063 6.439 -15.613 1.00 78.56 329 ARG A C 1
ATOM 2657 O O . ARG A 1 329 ? 35.180 6.149 -16.022 1.00 78.56 329 ARG A O 1
ATOM 2664 N N . ARG A 1 330 ? 33.689 6.273 -14.342 1.00 78.06 330 ARG A N 1
ATOM 2665 C CA . ARG A 1 330 ? 34.584 5.731 -13.316 1.00 78.06 330 ARG A CA 1
ATOM 2666 C C . ARG A 1 330 ? 35.077 4.330 -13.680 1.00 78.06 330 ARG A C 1
ATOM 2668 O O . ARG A 1 330 ? 36.230 4.012 -13.410 1.00 78.06 330 ARG A O 1
ATOM 2675 N N . TRP A 1 331 ? 34.230 3.507 -14.294 1.00 82.12 331 TRP A N 1
ATOM 2676 C CA . TRP A 1 331 ? 34.634 2.197 -14.798 1.00 82.12 331 TRP A CA 1
ATOM 2677 C C . TRP A 1 331 ? 35.532 2.289 -16.043 1.00 82.12 331 TRP A C 1
ATOM 2679 O O . TRP A 1 331 ? 36.532 1.577 -16.118 1.00 82.12 331 TRP A O 1
ATOM 2689 N N . LEU A 1 332 ? 35.236 3.192 -16.986 1.00 81.62 332 LEU A N 1
ATOM 2690 C CA . LEU A 1 332 ? 36.071 3.429 -18.172 1.00 81.62 332 LEU A CA 1
ATOM 2691 C C . LEU A 1 332 ? 37.490 3.893 -17.806 1.00 81.62 332 LEU A C 1
ATOM 2693 O O . LEU A 1 332 ? 38.451 3.441 -18.430 1.00 81.62 332 LEU A O 1
ATOM 2697 N N . ASP A 1 333 ? 37.608 4.751 -16.790 1.00 79.75 333 ASP A N 1
ATOM 2698 C CA . ASP A 1 333 ? 38.882 5.236 -16.241 1.00 79.75 333 ASP A CA 1
ATOM 2699 C C . ASP A 1 333 ? 39.534 4.228 -15.269 1.00 79.75 333 ASP A C 1
ATOM 2701 O O . ASP A 1 333 ? 40.698 4.373 -14.889 1.00 79.75 333 ASP A O 1
ATOM 2705 N N . GLY A 1 334 ? 38.789 3.199 -14.856 1.00 78.44 334 GLY A N 1
ATOM 2706 C CA . GLY A 1 334 ? 39.219 2.170 -13.916 1.00 78.44 334 GLY A CA 1
ATOM 2707 C C . GLY A 1 334 ? 40.036 1.040 -14.551 1.00 78.44 334 GLY A C 1
ATOM 2708 O O . GLY A 1 334 ? 40.093 0.859 -15.769 1.00 78.44 334 GLY A O 1
ATOM 2709 N N . ALA A 1 335 ? 40.654 0.227 -13.689 1.00 72.50 335 ALA A N 1
ATOM 2710 C CA . ALA A 1 335 ? 41.463 -0.932 -14.083 1.00 72.50 335 ALA A CA 1
ATOM 2711 C C . ALA A 1 335 ? 40.665 -2.249 -14.183 1.00 72.50 335 ALA A C 1
ATOM 2713 O O . ALA A 1 335 ? 41.227 -3.273 -14.568 1.00 72.50 335 ALA A O 1
ATOM 2714 N N . GLU A 1 336 ? 39.370 -2.232 -13.851 1.00 78.69 336 GLU A N 1
ATOM 2715 C CA . GLU A 1 336 ? 38.519 -3.428 -13.857 1.00 78.69 336 GLU A CA 1
ATOM 2716 C C . GLU A 1 336 ? 38.423 -4.033 -15.264 1.00 78.69 336 GLU A C 1
ATOM 2718 O O . GLU A 1 336 ? 38.187 -3.286 -16.216 1.00 78.69 336 GLU A O 1
ATOM 2723 N N . PRO A 1 337 ? 38.586 -5.356 -15.450 1.00 77.50 337 PRO A N 1
ATOM 2724 C CA . PRO A 1 337 ? 38.639 -5.978 -16.776 1.00 77.50 337 PRO A CA 1
ATOM 2725 C C . PRO A 1 337 ? 37.270 -6.102 -17.463 1.00 77.50 337 PRO A C 1
ATOM 2727 O O . PRO A 1 337 ? 37.215 -6.171 -18.694 1.00 77.50 337 PRO A O 1
ATOM 2730 N N . TYR A 1 338 ? 36.179 -6.115 -16.698 1.00 82.75 338 TYR A N 1
ATOM 2731 C CA . TYR A 1 338 ? 34.804 -6.187 -17.197 1.00 82.75 338 TYR A CA 1
ATOM 2732 C C . TYR A 1 338 ? 33.851 -5.367 -16.317 1.00 82.75 338 TYR A C 1
ATOM 2734 O O . TYR A 1 338 ? 34.184 -5.044 -15.179 1.00 82.75 338 TYR A O 1
ATOM 2742 N N . LEU A 1 339 ? 32.685 -5.008 -16.856 1.00 84.00 339 LEU A N 1
ATOM 2743 C CA . LEU A 1 339 ? 31.546 -4.468 -16.106 1.00 84.00 339 LEU A CA 1
ATOM 2744 C C . LEU A 1 339 ? 30.425 -5.502 -16.138 1.00 84.00 339 LEU A C 1
ATOM 2746 O O . LEU A 1 339 ? 30.106 -6.010 -17.212 1.00 84.00 339 LEU A O 1
ATOM 2750 N N . LEU A 1 340 ? 29.845 -5.813 -14.982 1.00 83.94 340 LEU A N 1
ATOM 2751 C CA . LEU A 1 340 ? 28.651 -6.650 -14.919 1.00 83.94 340 LEU A CA 1
ATOM 2752 C C . LEU A 1 340 ? 27.424 -5.794 -15.218 1.00 83.94 340 LEU A C 1
ATOM 2754 O O . LEU A 1 340 ? 27.211 -4.755 -14.587 1.00 83.94 340 LEU A O 1
ATOM 2758 N N . VAL A 1 341 ? 26.648 -6.224 -16.205 1.00 84.56 341 VAL A N 1
ATOM 2759 C CA . VAL A 1 341 ? 25.488 -5.498 -16.707 1.00 84.56 341 VAL A CA 1
ATOM 2760 C C . VAL A 1 341 ? 24.280 -6.420 -16.811 1.00 84.56 341 VAL A C 1
ATOM 2762 O O . VAL A 1 341 ? 24.422 -7.603 -17.113 1.00 84.56 341 VAL A O 1
ATOM 2765 N N . THR A 1 342 ? 23.089 -5.879 -16.590 1.00 81.62 342 THR A N 1
ATOM 2766 C CA . THR A 1 342 ? 21.823 -6.585 -16.823 1.00 81.62 342 THR A CA 1
ATOM 2767 C C . THR A 1 342 ? 20.878 -5.702 -17.628 1.00 81.62 342 THR A C 1
ATOM 2769 O O . THR A 1 342 ? 20.932 -4.475 -17.534 1.00 81.62 342 THR A O 1
ATOM 2772 N N . PHE A 1 343 ? 20.035 -6.336 -18.437 1.00 79.81 343 PHE A N 1
ATOM 2773 C CA . PHE A 1 343 ? 18.936 -5.697 -19.165 1.00 79.81 343 PHE A CA 1
ATOM 2774 C C . PHE A 1 343 ? 17.586 -6.002 -18.509 1.00 79.81 343 PHE A C 1
ATOM 2776 O O . PHE A 1 343 ? 16.579 -5.416 -18.882 1.00 79.81 343 PHE A O 1
ATOM 2783 N N . ASP A 1 344 ? 17.561 -6.906 -17.528 1.00 76.19 344 ASP A N 1
ATOM 2784 C CA . ASP A 1 344 ? 16.353 -7.306 -16.823 1.00 76.19 344 ASP A CA 1
ATOM 2785 C C . ASP A 1 344 ? 16.157 -6.478 -15.547 1.00 76.19 344 ASP A C 1
ATOM 2787 O O . ASP A 1 344 ? 17.061 -6.361 -14.712 1.00 76.19 344 ASP A O 1
ATOM 2791 N N . GLN A 1 345 ? 14.959 -5.911 -15.397 1.00 69.44 345 GLN A N 1
ATOM 2792 C CA . GLN A 1 345 ? 14.619 -5.034 -14.279 1.00 69.44 345 GLN A CA 1
ATOM 2793 C C . GLN A 1 345 ? 14.535 -5.801 -12.954 1.00 69.44 345 GLN A C 1
ATOM 2795 O O . GLN A 1 345 ? 15.013 -5.294 -11.941 1.00 69.44 345 GLN A O 1
ATOM 2800 N N . ALA A 1 346 ? 13.965 -7.011 -12.947 1.00 68.75 346 ALA A N 1
ATOM 2801 C CA . ALA A 1 346 ? 13.829 -7.805 -11.725 1.00 68.75 346 ALA A CA 1
ATOM 2802 C C . ALA A 1 346 ? 15.210 -8.142 -11.142 1.00 68.75 346 ALA A C 1
ATOM 2804 O O . ALA A 1 346 ? 15.486 -7.878 -9.972 1.00 68.75 346 ALA A O 1
ATOM 2805 N N . THR A 1 347 ? 16.126 -8.582 -12.006 1.00 70.00 347 THR A N 1
ATOM 2806 C CA . THR A 1 347 ? 17.518 -8.869 -11.643 1.00 70.00 347 THR A CA 1
ATOM 2807 C C . THR A 1 347 ? 18.255 -7.622 -11.132 1.00 70.00 347 THR A C 1
ATOM 2809 O O . THR A 1 347 ? 19.028 -7.708 -10.180 1.00 70.00 347 THR A O 1
ATOM 2812 N N . ALA A 1 348 ? 18.019 -6.443 -11.721 1.00 66.75 348 ALA A N 1
ATOM 2813 C CA . ALA A 1 348 ? 18.644 -5.192 -11.276 1.00 66.75 348 ALA A CA 1
ATOM 2814 C C . ALA A 1 348 ? 18.174 -4.732 -9.882 1.00 66.75 348 ALA A C 1
ATOM 2816 O O . ALA A 1 348 ? 18.931 -4.089 -9.152 1.00 66.75 348 ALA A O 1
ATOM 2817 N N . VAL A 1 349 ? 16.926 -5.042 -9.516 1.00 65.31 349 VAL A N 1
ATOM 2818 C CA . VAL A 1 349 ? 16.368 -4.722 -8.192 1.00 65.31 349 VAL A CA 1
ATOM 2819 C C . VAL A 1 349 ? 16.961 -5.631 -7.117 1.00 65.31 349 VAL A C 1
ATOM 2821 O O . VAL A 1 349 ? 17.307 -5.146 -6.036 1.00 65.31 349 VAL A O 1
ATOM 2824 N N . GLU A 1 350 ? 17.109 -6.922 -7.419 1.00 66.75 350 GLU A N 1
ATOM 2825 C CA . GLU A 1 350 ? 17.694 -7.915 -6.510 1.00 66.75 350 GLU A CA 1
ATOM 2826 C C . GLU A 1 350 ? 19.201 -7.698 -6.301 1.00 66.75 350 GLU A C 1
ATOM 2828 O O . GLU A 1 350 ? 19.695 -7.810 -5.178 1.00 66.75 350 GLU A O 1
ATOM 2833 N N . HIS A 1 351 ? 19.920 -7.311 -7.359 1.00 68.62 351 HIS A N 1
ATOM 2834 C CA . HIS A 1 351 ? 21.375 -7.163 -7.370 1.00 68.62 351 HIS A CA 1
ATOM 2835 C C . HIS A 1 351 ? 21.803 -5.723 -7.688 1.00 68.62 351 HIS A C 1
ATOM 2837 O O . HIS A 1 351 ? 22.147 -5.381 -8.824 1.00 68.62 351 HIS A O 1
ATOM 2843 N N . ARG A 1 352 ? 21.821 -4.859 -6.662 1.00 66.19 352 ARG A N 1
ATOM 2844 C CA . ARG A 1 352 ? 22.159 -3.421 -6.785 1.00 66.19 352 ARG A CA 1
ATOM 2845 C C . ARG A 1 352 ? 23.600 -3.140 -7.233 1.00 66.19 352 ARG A C 1
ATOM 2847 O O . ARG A 1 352 ? 23.933 -2.001 -7.559 1.00 66.19 352 ARG A O 1
ATOM 2854 N N . GLU A 1 353 ? 24.467 -4.143 -7.200 1.00 65.94 353 GLU A N 1
ATOM 2855 C CA . GLU A 1 353 ? 25.847 -4.107 -7.680 1.00 65.94 353 GLU A CA 1
ATOM 2856 C C . GLU A 1 353 ? 25.967 -4.179 -9.211 1.00 65.94 353 GLU A C 1
ATOM 2858 O O . GLU A 1 353 ? 27.013 -3.815 -9.756 1.00 65.94 353 GLU A O 1
ATOM 2863 N N . LEU A 1 354 ? 24.916 -4.628 -9.907 1.00 74.38 354 LEU A N 1
ATOM 2864 C CA . LEU A 1 354 ? 24.886 -4.733 -11.363 1.00 74.38 354 LEU A CA 1
ATOM 2865 C C . LEU A 1 354 ? 24.539 -3.390 -12.006 1.00 74.38 354 LEU A C 1
ATOM 2867 O O . LEU A 1 354 ? 23.678 -2.645 -11.540 1.00 74.38 354 LEU A O 1
ATOM 2871 N N . SER A 1 355 ? 25.175 -3.090 -13.138 1.00 76.38 355 SER A N 1
ATOM 2872 C CA . SER A 1 355 ? 24.819 -1.912 -13.928 1.00 76.38 355 SER A CA 1
ATOM 2873 C C . SER A 1 355 ? 23.607 -2.218 -14.811 1.00 76.38 355 SER A C 1
ATOM 2875 O O . SER A 1 355 ? 23.708 -2.989 -15.766 1.00 76.38 355 SER A O 1
ATOM 2877 N N . PHE A 1 356 ? 22.461 -1.607 -14.514 1.00 80.56 356 PHE A N 1
ATOM 2878 C CA . PHE A 1 356 ? 21.242 -1.773 -15.308 1.00 80.56 356 PHE A CA 1
ATOM 2879 C C . PHE A 1 356 ? 21.315 -0.961 -16.610 1.00 80.56 356 PHE A C 1
ATOM 2881 O O . PHE A 1 356 ? 21.503 0.257 -16.585 1.00 80.56 356 PHE A O 1
ATOM 2888 N N . ILE A 1 357 ? 21.193 -1.638 -17.753 1.00 80.12 357 ILE A N 1
ATOM 2889 C CA . ILE A 1 357 ? 21.254 -1.024 -19.080 1.00 80.12 357 ILE A CA 1
ATOM 2890 C C . ILE A 1 357 ? 19.840 -0.753 -19.577 1.00 80.12 357 ILE A C 1
ATOM 2892 O O . ILE A 1 357 ? 19.132 -1.646 -20.033 1.00 80.12 357 ILE A O 1
ATOM 2896 N N . THR A 1 358 ? 19.463 0.515 -19.529 1.00 77.25 358 THR A N 1
ATOM 2897 C CA . THR A 1 358 ? 18.224 1.056 -20.090 1.00 77.25 358 THR A CA 1
ATOM 2898 C C . THR A 1 358 ? 18.503 1.773 -21.418 1.00 77.25 358 THR A C 1
ATOM 2900 O O . THR A 1 358 ? 19.664 2.079 -21.713 1.00 77.25 358 THR A O 1
ATOM 2903 N N . PRO A 1 359 ? 17.475 2.113 -22.220 1.00 71.31 359 PRO A N 1
ATOM 2904 C CA . PRO A 1 359 ? 17.643 2.950 -23.416 1.00 71.31 359 PRO A CA 1
ATOM 2905 C C . PRO A 1 359 ? 18.347 4.288 -23.135 1.00 71.31 359 PRO A C 1
ATOM 2907 O O . PRO A 1 359 ? 19.035 4.831 -24.000 1.00 71.31 359 PRO A O 1
ATOM 2910 N N . VAL A 1 360 ? 18.233 4.782 -21.900 1.00 70.31 360 VAL A N 1
ATOM 2911 C CA . VAL A 1 360 ? 18.836 6.043 -21.453 1.00 70.31 360 VAL A CA 1
ATOM 2912 C C . VAL A 1 360 ? 20.274 5.891 -20.951 1.00 70.31 360 VAL A C 1
ATOM 2914 O O . VAL A 1 360 ? 20.982 6.883 -20.773 1.00 70.31 360 VAL A O 1
ATOM 2917 N N . HIS A 1 361 ? 20.742 4.654 -20.759 1.00 80.38 361 HIS A N 1
ATOM 2918 C CA . HIS A 1 361 ? 22.095 4.374 -20.299 1.00 80.38 361 HIS A CA 1
ATOM 2919 C C . HIS A 1 361 ? 23.132 4.962 -21.280 1.00 80.38 361 HIS A C 1
ATOM 2921 O O . HIS A 1 361 ? 22.961 4.854 -22.499 1.00 80.38 361 HIS A O 1
ATOM 2927 N N . PRO A 1 362 ? 24.262 5.521 -20.803 1.00 79.50 362 PRO A N 1
ATOM 2928 C CA . PRO A 1 362 ? 25.272 6.159 -21.648 1.00 79.50 362 PRO A CA 1
ATOM 2929 C C . PRO A 1 362 ? 25.735 5.304 -22.829 1.00 79.50 362 PRO A C 1
ATOM 2931 O O . PRO A 1 362 ? 25.914 5.808 -23.933 1.00 79.50 362 PRO A O 1
ATOM 2934 N N . LEU A 1 363 ? 25.896 3.997 -22.603 1.00 83.19 363 LEU A N 1
ATOM 2935 C CA . LEU A 1 363 ? 26.251 3.032 -23.645 1.00 83.19 363 LEU A CA 1
ATOM 2936 C C . LEU A 1 363 ? 25.170 2.906 -24.733 1.00 83.19 363 LEU A C 1
ATOM 2938 O O . LEU A 1 363 ? 25.510 2.861 -25.912 1.00 83.19 363 LEU A O 1
ATOM 2942 N N . ALA A 1 364 ? 23.891 2.875 -24.346 1.00 81.44 364 ALA A N 1
ATOM 2943 C CA . ALA A 1 364 ? 22.767 2.810 -25.277 1.00 81.44 364 ALA A CA 1
ATOM 2944 C C . ALA A 1 364 ? 22.669 4.104 -26.093 1.00 81.44 364 ALA A C 1
ATOM 2946 O O . ALA A 1 364 ? 22.622 4.059 -27.318 1.00 81.44 364 ALA A O 1
ATOM 2947 N N . ARG A 1 365 ? 22.774 5.264 -25.436 1.00 79.06 365 ARG A N 1
ATOM 2948 C CA . ARG A 1 365 ? 22.779 6.576 -26.102 1.00 79.06 365 ARG A CA 1
ATOM 2949 C C . ARG A 1 365 ? 23.927 6.731 -27.100 1.00 79.06 365 ARG A C 1
ATOM 2951 O O . ARG A 1 365 ? 23.716 7.213 -28.210 1.00 79.06 365 ARG A O 1
ATOM 2958 N N . LEU A 1 366 ? 25.131 6.290 -26.730 1.00 79.69 366 LEU A N 1
ATOM 2959 C CA . LEU A 1 366 ? 26.290 6.274 -27.627 1.00 79.69 366 LEU A CA 1
ATOM 2960 C C . LEU A 1 366 ? 26.060 5.373 -28.844 1.00 79.69 366 LEU A C 1
ATOM 2962 O O . LEU A 1 366 ? 26.438 5.744 -29.958 1.00 79.69 366 LEU A O 1
ATOM 2966 N N . ALA A 1 367 ? 25.433 4.210 -28.643 1.00 81.50 367 ALA A N 1
ATOM 2967 C CA . ALA A 1 367 ? 25.043 3.335 -29.739 1.00 81.50 367 ALA A CA 1
ATOM 2968 C C . ALA A 1 367 ? 24.039 4.042 -30.663 1.00 81.50 367 ALA A C 1
ATOM 2970 O O . ALA A 1 367 ? 24.279 4.112 -31.870 1.00 81.50 367 ALA A O 1
ATOM 2971 N N . THR A 1 368 ? 22.994 4.662 -30.111 1.00 80.31 368 THR A N 1
ATOM 2972 C CA . THR A 1 368 ? 21.983 5.413 -30.869 1.00 80.31 368 THR A CA 1
ATOM 2973 C C . THR A 1 368 ? 22.598 6.550 -31.689 1.00 80.31 368 THR A C 1
ATOM 2975 O O . THR A 1 368 ? 22.357 6.629 -32.894 1.00 80.31 368 THR A O 1
ATOM 2978 N N . GLU A 1 369 ? 23.456 7.393 -31.103 1.00 75.50 369 GLU A N 1
ATOM 2979 C CA . GLU A 1 369 ? 24.160 8.459 -31.839 1.00 75.50 369 GLU A CA 1
ATOM 2980 C C . GLU A 1 369 ? 25.025 7.900 -32.980 1.00 75.50 369 GLU A C 1
ATOM 2982 O O . GLU A 1 369 ? 25.061 8.454 -34.083 1.00 75.50 369 GLU A O 1
ATOM 2987 N N . ALA A 1 370 ? 25.689 6.766 -32.747 1.00 74.38 370 ALA A N 1
ATOM 2988 C CA . ALA A 1 370 ? 26.529 6.109 -33.743 1.00 74.38 370 ALA A CA 1
ATOM 2989 C C . ALA A 1 370 ? 25.741 5.424 -34.873 1.00 74.38 370 ALA A C 1
ATOM 2991 O O . ALA A 1 370 ? 26.338 5.068 -35.898 1.00 74.38 370 ALA A O 1
ATOM 2992 N N . PHE A 1 371 ? 24.438 5.195 -34.698 1.00 74.44 371 PHE A N 1
ATOM 2993 C CA . PHE A 1 371 ? 23.539 4.699 -35.741 1.00 74.44 371 PHE A CA 1
ATOM 2994 C C . PHE A 1 371 ? 22.768 5.832 -36.440 1.00 74.44 371 PHE A C 1
ATOM 2996 O O . PHE A 1 371 ? 22.565 5.745 -37.649 1.00 74.44 371 PHE A O 1
ATOM 3003 N N . LYS A 1 372 ? 22.437 6.928 -35.741 1.00 70.06 372 LYS A N 1
ATOM 3004 C CA . LYS A 1 372 ? 21.646 8.060 -36.268 1.00 70.06 372 LYS A CA 1
ATOM 3005 C C . LYS A 1 372 ? 22.282 8.766 -37.470 1.00 70.06 372 LYS A C 1
ATOM 3007 O O . LYS A 1 372 ? 21.580 9.227 -38.361 1.00 70.06 372 LYS A O 1
ATOM 3012 N N . HIS A 1 373 ? 23.610 8.846 -37.512 1.00 60.50 373 HIS A N 1
ATOM 3013 C CA . HIS A 1 373 ? 24.344 9.558 -38.568 1.00 60.50 373 HIS A CA 1
ATOM 3014 C C . HIS A 1 373 ? 24.864 8.652 -39.693 1.00 60.50 373 HIS A C 1
ATOM 3016 O O . HIS A 1 373 ? 25.719 9.062 -40.481 1.00 60.50 373 HIS A O 1
ATOM 3022 N N . ARG A 1 374 ? 24.385 7.407 -39.783 1.00 62.62 374 ARG A N 1
ATOM 3023 C CA . ARG A 1 374 ? 24.871 6.468 -40.793 1.00 62.62 374 ARG A CA 1
ATOM 3024 C C . ARG A 1 374 ? 24.199 6.734 -42.143 1.00 62.62 374 ARG A C 1
ATOM 3026 O O . ARG A 1 374 ? 22.996 6.584 -42.280 1.00 62.62 374 ARG A O 1
ATOM 3033 N N . GLN A 1 375 ? 25.000 7.063 -43.157 1.00 56.25 375 GLN A N 1
ATOM 3034 C CA . GLN A 1 375 ? 24.539 7.170 -44.553 1.00 56.25 375 GLN A CA 1
ATOM 3035 C C . GLN A 1 375 ? 24.535 5.826 -45.303 1.00 56.25 375 GLN A C 1
ATOM 3037 O O . GLN A 1 375 ? 24.066 5.748 -46.433 1.00 56.25 375 GLN A O 1
ATOM 3042 N N . GLN A 1 376 ? 25.089 4.767 -44.705 1.00 63.75 376 GLN A N 1
ATOM 3043 C CA . GLN A 1 376 ? 25.140 3.436 -45.310 1.00 63.75 376 GLN A CA 1
ATOM 3044 C C . GLN A 1 376 ? 23.930 2.594 -44.886 1.00 63.75 376 GLN A C 1
ATOM 3046 O O . GLN A 1 376 ? 23.624 2.570 -43.689 1.00 63.75 376 GLN A O 1
ATOM 3051 N N . PRO A 1 377 ? 23.298 1.858 -45.819 1.00 66.06 377 PRO A N 1
ATOM 3052 C CA . PRO A 1 377 ? 22.185 0.973 -45.504 1.00 66.06 377 PRO A CA 1
ATOM 3053 C C . PRO A 1 377 ? 22.621 -0.146 -44.552 1.00 66.06 377 PRO A C 1
ATOM 3055 O O . PRO A 1 377 ? 23.756 -0.634 -44.602 1.00 66.06 377 PRO A O 1
ATOM 3058 N N . PHE A 1 378 ? 21.709 -0.566 -43.676 1.00 69.69 378 PHE A N 1
ATOM 3059 C CA . PHE A 1 378 ? 21.915 -1.755 -42.859 1.00 69.69 378 PHE A CA 1
ATOM 3060 C C . PHE A 1 378 ? 21.836 -2.997 -43.748 1.00 69.69 378 PHE A C 1
ATOM 3062 O O . PHE A 1 378 ? 20.844 -3.216 -44.435 1.00 69.69 378 PHE A O 1
ATOM 3069 N N . ALA A 1 379 ? 22.884 -3.817 -43.721 1.00 69.00 379 ALA A N 1
ATOM 3070 C CA . ALA A 1 379 ? 22.911 -5.108 -44.392 1.00 69.00 379 ALA A CA 1
ATOM 3071 C C . ALA A 1 379 ? 23.007 -6.207 -43.334 1.00 69.00 379 ALA A C 1
ATOM 3073 O O . ALA A 1 379 ? 23.964 -6.242 -42.558 1.00 69.00 379 ALA A O 1
ATOM 3074 N N . ALA A 1 380 ? 22.019 -7.099 -43.310 1.00 68.94 380 ALA A N 1
ATOM 3075 C CA . ALA A 1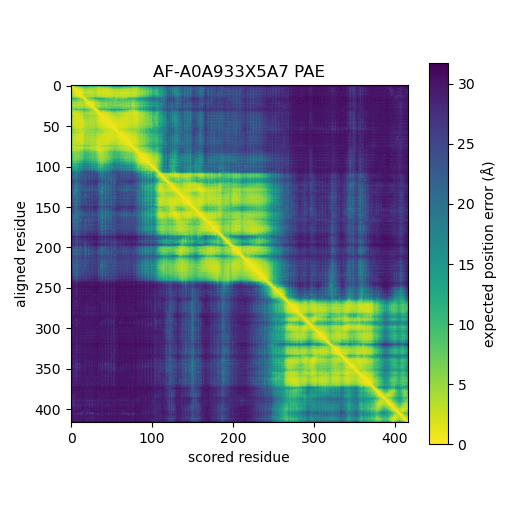 380 ? 22.006 -8.272 -42.448 1.00 68.94 380 ALA A CA 1
ATOM 3076 C C . ALA A 1 380 ? 22.013 -9.537 -43.323 1.00 68.94 380 ALA A C 1
ATOM 3078 O O . ALA A 1 380 ? 21.132 -9.692 -44.172 1.00 68.94 380 ALA A O 1
ATOM 3079 N N . PRO A 1 381 ? 22.992 -10.446 -43.166 1.00 73.19 381 PRO A N 1
ATOM 3080 C CA . PRO A 1 381 ? 22.983 -11.708 -43.888 1.00 73.19 381 PRO A CA 1
ATOM 3081 C C . PRO A 1 381 ? 21.947 -12.652 -43.269 1.00 73.19 381 PRO A C 1
ATOM 3083 O O . PRO A 1 381 ? 22.098 -13.100 -42.134 1.00 73.19 381 PRO A O 1
ATOM 3086 N N . LEU A 1 382 ? 20.910 -12.994 -44.031 1.00 76.94 382 LEU A N 1
ATOM 3087 C CA . LEU A 1 382 ? 19.927 -14.004 -43.649 1.00 76.94 382 LEU A CA 1
ATOM 3088 C C . LEU A 1 382 ? 20.244 -15.324 -44.362 1.00 76.94 382 LEU A C 1
ATOM 3090 O O . LEU A 1 382 ? 20.451 -15.348 -45.576 1.00 76.94 382 LEU A O 1
ATOM 3094 N N . ARG A 1 383 ? 20.250 -16.442 -43.628 1.00 80.44 383 ARG A N 1
ATOM 3095 C CA . ARG A 1 383 ? 20.388 -17.779 -44.219 1.00 80.44 383 ARG A CA 1
ATOM 3096 C C . ARG A 1 383 ? 19.095 -18.558 -44.039 1.00 80.44 383 ARG A C 1
ATOM 3098 O O . ARG A 1 383 ? 18.765 -18.964 -42.931 1.00 80.44 383 ARG A O 1
ATOM 3105 N N . VAL A 1 384 ? 18.398 -18.803 -45.142 1.00 82.62 384 VAL A N 1
ATOM 3106 C CA . VAL A 1 384 ? 17.134 -19.546 -45.153 1.00 82.62 384 VAL A CA 1
ATOM 3107 C C . VAL A 1 384 ? 17.351 -20.898 -45.820 1.00 82.62 384 VAL A C 1
ATOM 3109 O O . VAL A 1 384 ? 18.018 -20.992 -46.850 1.00 82.62 384 VAL A O 1
ATOM 3112 N N . LYS A 1 385 ? 16.797 -21.958 -45.228 1.00 84.06 385 LYS A N 1
ATOM 3113 C CA . LYS A 1 385 ? 16.653 -23.257 -45.893 1.00 84.06 385 LYS A CA 1
ATOM 3114 C C . LYS A 1 385 ? 15.251 -23.325 -46.484 1.00 84.06 385 LYS A C 1
ATOM 3116 O O . LYS A 1 385 ? 14.282 -23.336 -45.734 1.00 84.06 385 LYS A O 1
ATOM 3121 N N . ASN A 1 386 ? 15.157 -23.366 -47.807 1.00 83.69 386 ASN A N 1
ATOM 3122 C CA . ASN A 1 386 ? 13.896 -23.495 -48.530 1.00 83.69 386 ASN A CA 1
ATOM 3123 C C . ASN A 1 386 ? 14.075 -24.527 -49.661 1.00 83.69 386 ASN A C 1
ATOM 3125 O O . ASN A 1 386 ? 15.150 -24.599 -50.253 1.00 83.69 386 ASN A O 1
ATOM 3129 N N . ALA A 1 387 ? 13.054 -25.349 -49.910 1.00 84.50 387 ALA A N 1
ATOM 3130 C CA . ALA A 1 387 ? 13.052 -26.376 -50.952 1.00 84.50 387 ALA A CA 1
ATOM 3131 C C . ALA A 1 387 ? 12.616 -25.849 -52.335 1.00 84.50 387 ALA A C 1
ATOM 3133 O O . ALA A 1 387 ? 12.853 -26.514 -53.338 1.00 84.50 387 ALA A O 1
ATOM 3134 N N . GLU A 1 388 ? 11.990 -24.672 -52.394 1.00 87.88 388 GLU A N 1
ATOM 3135 C CA . GLU A 1 388 ? 11.346 -24.127 -53.597 1.00 87.88 388 GLU A CA 1
ATOM 3136 C C . GLU A 1 388 ? 12.244 -23.175 -54.402 1.00 87.88 388 GLU A C 1
ATOM 3138 O O . GLU A 1 388 ? 11.914 -22.818 -55.531 1.00 87.88 388 GLU A O 1
ATOM 3143 N N . VAL A 1 389 ? 13.389 -22.764 -53.847 1.00 84.44 389 VAL A N 1
ATOM 3144 C CA . VAL A 1 389 ? 14.266 -21.746 -54.441 1.00 84.44 389 VAL A CA 1
ATOM 3145 C C . VAL A 1 389 ? 15.669 -22.326 -54.676 1.00 84.44 389 VAL A C 1
ATOM 3147 O O . VAL A 1 389 ? 16.222 -22.948 -53.765 1.00 84.44 389 VAL A O 1
AT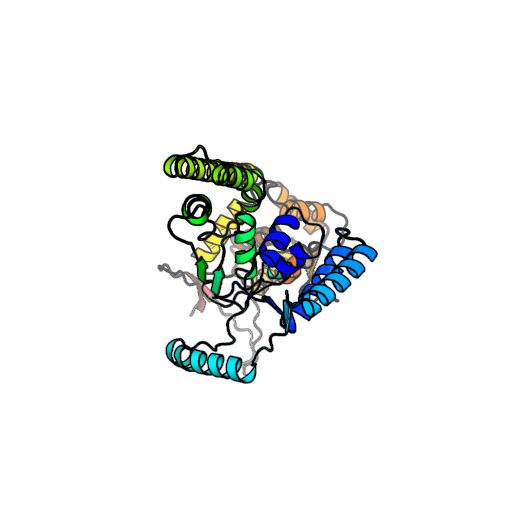OM 3150 N N . PRO A 1 390 ? 16.285 -22.131 -55.863 1.00 86.38 390 PRO A N 1
ATOM 3151 C CA . PRO A 1 390 ? 17.643 -22.601 -56.136 1.00 86.38 390 PRO A CA 1
ATOM 3152 C C . PRO A 1 390 ? 18.671 -22.057 -55.137 1.00 86.38 390 PRO A C 1
ATOM 3154 O O . PRO A 1 390 ? 18.575 -20.913 -54.692 1.00 86.38 390 PRO A O 1
ATOM 3157 N N . ALA A 1 391 ? 19.695 -22.847 -54.811 1.00 86.56 391 ALA A N 1
ATOM 3158 C CA . ALA A 1 391 ? 20.770 -22.398 -53.930 1.00 86.56 391 ALA A CA 1
ATOM 3159 C C . ALA A 1 391 ? 21.534 -21.218 -54.558 1.00 86.56 391 ALA A C 1
ATOM 3161 O O . ALA A 1 391 ? 22.034 -21.319 -55.677 1.00 86.56 391 ALA A O 1
ATOM 3162 N N . GLY A 1 392 ? 21.645 -20.107 -53.828 1.00 86.44 392 GLY A N 1
ATOM 3163 C CA . GLY A 1 392 ? 22.294 -18.894 -54.318 1.00 86.44 392 GLY A CA 1
ATOM 3164 C C . GLY A 1 392 ? 22.344 -17.781 -53.274 1.00 86.44 392 GLY A C 1
ATOM 3165 O O . GLY A 1 392 ? 21.811 -17.922 -52.172 1.00 86.44 392 GLY A O 1
ATOM 3166 N N . ILE A 1 393 ? 23.010 -16.681 -53.627 1.00 83.12 393 ILE A N 1
ATOM 3167 C CA . ILE A 1 393 ? 22.993 -15.435 -52.855 1.00 83.12 393 ILE A CA 1
ATOM 3168 C C . ILE A 1 393 ? 21.900 -14.555 -53.453 1.00 83.12 393 ILE A C 1
ATOM 3170 O O . ILE A 1 393 ? 22.008 -14.133 -54.602 1.00 83.12 393 IL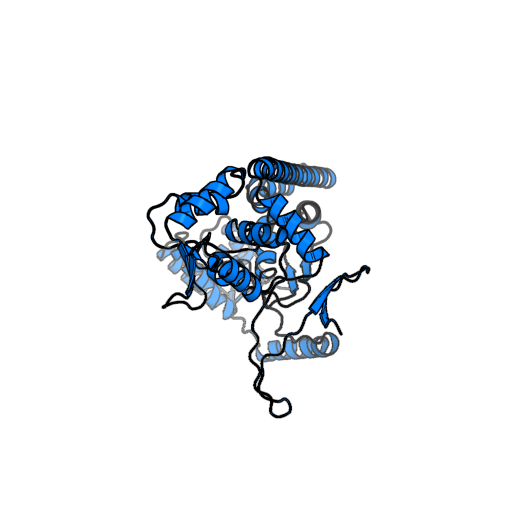E A O 1
ATOM 3174 N N . TYR A 1 394 ? 20.861 -14.292 -52.667 1.00 81.88 394 TYR A N 1
ATOM 3175 C CA . TYR A 1 394 ? 19.772 -13.396 -53.035 1.00 81.88 394 TYR A CA 1
ATOM 3176 C C . TYR A 1 394 ? 19.950 -12.079 -52.287 1.00 81.88 394 TYR A C 1
ATOM 3178 O O . TYR A 1 394 ? 20.178 -12.080 -51.076 1.00 81.88 394 TYR A O 1
ATOM 3186 N N . VAL A 1 395 ? 19.877 -10.966 -53.014 1.00 79.81 395 VAL A N 1
ATOM 3187 C CA . VAL A 1 395 ? 19.960 -9.621 -52.441 1.00 79.81 395 VAL A CA 1
ATOM 3188 C C . VAL A 1 395 ? 18.555 -9.042 -52.429 1.00 79.81 395 VAL A C 1
ATOM 3190 O O . VAL A 1 395 ? 17.942 -8.898 -53.482 1.00 79.81 395 VAL A O 1
ATOM 3193 N N . PHE A 1 396 ? 18.060 -8.724 -51.237 1.00 78.94 396 PHE A N 1
ATOM 3194 C CA . PHE A 1 396 ? 16.787 -8.043 -51.036 1.00 78.94 396 PHE A CA 1
ATOM 3195 C C . PHE A 1 396 ? 17.073 -6.658 -50.467 1.00 78.94 396 PHE A C 1
ATOM 3197 O O . PHE A 1 396 ? 17.909 -6.521 -49.571 1.00 78.94 396 PHE A O 1
ATOM 3204 N N . ALA A 1 397 ? 16.393 -5.645 -50.991 1.00 79.44 397 ALA A N 1
ATOM 3205 C CA . ALA A 1 397 ? 16.402 -4.305 -50.429 1.00 79.44 397 ALA A CA 1
ATOM 3206 C C . ALA A 1 397 ? 15.023 -4.037 -49.816 1.00 79.44 397 ALA A C 1
ATOM 3208 O O . ALA A 1 397 ? 14.002 -4.376 -50.412 1.00 79.44 397 ALA A O 1
ATOM 3209 N N . CYS A 1 398 ? 14.996 -3.466 -48.617 1.00 79.06 398 CYS A N 1
ATOM 3210 C CA . CYS A 1 398 ? 13.766 -3.098 -47.928 1.00 79.06 398 CYS A CA 1
ATOM 3211 C C . CYS A 1 398 ? 13.884 -1.647 -47.476 1.00 79.06 398 CYS A C 1
ATOM 3213 O O . CYS A 1 398 ? 14.910 -1.274 -46.904 1.00 79.06 398 CYS A O 1
ATOM 3215 N N . ASP A 1 399 ? 12.828 -0.872 -47.684 1.00 78.06 399 ASP A N 1
ATOM 3216 C CA . ASP A 1 399 ? 12.696 0.468 -47.127 1.00 78.06 399 ASP A CA 1
ATOM 3217 C C . ASP A 1 399 ? 11.899 0.413 -45.827 1.00 78.06 399 ASP A C 1
ATOM 3219 O O . ASP A 1 399 ? 10.931 -0.338 -45.696 1.00 78.06 399 ASP A O 1
ATOM 3223 N N . LEU A 1 400 ? 12.290 1.237 -44.860 1.00 76.50 400 LEU A N 1
ATOM 3224 C CA . LEU A 1 400 ? 11.506 1.465 -43.654 1.00 76.50 400 LEU A CA 1
ATOM 3225 C C . LEU A 1 400 ? 10.528 2.607 -43.924 1.00 76.50 400 LEU A C 1
ATOM 3227 O O . LEU A 1 400 ? 10.939 3.739 -44.167 1.00 76.50 400 LEU A O 1
ATOM 3231 N N . TRP A 1 401 ? 9.238 2.297 -43.915 1.00 75.69 401 TRP A N 1
ATOM 3232 C CA . TRP A 1 401 ? 8.170 3.264 -44.120 1.00 75.69 401 TRP A CA 1
ATOM 3233 C C . TRP A 1 401 ? 7.589 3.656 -42.771 1.00 75.69 401 TRP A C 1
ATOM 3235 O O . TRP A 1 401 ? 7.207 2.788 -41.987 1.00 75.69 401 TRP A O 1
ATOM 3245 N N . GLU A 1 402 ? 7.484 4.957 -42.530 1.00 75.19 402 GLU A N 1
ATOM 3246 C CA . GLU A 1 402 ? 6.754 5.524 -41.402 1.00 75.19 402 GLU A CA 1
ATOM 3247 C C . GLU A 1 402 ? 5.430 6.096 -41.913 1.00 75.19 402 GLU A C 1
ATOM 3249 O O . GLU A 1 402 ? 5.394 6.909 -42.843 1.00 75.19 402 GLU A O 1
ATOM 3254 N N . THR A 1 403 ? 4.318 5.644 -41.340 1.00 73.44 403 THR A N 1
ATOM 3255 C CA . THR A 1 403 ? 2.997 6.168 -41.697 1.00 73.44 403 THR A CA 1
ATOM 3256 C C . THR A 1 403 ? 2.704 7.451 -40.927 1.00 73.44 403 THR A C 1
ATOM 3258 O O . THR A 1 403 ? 2.670 7.468 -39.701 1.00 73.44 403 THR A O 1
ATOM 3261 N N . VAL A 1 404 ? 2.433 8.541 -41.649 1.00 69.75 404 VAL A N 1
ATOM 3262 C CA . VAL A 1 404 ? 1.997 9.808 -41.043 1.00 69.75 404 VAL A CA 1
ATOM 3263 C C . VAL A 1 404 ? 0.501 9.708 -40.718 1.00 69.75 404 VAL A C 1
ATOM 3265 O O . VAL A 1 404 ? -0.351 10.071 -41.528 1.00 69.75 404 VAL A O 1
ATOM 3268 N N . ALA A 1 405 ? 0.171 9.154 -39.551 1.00 66.44 405 ALA A N 1
ATOM 3269 C CA . ALA A 1 405 ? -1.194 8.982 -39.046 1.00 66.44 405 ALA A CA 1
ATOM 3270 C C . ALA A 1 405 ? -1.278 9.318 -37.544 1.00 66.44 405 ALA A C 1
ATOM 3272 O O . ALA A 1 405 ? -0.262 9.528 -36.892 1.00 66.44 405 ALA A O 1
ATOM 3273 N N . ILE A 1 406 ? -2.496 9.347 -36.979 1.00 56.12 406 ILE A N 1
ATOM 3274 C CA . ILE A 1 406 ? -2.728 9.604 -35.537 1.00 56.12 406 ILE A CA 1
ATOM 3275 C C . ILE A 1 406 ? -1.980 8.589 -34.649 1.00 56.12 406 ILE A C 1
ATOM 3277 O O . ILE A 1 406 ? -1.604 8.915 -33.528 1.00 56.12 406 ILE A O 1
ATOM 3281 N N . ARG A 1 407 ? -1.750 7.371 -35.153 1.00 50.28 407 ARG A N 1
ATOM 3282 C CA . ARG A 1 407 ? -0.793 6.410 -34.596 1.00 50.28 407 ARG A CA 1
ATOM 3283 C C . ARG A 1 407 ? 0.225 6.072 -35.687 1.00 50.28 407 ARG A C 1
ATOM 3285 O O . ARG A 1 407 ? -0.181 5.434 -36.660 1.00 50.28 407 ARG A O 1
ATOM 3292 N N . PRO A 1 408 ? 1.482 6.523 -35.579 1.00 56.94 408 PRO A N 1
ATOM 3293 C CA . PRO A 1 408 ? 2.508 6.173 -36.547 1.00 56.94 408 PRO A CA 1
ATOM 3294 C C . PRO A 1 408 ? 2.841 4.681 -36.438 1.00 56.94 408 PRO A C 1
ATOM 3296 O O . PRO A 1 408 ? 3.068 4.160 -35.350 1.00 56.94 408 PRO A O 1
ATOM 3299 N N . GLU A 1 409 ? 2.853 3.988 -37.572 1.00 61.97 409 GLU A N 1
ATOM 3300 C CA . GLU A 1 409 ? 3.362 2.620 -37.694 1.00 61.97 409 GLU A CA 1
ATOM 3301 C C . GLU A 1 409 ? 4.608 2.603 -38.581 1.00 61.97 409 GLU A C 1
ATOM 3303 O O . GLU A 1 409 ? 4.590 3.155 -39.690 1.00 61.97 409 GLU A O 1
ATOM 3308 N N . LEU A 1 410 ? 5.648 1.909 -38.112 1.00 67.62 410 LEU A N 1
ATOM 3309 C CA . LEU A 1 410 ? 6.852 1.579 -38.869 1.00 67.62 410 LEU A CA 1
ATOM 3310 C C . LEU A 1 410 ? 6.691 0.211 -39.543 1.00 67.62 410 LEU A C 1
ATOM 3312 O O . LEU A 1 410 ? 6.414 -0.792 -38.885 1.00 67.62 410 LEU A O 1
ATOM 3316 N N . ARG A 1 411 ? 6.879 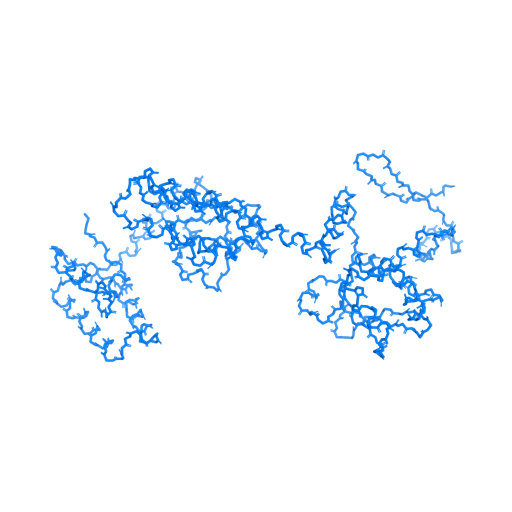0.144 -40.864 1.00 73.62 411 ARG A N 1
ATOM 3317 C CA . ARG A 1 411 ? 6.813 -1.112 -41.629 1.00 73.62 411 ARG A CA 1
ATOM 3318 C C . ARG A 1 411 ? 8.007 -1.240 -42.564 1.00 73.62 411 ARG A C 1
ATOM 3320 O O . ARG A 1 411 ? 8.341 -0.300 -43.276 1.00 73.62 411 ARG A O 1
ATOM 3327 N N . LEU A 1 412 ? 8.624 -2.420 -42.597 1.00 75.88 412 LEU A N 1
ATOM 3328 C CA . LEU A 1 412 ? 9.610 -2.766 -43.622 1.00 75.88 412 LEU A CA 1
ATOM 3329 C C . LEU A 1 412 ? 8.876 -3.185 -44.897 1.00 75.88 412 LEU A C 1
ATOM 3331 O O . LEU A 1 412 ? 8.151 -4.181 -44.904 1.00 75.88 412 LEU A O 1
ATOM 3335 N N . VAL A 1 413 ? 9.066 -2.424 -45.968 1.00 79.69 413 VAL A N 1
ATOM 3336 C CA . VAL A 1 413 ? 8.461 -2.668 -47.277 1.00 79.69 413 VAL A CA 1
ATOM 3337 C C . VAL A 1 413 ? 9.558 -3.129 -48.236 1.00 79.69 413 VAL A C 1
ATOM 3339 O O . VAL A 1 413 ? 10.556 -2.422 -48.390 1.00 79.69 413 VAL A O 1
ATOM 3342 N N . PRO A 1 414 ? 9.428 -4.304 -48.875 1.00 77.06 414 PRO A N 1
ATOM 3343 C CA . PRO A 1 414 ? 10.400 -4.740 -49.867 1.00 77.06 414 PRO A CA 1
ATOM 3344 C C . PRO A 1 414 ? 10.379 -3.789 -51.068 1.00 77.06 414 PRO A C 1
ATOM 3346 O O . PRO A 1 414 ? 9.313 -3.452 -51.586 1.00 77.06 414 PRO A O 1
ATOM 3349 N N . LEU A 1 415 ? 11.562 -3.374 -51.516 1.00 72.00 415 LEU A N 1
ATOM 3350 C CA . LEU A 1 415 ? 11.734 -2.707 -52.800 1.00 72.00 415 LEU A CA 1
ATOM 3351 C C . LEU A 1 415 ? 11.504 -3.759 -53.892 1.00 72.00 415 LEU A C 1
ATOM 3353 O O . LEU A 1 415 ? 12.212 -4.767 -53.935 1.00 72.00 415 LEU A O 1
ATOM 3357 N N . ALA A 1 416 ? 10.453 -3.551 -54.687 1.00 57.53 416 ALA A N 1
ATOM 3358 C CA . ALA A 1 416 ? 10.021 -4.462 -55.747 1.00 57.53 416 ALA A CA 1
ATOM 3359 C C . ALA A 1 416 ? 11.033 -4.576 -56.894 1.00 57.53 416 ALA A C 1
ATOM 3361 O O . ALA A 1 416 ? 11.668 -3.548 -57.230 1.00 57.53 416 ALA A O 1
#

pLDDT: mean 75.53, std 11.32, range [40.53, 93.06]

Sequence (416 aa):
MPAYADTSFLVRAYTPHADCHKALAWLQHAREPHPFTALHRHELRNAIRLRVFRGEITAEQRKLAFQEIESDLADNILTHTPIPWTDTFRESEDLAAIHTEKLGVRSFDILLSSEVGCEGLDYEFCDRLVNYDIPWNPMRLEQRIGRIDRFGQRSEKVLIFNFVTPGTVEERIFFRCFERLGIFRDTVGDCEEVLGEMSVTEQLLELARNPQLTPEQAEAKARQIADNALRVVEEQRRLEQEGGALLGLDQALADEAASAQAEGHFIALDELRDMIQLFLARPEFGGALEPDREQPVVYRLRLNKEARAALAGRLRSWQPRDRSLTAFRRWLDGAEPYLLVTFDQATAVEHRELSFITPVHPLARLATEAFKHRQQPFAAPLRVKNAEVPAGIYVFACDLWETVAIRPELRLVPLA

Foldseek 3Di:
DQDAQDLVLLLLCLADDPCVVVSVVVLVPRPAAHEQEPVSVVVNLVVLVVCCVVVVDPPVSSVSSVVVVVVCCVVSSHDHDYDPVVVVVVVLVVVQVVDCVPPVDGSPLDDDDDLVCLPPAAPLVDQEAEAADDDLQLLSVLSSVDSNPDDNRPDPHRHYHYDDDPPALCVLQRVVLSVLLCSPPDNVPQLCVLSVPCVLSVQSVCLNPDPPDDSVRSSVVSVVSSVVSVVVSVVVVVCCVVVVVVLVPVVVVVVVVVVCVQQVDDQDLVNLVVLLQVLCPDPQQVWHWAADPVDRQKTWIATDLNNLVVLLVVLVVPPPSDPLSVVSNCVSVDPDGTAIAGQDPVVCVVCVSHRYDDCPRSSNVVSVVVVVPDPDDDDDDDDDDDPPDDDDDDDWDWDWDWDPDSRTDTDTHTDD

Mean predicted aligned error: 20.04 Å

Secondary structure (DSSP, 8-state):
-PPP--HHHHHHHHS--TTHHHHHHHHHH-SSPEEE-HHHHHHHHHHHHHHHHTTSS-HHHHHHHHHHHHHHHHTTSEEE----HHHHHHHHHHHHHHHHHHH---TT------GGGGSS---TT--EEEESS--SSHHHHHHHHTTTSSTT--SS--EEEE---TTSHIIIIIIHHHHHTTTTTS--STTHHHHHSTHHHHHHHHHHH-TTS-HHHHHHHHHHHHHHHHHHHHHHHHHHHHHHHHHTHHHHHHHHHHHHHHHT----HHHHHHHHHHHHTSTTT-EEEEE-SS-TTEEEEEE-HHHHHHHHHHHTTS-S--HHHHHHHHHHTS--S-EEEE--HHHHHH-TTSEE--TTSHHHHHHHHHHHT--SPP--------SSS-SS-----EEEEE--SSS--EEEEE--

Nearest PDB structures (foldseek):
  7mkn-assembly1_L  TM=3.016E-01  e=1.337E-05  Escherichia coli K-12
  2fe1-assembly1_A-2  TM=6.290E-01  e=5.460E-02  Pyrobaculum aerophilum str. IM2
  5jxt-assembly1_I  TM=4.351E-01  e=6.687E-02  Thermothelomyces thermophilus ATCC 42464
  5jxt-assembly1_E  TM=2.831E-01  e=4.933E-02  Thermothelomyces thermophilus ATCC 42464

Solvent-accessible surface area (backbone atoms only — not comparable to full-atom values): 24547 Å² total; per-residue (Å²): 128,86,80,82,75,50,51,72,56,51,48,33,42,57,36,97,47,99,57,16,69,60,44,43,52,50,64,72,66,47,92,62,59,38,76,37,34,74,63,45,60,53,51,36,56,50,54,52,51,50,34,37,77,71,66,76,42,51,77,64,55,49,52,50,32,55,50,50,54,54,46,34,44,73,71,47,52,30,35,85,37,85,76,61,58,71,59,54,50,48,53,51,48,56,53,28,61,67,41,27,79,74,69,74,45,63,78,79,76,68,84,86,70,62,77,70,59,61,60,97,51,77,40,34,89,49,47,68,46,74,36,78,66,75,64,82,40,66,48,61,49,47,51,51,49,53,28,30,68,42,96,79,43,77,60,98,60,77,46,80,45,76,53,70,59,85,93,39,65,59,36,55,37,50,50,52,25,40,60,72,64,33,63,87,79,48,88,60,73,77,42,45,66,66,53,60,40,67,62,58,40,50,53,52,51,51,53,73,68,43,86,85,58,52,74,68,57,41,32,55,49,30,48,50,51,32,53,51,52,51,49,51,44,52,49,50,51,45,49,50,50,55,53,36,60,74,47,51,54,61,64,59,52,50,56,48,50,50,46,40,64,72,62,70,59,80,83,50,64,67,56,57,50,51,50,44,46,60,46,24,63,33,88,78,34,48,28,49,74,41,67,39,94,89,41,84,70,33,29,37,42,33,60,39,76,65,20,32,52,49,51,53,57,65,50,66,81,52,79,90,48,43,72,65,48,49,54,50,49,54,49,53,77,41,88,66,77,56,45,57,31,26,64,48,68,71,60,37,69,78,38,75,87,42,44,65,56,47,78,82,29,60,68,40,43,53,33,50,59,68,54,74,75,56,89,68,81,90,82,78,95,80,88,82,91,65,92,89,57,82,93,75,90,81,88,84,54,67,46,79,44,73,45,96,52,102,70,62,47,81,43,82,43,73,63,127